Protein AF-0000000067791325 (afdb_homodimer)

Organism: Pectobacterium atrosepticum (strain SCRI 1043 / ATCC BAA-672) (NCBI:txid218491)

Foldseek 3Di:
DDPVVVVVVLVQFDKDWFWDDDDQQAADDPVFPPFWDKAWPDDCVVHNHTDIDTTGAQLDTWKKFFLCLQDPPFDAPLPDDQVLQKFWEAEQEDQVVCVVFQQAACAPVSQVVLCVVPNHDAAAHEYEYHNVLLVQPRPNCSQQCADPVGQGRHYAYDLNNLCCCCPVRHYAEYEYQHSARHGSVVCVVVVHRVSVNVQSVSSHMYIYNTHDSVVADRGDKIKGWADDNDPPRRMHRITIMITHRDGD/DDPVVVVVVLVQFDKDWFFDDDDQQAADDPVFPPFWDKAWPDDCVVHNHTDIDTTGAQLDTWKKFFLCLQDPPFDAPLPDDQVLQKFWEAEQEDQVVCVVFQQAACAPVSQVVLCVVPNHDAAAHEYEYENVLLVCPRPNCSQQCADPVGQGRHYAYDLNNLCCCCPVRHYAEYEYQHSARHGSVVCVVVVHRVSVNVCSVSSHMYIYNTHDSVVADRGDKIKGWADDNDPPRRMHRITIMITHRDGD

Secondary structure (DSSP, 8-state):
--HHHHHHHHHHEEEEE--PPB-SSS---GGGTTT-EEEEEE-HHHHSS-EEEEEEESS-SSEEE-GGGTSTTS--GGGS-GGGGEEEEEEEE-HHHHHH-TT-EE-HHHHHHHHHHH-PPPTT-EEEEE-SGGGGTT-HHHHH-B-TTS-B---EE-HHHHHIIIIIS---EEEESSSSSB-HHHHHHHTS-HHHHHHHHTT-EEEES---GGGS-SSSEEEEEE---BTT-SEEE-EEEEEEEEE-/--HHHHHHHHHHEEEEE--PPB-SSS---GGGTTT-EEEEEE-HHHHSS-EEEEEEESS-SSEEE-GGGTSTTS--GGGS-GGGGEEEEEEEE-HHHHHH-TT-EE-HHHHHHHHHHH-PPPTT-EEEEE-SGGGGTT-HHHHH-B-TTS-B---EE-HHHHHIIIIIS---EEEESSSSSB-HHHHHHHTS-HHHHHHHHTT-EEEES---GGGS-SSSEEEEEE---BTT-SEEE-EEEEEEEEE-

pLDDT: mean 97.97, std 3.21, range [61.19, 99.0]

Sequence (496 aa):
MTLDQIIAELQRKKWVDLTHTITESIPIFGAFEG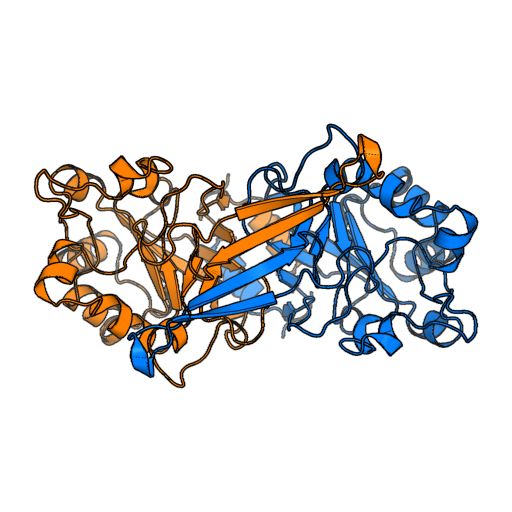VLQRKTLFNVEDHGFYAQAVTFATQTGTHIDAPGHFVAGKRYLDRIDNKELLLPLVVIHKQDAVALDPDYRLSVEDILTFEREHGNIPSGSFVAFASGWSTRWPDIDAFANKDEQGNSHTPGWSLEALTFLFEKRGISAVGHETLDTDSAADFRRNNGLIGEFFVLNQNAWQVEVLNNLHQLPSTGAYIHVSYPNFAGAPGFPVRAIAYLPGNAMTLDQIIAELQRKKWVDLTHTITESIPIFGAFEGVLQRKTLFNVEDHGFYAQAVTFATQTGTHIDAPGHFVAGKRYLDRIDNKELLLPLVVIHKQDAVALDPDYRLSVEDILTFEREHGNIPSGSFVAFASGWSTRWPDIDAFANKDEQGNSHTPGWSLEALTFLFEKRGISAVGHETLDTDSAADFRRNNGLIGEFFVLNQNAWQVEVLNNLHQLPSTGAYIHVSYPNFAGAPGFPVRAIAYLPGNA

Solvent-accessible surface area (backbone atoms only — not comparable to full-atom values): 24789 Å² total; per-residue (Å²): 130,51,49,68,56,39,51,53,52,57,68,46,30,32,72,44,70,24,44,45,78,39,62,80,72,51,60,64,60,72,93,51,69,86,45,52,43,75,42,80,74,40,40,35,89,86,65,57,28,34,41,32,36,40,29,32,42,26,72,36,61,20,16,36,40,22,13,27,18,50,28,83,91,44,53,27,49,65,70,56,61,72,73,75,32,55,28,47,28,36,40,50,78,38,35,71,60,27,74,75,32,42,61,35,55,50,39,52,65,56,52,52,53,46,27,74,73,73,43,77,71,57,62,52,19,31,41,31,45,29,45,58,54,40,75,34,62,56,43,47,64,64,60,47,33,53,50,97,87,66,50,48,45,32,44,20,47,30,56,66,23,52,49,45,41,45,71,74,36,41,40,46,33,41,32,30,29,41,93,48,54,28,14,38,60,55,25,64,74,63,73,43,55,62,41,44,44,52,49,21,64,72,69,19,44,38,36,30,24,34,27,64,54,86,76,53,63,49,58,68,25,30,35,39,55,37,40,49,44,41,61,72,27,28,30,30,40,22,28,34,37,32,40,42,60,53,74,96,133,54,48,68,56,40,50,54,53,58,66,47,29,33,72,43,69,26,44,47,77,38,62,82,71,49,61,64,59,73,93,52,66,86,44,53,44,76,42,80,74,40,39,35,90,85,65,54,29,32,40,32,37,40,29,31,44,25,72,37,62,19,16,37,39,22,12,27,17,50,28,82,91,43,53,27,49,66,70,56,60,75,73,75,30,54,29,48,28,35,40,49,79,38,36,71,59,27,74,76,32,42,62,37,54,50,41,52,65,57,51,51,53,46,27,73,73,72,45,76,70,58,62,52,19,31,41,31,47,28,43,59,54,42,75,34,62,56,42,46,65,65,60,47,34,53,50,96,86,66,50,48,44,31,44,20,48,30,57,65,24,52,48,44,41,46,73,74,37,40,39,47,33,40,32,31,30,40,93,48,55,28,14,37,59,53,26,64,74,65,73,44,56,63,40,43,42,55,49,23,64,70,70,19,44,37,36,33,25,34,28,64,54,85,79,54,62,50,58,69,25,30,35,40,54,39,40,49,44,42,63,72,26,28,29,31,40,24,28,35,37,32,42,42,58,53,74,97

Structure (mmCIF, N/CA/C/O backbone):
data_AF-0000000067791325-model_v1
#
loop_
_entity.id
_entity.type
_entity.pdbx_description
1 polymer Cyclase
#
loop_
_atom_site.group_PDB
_atom_site.id
_atom_site.type_symbol
_atom_site.label_atom_id
_atom_site.label_alt_id
_atom_site.label_comp_id
_atom_site.label_asym_id
_atom_site.label_entity_id
_atom_site.label_seq_id
_atom_site.pdbx_PDB_ins_code
_atom_site.Cartn_x
_atom_site.Cartn_y
_atom_site.Cartn_z
_atom_site.occupancy
_atom_site.B_iso_or_equiv
_atom_site.auth_seq_id
_atom_site.auth_comp_id
_atom_site.auth_asym_id
_atom_site.auth_atom_id
_atom_site.pdbx_PDB_model_num
ATOM 1 N N . MET A 1 1 ? 28.375 3.666 1.858 1 88.12 1 MET A N 1
ATOM 2 C CA . MET A 1 1 ? 27.562 4.52 0.985 1 88.12 1 MET A CA 1
ATOM 3 C C . MET A 1 1 ? 26.547 5.32 1.792 1 88.12 1 MET A C 1
ATOM 5 O O . MET A 1 1 ? 25.953 4.805 2.74 1 88.12 1 MET A O 1
ATOM 9 N N . THR A 1 2 ? 26.484 6.594 1.356 1 93.44 2 THR A N 1
ATOM 10 C CA . THR A 1 2 ? 25.5 7.426 2.033 1 93.44 2 THR A CA 1
ATOM 11 C C . THR A 1 2 ? 24.094 7.094 1.553 1 93.44 2 THR A C 1
ATOM 13 O O . THR A 1 2 ? 23.922 6.477 0.5 1 93.44 2 THR A O 1
ATOM 16 N N . LEU A 1 3 ? 23.188 7.402 2.334 1 96.69 3 LEU A N 1
ATOM 17 C CA . LEU A 1 3 ? 21.797 7.191 1.94 1 96.69 3 LEU A CA 1
ATOM 18 C C . LEU A 1 3 ? 21.484 7.934 0.648 1 96.69 3 LEU A C 1
ATOM 20 O O . LEU A 1 3 ? 20.766 7.41 -0.216 1 96.69 3 LEU A O 1
ATOM 24 N N . ASP A 1 4 ? 22.062 9.141 0.478 1 96.5 4 ASP A N 1
ATOM 25 C CA . ASP A 1 4 ? 21.875 9.906 -0.752 1 96.5 4 ASP A CA 1
ATOM 26 C C . ASP A 1 4 ? 22.359 9.109 -1.968 1 96.5 4 ASP A C 1
ATOM 28 O O . ASP A 1 4 ? 21.672 9.07 -2.994 1 96.5 4 ASP A O 1
ATOM 32 N N . GLN A 1 5 ? 23.469 8.516 -1.828 1 95.31 5 GLN A N 1
ATOM 33 C CA . GLN A 1 5 ? 24.031 7.723 -2.918 1 95.31 5 GLN A CA 1
ATOM 34 C C . GLN A 1 5 ? 23.172 6.496 -3.211 1 95.31 5 GLN A C 1
ATOM 36 O O . GLN A 1 5 ? 22.922 6.16 -4.371 1 95.31 5 GLN A O 1
ATOM 41 N N . ILE A 1 6 ? 22.75 5.887 -2.16 1 96.38 6 ILE A N 1
ATOM 42 C CA . ILE A 1 6 ? 21.922 4.688 -2.283 1 96.38 6 ILE A CA 1
ATOM 43 C C . ILE A 1 6 ? 20.656 5.016 -3.053 1 96.38 6 ILE A C 1
ATOM 45 O O . ILE A 1 6 ? 20.328 4.348 -4.039 1 96.38 6 ILE A O 1
ATOM 49 N N . ILE A 1 7 ? 19.953 6.035 -2.652 1 97.56 7 ILE A N 1
ATOM 50 C CA . ILE A 1 7 ? 18.656 6.371 -3.229 1 97.56 7 ILE A CA 1
ATOM 51 C C . ILE A 1 7 ? 18.844 6.891 -4.652 1 97.56 7 ILE A C 1
ATOM 53 O O . ILE A 1 7 ? 18.062 6.582 -5.543 1 97.56 7 ILE A O 1
ATOM 57 N N . ALA A 1 8 ? 19.875 7.684 -4.867 1 96.25 8 ALA A N 1
ATOM 58 C CA . ALA A 1 8 ? 20.156 8.156 -6.219 1 96.25 8 ALA A CA 1
ATOM 59 C C . ALA A 1 8 ? 20.359 6.988 -7.18 1 96.25 8 ALA A C 1
ATOM 61 O O . ALA A 1 8 ? 19.844 7 -8.297 1 96.25 8 ALA A O 1
ATOM 62 N N . GLU A 1 9 ? 21.125 6.02 -6.773 1 95.75 9 GLU A N 1
ATOM 63 C CA . GLU A 1 9 ? 21.359 4.848 -7.605 1 95.75 9 GLU A CA 1
ATOM 64 C C . GLU A 1 9 ? 20.078 4.043 -7.816 1 95.75 9 GLU A C 1
ATOM 66 O O . GLU A 1 9 ? 19.828 3.555 -8.914 1 95.75 9 GLU A O 1
ATOM 71 N N . LEU A 1 10 ? 19.328 3.877 -6.781 1 97.31 10 LEU A N 1
ATOM 72 C CA . LEU A 1 10 ? 18.062 3.158 -6.895 1 97.31 10 LEU A CA 1
ATOM 73 C C . LEU A 1 10 ? 17.141 3.848 -7.891 1 97.31 10 LEU A C 1
ATOM 75 O O . LEU A 1 10 ? 16.484 3.184 -8.695 1 97.31 10 LEU A O 1
ATOM 79 N N . GLN A 1 11 ? 17.094 5.203 -7.855 1 96.88 11 GLN A N 1
ATOM 80 C CA . GLN A 1 11 ? 16.266 5.996 -8.75 1 96.88 11 GLN A CA 1
ATOM 81 C C . GLN A 1 11 ? 16.703 5.824 -10.203 1 96.88 11 GLN A C 1
ATOM 83 O O . GLN A 1 11 ? 15.883 5.926 -11.125 1 96.88 11 GLN A O 1
ATOM 88 N N . ARG A 1 12 ? 17.875 5.531 -10.398 1 96.25 12 ARG A N 1
ATOM 89 C CA . ARG A 1 12 ? 18.406 5.387 -11.75 1 96.25 12 ARG A CA 1
ATOM 90 C C . ARG A 1 12 ? 18.078 4.012 -12.32 1 96.25 12 ARG A C 1
ATOM 92 O O . ARG A 1 12 ? 18.172 3.797 -13.531 1 96.25 12 ARG A O 1
ATOM 99 N N . LYS A 1 13 ? 17.75 3.082 -11.469 1 97.44 13 LYS A N 1
ATOM 100 C CA . LYS A 1 13 ? 17.375 1.75 -11.945 1 97.44 13 LYS A CA 1
ATOM 101 C C . LYS A 1 13 ? 16.016 1.764 -12.633 1 97.44 13 LYS A C 1
ATOM 103 O O . LYS A 1 13 ? 15.227 2.688 -12.43 1 97.44 13 LYS A O 1
ATOM 108 N N . LYS A 1 14 ? 15.812 0.806 -13.477 1 97.69 14 LYS A N 1
ATOM 109 C CA . LYS A 1 14 ? 14.469 0.604 -14.023 1 97.69 14 LYS A CA 1
ATOM 110 C C . LYS A 1 14 ? 13.555 -0.044 -12.984 1 97.69 14 LYS A C 1
ATOM 112 O O . LYS A 1 14 ? 13.922 -1.039 -12.359 1 97.69 14 LYS A O 1
ATOM 117 N N . TRP A 1 15 ? 12.438 0.573 -12.789 1 98.5 15 TRP A N 1
ATOM 118 C CA . TRP A 1 15 ? 11.383 0.015 -11.953 1 98.5 15 TRP A CA 1
ATOM 119 C C . TRP A 1 15 ? 10.258 -0.565 -12.812 1 98.5 15 TRP A C 1
ATOM 121 O O . TRP A 1 15 ? 9.852 0.043 -13.805 1 98.5 15 TRP A O 1
ATOM 131 N N . VAL A 1 16 ? 9.797 -1.734 -12.484 1 98.75 16 VAL A N 1
ATOM 132 C CA . VAL A 1 16 ? 8.641 -2.32 -13.141 1 98.75 16 VAL A CA 1
ATOM 133 C C . VAL A 1 16 ? 7.508 -2.508 -12.133 1 98.75 16 VAL A C 1
ATOM 135 O O . VAL A 1 16 ? 7.707 -3.111 -11.078 1 98.75 16 VAL A O 1
ATOM 138 N N . ASP A 1 17 ? 6.402 -1.896 -12.422 1 98.81 17 ASP A N 1
ATOM 139 C CA . ASP A 1 17 ? 5.207 -2.074 -11.609 1 98.81 17 ASP A CA 1
ATOM 140 C C . ASP A 1 17 ? 4.578 -3.447 -11.844 1 98.81 17 ASP A C 1
ATOM 142 O O . ASP A 1 17 ? 4.121 -3.744 -12.945 1 98.81 17 ASP A O 1
ATOM 146 N N . LEU A 1 18 ? 4.496 -4.262 -10.789 1 98.94 18 LEU A N 1
ATOM 147 C CA . LEU A 1 18 ? 4 -5.633 -10.891 1 98.94 18 LEU A CA 1
ATOM 148 C C . LEU A 1 18 ? 2.553 -5.719 -10.422 1 98.94 18 LEU A C 1
ATOM 150 O O . LEU A 1 18 ? 2.084 -6.793 -10.039 1 98.94 18 LEU A O 1
ATOM 154 N N . THR A 1 19 ? 1.857 -4.652 -10.367 1 98.94 19 THR A N 1
ATOM 155 C CA . THR A 1 19 ? 0.521 -4.543 -9.797 1 98.94 19 THR A CA 1
ATOM 156 C C . THR A 1 19 ? -0.503 -4.199 -10.875 1 98.94 19 THR A C 1
ATOM 158 O O . THR A 1 19 ? -0.281 -3.295 -11.68 1 98.94 19 THR A O 1
ATOM 161 N N . HIS A 1 20 ? -1.602 -4.934 -10.906 1 98.94 20 HIS A N 1
ATOM 162 C CA . HIS A 1 20 ? -2.711 -4.617 -11.797 1 98.94 20 HIS A CA 1
ATOM 163 C C . HIS A 1 20 ? -3.514 -3.428 -11.281 1 98.94 20 HIS A C 1
ATOM 165 O O . HIS A 1 20 ? -3.525 -3.158 -10.078 1 98.94 20 HIS A O 1
ATOM 171 N N . THR A 1 21 ? -4.137 -2.738 -12.219 1 98.69 21 THR A N 1
ATOM 172 C CA . THR A 1 21 ? -5.133 -1.736 -11.852 1 98.69 21 THR A CA 1
ATOM 173 C C . THR A 1 21 ? -6.426 -2.402 -11.391 1 98.69 21 THR A C 1
ATOM 175 O O . THR A 1 21 ? -6.902 -3.35 -12.023 1 98.69 21 THR A O 1
ATOM 178 N N . ILE A 1 22 ? -7.012 -1.92 -10.305 1 98.75 22 ILE A N 1
ATOM 179 C CA . ILE A 1 22 ? -8.266 -2.463 -9.781 1 98.75 22 ILE A CA 1
ATOM 180 C C . ILE A 1 22 ? -9.43 -1.581 -10.227 1 98.75 22 ILE A C 1
ATOM 182 O O . ILE A 1 22 ? -9.422 -0.37 -9.984 1 98.75 22 ILE A O 1
ATOM 186 N N . THR A 1 23 ? -10.312 -2.102 -10.898 1 98.06 23 THR A N 1
ATOM 187 C CA . THR A 1 23 ? -11.641 -1.562 -11.172 1 98.06 23 THR A CA 1
ATOM 188 C C . THR A 1 23 ? -12.719 -2.482 -10.617 1 98.06 23 THR A C 1
ATOM 190 O O . THR A 1 23 ? -12.422 -3.496 -9.984 1 98.06 23 THR A O 1
ATOM 193 N N . GLU A 1 24 ? -13.961 -2.109 -10.781 1 96.75 24 GLU A N 1
ATOM 194 C CA . GLU A 1 24 ? -15.055 -2.92 -10.242 1 96.75 24 GLU A CA 1
ATOM 195 C C . GLU A 1 24 ? -15.305 -4.148 -11.109 1 96.75 24 GLU A C 1
ATOM 197 O O . GLU A 1 24 ? -16.094 -5.027 -10.742 1 96.75 24 GL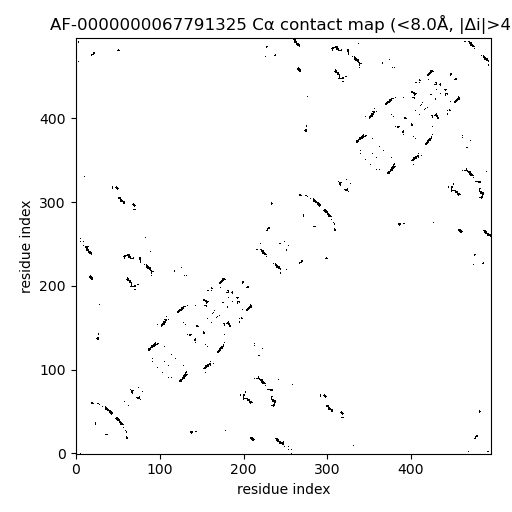U A O 1
ATOM 202 N N . SER A 1 25 ? -14.625 -4.219 -12.188 1 96.5 25 SER A N 1
ATOM 203 C CA . SER A 1 25 ? -14.797 -5.328 -13.117 1 96.5 25 SER A CA 1
ATOM 204 C C . SER A 1 25 ? -13.477 -6.031 -13.398 1 96.5 25 SER A C 1
ATOM 206 O O . SER A 1 25 ? -12.914 -5.902 -14.492 1 96.5 25 SER A O 1
ATOM 208 N N . ILE A 1 26 ? -12.977 -6.715 -12.445 1 98.56 26 ILE A N 1
ATOM 209 C CA . ILE A 1 26 ? -11.734 -7.477 -12.547 1 98.56 26 ILE A CA 1
ATOM 210 C C . ILE A 1 26 ? -11.969 -8.922 -12.117 1 98.56 26 ILE A C 1
ATOM 212 O O . ILE A 1 26 ? -12.977 -9.219 -11.461 1 98.56 26 ILE A O 1
ATOM 216 N N . PRO A 1 27 ? -11.117 -9.852 -12.555 1 98.19 27 PRO A N 1
ATOM 217 C CA . PRO A 1 27 ? -11.195 -11.211 -12.008 1 98.19 27 PRO A CA 1
ATOM 218 C C . PRO A 1 27 ? -11.078 -11.242 -10.492 1 98.19 27 PRO A C 1
ATOM 220 O O . PRO A 1 27 ? -10.203 -10.578 -9.922 1 98.19 27 PRO A O 1
ATOM 223 N N . ILE A 1 28 ? -11.953 -11.875 -9.859 1 96.94 28 ILE A N 1
ATOM 224 C CA . ILE A 1 28 ? -11.977 -12.055 -8.406 1 96.94 28 ILE A CA 1
ATOM 225 C C . ILE A 1 28 ? -12.266 -13.516 -8.07 1 96.94 28 ILE A C 1
ATOM 227 O O . ILE A 1 28 ? -12.898 -14.227 -8.852 1 96.94 28 ILE A O 1
ATOM 231 N N . PHE A 1 29 ? -11.719 -13.945 -6.934 1 95.5 29 PHE A N 1
ATOM 232 C CA . PHE A 1 29 ? -12.062 -15.281 -6.453 1 95.5 29 PHE A CA 1
ATOM 233 C C . PHE A 1 29 ? -13.578 -15.445 -6.355 1 95.5 29 PHE A C 1
ATOM 235 O O . PHE A 1 29 ? -14.273 -14.562 -5.848 1 95.5 29 PHE A O 1
ATOM 242 N N . GLY A 1 30 ? -14.07 -16.5 -6.867 1 93.56 30 GLY A N 1
ATOM 243 C CA . GLY A 1 30 ? -15.5 -16.703 -7.023 1 93.56 30 GLY A CA 1
ATOM 244 C C . GLY A 1 30 ? -16.281 -16.484 -5.738 1 93.56 30 GLY A C 1
ATOM 245 O O . GLY A 1 30 ? -17.375 -15.938 -5.762 1 93.56 30 GLY A O 1
ATOM 246 N N . ALA A 1 31 ? -15.695 -16.891 -4.633 1 93.75 31 ALA A N 1
ATOM 247 C CA . ALA A 1 31 ? -16.359 -16.781 -3.338 1 93.75 31 ALA A CA 1
ATOM 248 C C . ALA A 1 31 ? -16.547 -15.328 -2.93 1 93.75 31 ALA A C 1
ATOM 250 O O . ALA A 1 31 ? -17.312 -15.031 -1.998 1 93.75 31 ALA A O 1
ATOM 251 N N . PHE A 1 32 ? -15.914 -14.414 -3.605 1 96.94 32 PHE A N 1
ATOM 252 C CA . PHE A 1 32 ? -15.961 -13 -3.238 1 96.94 32 PHE A CA 1
ATOM 253 C C . PHE A 1 32 ? -16.812 -12.219 -4.227 1 96.94 32 PHE A C 1
ATOM 255 O O . PHE A 1 32 ? -16.797 -10.984 -4.223 1 96.94 32 PHE A O 1
ATOM 262 N N . GLU A 1 33 ? -17.5 -12.938 -5.129 1 94.06 33 GLU A N 1
ATOM 263 C CA . GLU A 1 33 ? -18.344 -12.258 -6.121 1 94.06 33 GLU A CA 1
ATOM 264 C C . GLU A 1 33 ? -19.297 -11.281 -5.461 1 94.06 33 GLU A C 1
ATOM 266 O O . GLU A 1 33 ? -19.938 -11.609 -4.453 1 94.06 33 GLU A O 1
ATOM 271 N N . GLY A 1 34 ? -19.312 -10.023 -6.012 1 94.94 34 GLY A N 1
ATOM 272 C CA . GLY A 1 34 ? -20.266 -9.031 -5.535 1 94.94 34 GLY A CA 1
ATOM 273 C C . GLY A 1 34 ? -19.703 -8.164 -4.422 1 94.94 34 GLY A C 1
ATOM 274 O O . GLY A 1 34 ? -20.312 -7.152 -4.055 1 94.94 34 GLY A O 1
ATOM 275 N N . VAL A 1 35 ? -18.578 -8.469 -3.891 1 97.25 35 VAL A N 1
ATOM 276 C CA . VAL A 1 35 ? -18.016 -7.746 -2.746 1 97.25 35 VAL A CA 1
ATOM 277 C C . VAL A 1 35 ? -17.391 -6.441 -3.215 1 97.25 35 VAL A C 1
ATOM 279 O O . VAL A 1 35 ? -17.531 -5.402 -2.562 1 97.25 35 VAL A O 1
ATOM 282 N N . LEU A 1 36 ? -16.734 -6.422 -4.305 1 98.38 36 LEU A N 1
ATOM 283 C CA . LEU A 1 36 ? -15.969 -5.273 -4.797 1 98.38 36 LEU A CA 1
ATOM 284 C C . LEU A 1 36 ? -16.906 -4.184 -5.297 1 98.38 36 LEU A C 1
ATOM 286 O O . LEU A 1 36 ? -17.594 -4.359 -6.312 1 98.38 36 LEU A O 1
ATOM 290 N N . GLN A 1 37 ? -16.938 -3.123 -4.559 1 98.19 37 GLN A N 1
ATOM 291 C CA . GLN A 1 37 ? -17.812 -2.006 -4.875 1 98.19 37 GLN A CA 1
ATOM 292 C C . GLN A 1 37 ? -17.156 -0.671 -4.535 1 98.19 37 GLN A C 1
ATOM 294 O O . GLN A 1 37 ? -16.328 -0.597 -3.631 1 98.19 37 GLN A O 1
ATOM 299 N N . ARG A 1 38 ? -17.531 0.305 -5.262 1 98.25 38 ARG A N 1
ATOM 300 C CA . ARG A 1 38 ? -17.141 1.679 -4.965 1 98.25 38 ARG A CA 1
ATOM 301 C C . ARG A 1 38 ? -18.344 2.613 -5.012 1 98.25 38 ARG A C 1
ATOM 303 O O . ARG A 1 38 ? -19.203 2.477 -5.875 1 98.25 38 ARG A O 1
ATOM 310 N N . LYS A 1 39 ? -18.406 3.473 -4.094 1 98.38 39 LYS A N 1
ATOM 311 C CA . LYS A 1 39 ? -19.469 4.469 -4.012 1 98.38 39 LYS A CA 1
ATOM 312 C C . LYS A 1 39 ? -18.906 5.871 -3.828 1 98.38 39 LYS A C 1
ATOM 314 O O . LYS A 1 39 ? -18.141 6.117 -2.893 1 98.38 39 LYS A O 1
ATOM 319 N N . THR A 1 40 ? -19.297 6.777 -4.738 1 98.38 40 THR A N 1
ATOM 320 C CA . THR A 1 40 ? -18.891 8.164 -4.555 1 98.38 40 THR A CA 1
ATOM 321 C C . THR A 1 40 ? -19.609 8.789 -3.363 1 98.38 40 THR A C 1
ATOM 323 O O . THR A 1 40 ? -20.844 8.805 -3.324 1 98.38 40 THR A O 1
ATOM 326 N N . LEU A 1 41 ? -18.859 9.211 -2.434 1 98.5 41 LEU A N 1
ATOM 327 C CA . LEU A 1 41 ? -19.438 9.875 -1.268 1 98.5 41 LEU A CA 1
ATOM 328 C C . LEU A 1 41 ? -19.594 11.375 -1.514 1 98.5 41 LEU A C 1
ATOM 330 O O . LEU A 1 41 ? -20.625 11.961 -1.189 1 98.5 41 LEU A O 1
ATOM 334 N N . PHE A 1 42 ? -18.516 12 -2.037 1 98.25 42 PHE A N 1
ATOM 335 C CA . PHE A 1 42 ? -18.422 13.43 -2.316 1 98.25 42 PHE A CA 1
ATOM 336 C C . PHE A 1 42 ? -17.719 13.68 -3.645 1 98.25 42 PHE A C 1
ATOM 338 O O . PHE A 1 42 ? -16.828 12.922 -4.027 1 98.25 42 PHE A O 1
ATOM 345 N N . ASN A 1 43 ? -18.109 14.711 -4.32 1 98 43 ASN A N 1
ATOM 346 C CA . ASN A 1 43 ? -17.406 15.133 -5.531 1 98 43 ASN A CA 1
ATOM 347 C C . ASN A 1 43 ? -17.016 16.609 -5.473 1 98 43 ASN A C 1
ATOM 349 O O . ASN A 1 43 ? -17.594 17.375 -4.699 1 98 43 ASN A O 1
ATOM 353 N N . VAL A 1 44 ? -16.078 16.953 -6.258 1 97.75 44 VAL A N 1
ATOM 354 C CA . VAL A 1 44 ? -15.484 18.281 -6.188 1 97.75 44 VAL A CA 1
ATOM 355 C C . VAL A 1 44 ? -16.547 19.328 -6.547 1 97.75 44 VAL A C 1
ATOM 357 O O . VAL A 1 44 ? -16.688 20.344 -5.855 1 97.75 44 VAL A O 1
ATOM 360 N N . GLU A 1 45 ? -17.266 19.156 -7.547 1 96.56 45 GLU A N 1
ATOM 361 C CA . GLU A 1 45 ? -18.234 20.125 -8.062 1 96.56 45 GLU A CA 1
ATOM 362 C C . GLU A 1 45 ? -19.266 20.484 -7.008 1 96.56 45 GLU A C 1
ATOM 364 O O . GLU A 1 45 ? -19.609 21.656 -6.832 1 96.56 45 GLU A O 1
ATOM 369 N N . ASP A 1 46 ? -19.797 19.516 -6.344 1 96.88 46 ASP A N 1
ATOM 370 C CA . ASP A 1 46 ? -20.922 19.719 -5.438 1 96.88 46 ASP A CA 1
ATOM 371 C C . ASP A 1 46 ? -20.438 19.969 -4.012 1 96.88 46 ASP A C 1
ATOM 373 O O . ASP A 1 46 ? -21.078 20.672 -3.244 1 96.88 46 ASP A O 1
ATOM 377 N N . HIS A 1 47 ? -19.219 19.406 -3.65 1 96.56 47 HIS A N 1
ATOM 378 C CA . HIS A 1 47 ? -18.859 19.359 -2.234 1 96.56 47 HIS A CA 1
ATOM 379 C C . HIS A 1 47 ? -17.484 19.969 -1.992 1 96.56 47 HIS A C 1
ATOM 381 O O . HIS A 1 47 ? -17.078 20.156 -0.844 1 96.56 47 HIS A O 1
ATOM 387 N N . GLY A 1 48 ? -16.703 20.203 -3.055 1 96.81 48 GLY A N 1
ATOM 388 C CA . GLY A 1 48 ? -15.383 20.828 -2.92 1 96.81 48 GLY A CA 1
ATOM 389 C C . GLY A 1 48 ? -14.258 19.812 -2.793 1 96.81 48 GLY A C 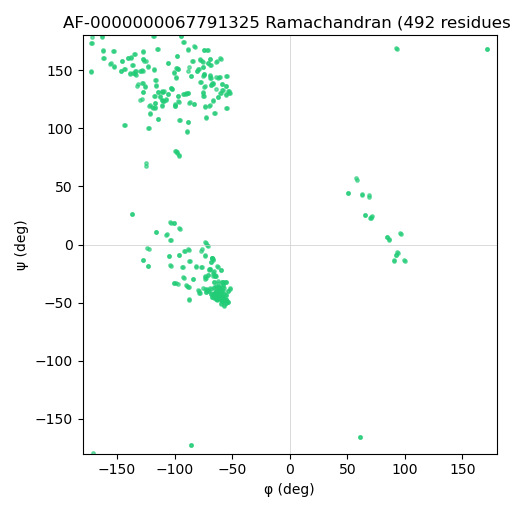1
ATOM 390 O O . GLY A 1 48 ? -13.086 20.188 -2.771 1 96.81 48 GLY A O 1
ATOM 391 N N . PHE A 1 49 ? -14.602 18.547 -2.689 1 98.12 49 PHE A N 1
ATOM 392 C CA . PHE A 1 49 ? -13.594 17.484 -2.672 1 98.12 49 PHE A CA 1
ATOM 393 C C . PHE A 1 49 ? -14.188 16.156 -3.127 1 98.12 49 PHE A C 1
ATOM 395 O O . PHE A 1 49 ? -15.406 15.984 -3.102 1 98.12 49 PHE A O 1
ATOM 402 N N . TYR A 1 50 ? -13.336 15.305 -3.613 1 98.69 50 TYR A N 1
ATOM 403 C CA . TYR A 1 50 ? -13.719 13.984 -4.113 1 98.69 50 TYR A CA 1
ATOM 404 C C . TYR A 1 50 ? -13.273 12.891 -3.16 1 98.69 50 TYR A C 1
ATOM 406 O O . TYR A 1 50 ? -12.102 12.836 -2.766 1 98.69 50 TYR A O 1
ATOM 414 N N . ALA A 1 51 ? -14.172 12.047 -2.721 1 98.69 51 ALA A N 1
ATOM 415 C CA . ALA A 1 51 ? -13.914 10.883 -1.882 1 98.69 51 ALA A CA 1
ATOM 416 C C . ALA A 1 51 ? -14.875 9.75 -2.205 1 98.69 51 ALA A C 1
ATOM 418 O O . ALA A 1 51 ? -16.016 9.984 -2.605 1 98.69 51 ALA A O 1
ATOM 419 N N . GLN A 1 52 ? -14.406 8.586 -2.02 1 98.69 52 GLN A N 1
ATOM 420 C CA . GLN A 1 52 ? -15.211 7.391 -2.26 1 98.69 52 GLN A CA 1
ATOM 421 C C . GLN A 1 52 ? -15.156 6.441 -1.067 1 98.69 52 GLN A C 1
ATOM 423 O O . GLN A 1 52 ? -14.195 6.465 -0.294 1 98.69 52 GLN A O 1
ATOM 428 N N . ALA A 1 53 ? -16.234 5.738 -0.886 1 98.75 53 ALA A N 1
ATOM 429 C CA . ALA A 1 53 ? -16.188 4.504 -0.107 1 98.75 53 ALA A CA 1
ATOM 430 C C . ALA A 1 53 ? -15.852 3.307 -0.995 1 98.75 53 ALA A C 1
ATOM 432 O O . ALA A 1 53 ? -16.453 3.131 -2.057 1 98.75 53 ALA A O 1
ATOM 433 N N . VAL A 1 54 ? -14.891 2.541 -0.548 1 98.75 54 VAL A N 1
ATOM 434 C CA . VAL A 1 54 ? -14.547 1.327 -1.281 1 98.75 54 VAL A CA 1
ATOM 435 C C . VAL A 1 54 ? -14.828 0.101 -0.415 1 98.75 54 VAL A C 1
ATOM 437 O O . VAL A 1 54 ? -14.617 0.132 0.801 1 98.75 54 VAL A O 1
ATOM 440 N N . THR A 1 55 ? -15.305 -0.904 -1.002 1 98.75 55 THR A N 1
ATOM 441 C CA . THR A 1 55 ? -15.523 -2.215 -0.402 1 98.75 55 THR A CA 1
ATOM 442 C C . THR A 1 55 ? -14.875 -3.312 -1.242 1 98.75 55 THR A C 1
ATOM 444 O O . THR A 1 55 ? -15.07 -3.367 -2.459 1 98.75 55 THR A O 1
ATOM 447 N N . PHE A 1 56 ? -14.148 -4.164 -0.603 1 98.88 56 PHE A N 1
ATOM 448 C CA . PHE A 1 56 ? -13.531 -5.277 -1.313 1 98.88 56 PHE A CA 1
ATOM 449 C C . PHE A 1 56 ? -13.102 -6.371 -0.34 1 98.88 56 PHE A C 1
ATOM 451 O O . PHE A 1 56 ? -13.031 -6.137 0.868 1 98.88 56 PHE A O 1
ATOM 458 N N . ALA A 1 57 ? -12.906 -7.566 -0.877 1 98.81 57 ALA A N 1
ATOM 459 C CA . ALA A 1 57 ? -12.305 -8.648 -0.097 1 98.81 57 ALA A CA 1
ATOM 460 C C . ALA A 1 57 ? -10.805 -8.43 0.066 1 98.81 57 ALA A C 1
ATOM 462 O O . ALA A 1 57 ? -10.133 -7.973 -0.861 1 98.81 57 ALA A O 1
ATOM 463 N N . THR A 1 58 ? -10.266 -8.812 1.193 1 98.75 58 THR A N 1
ATOM 464 C CA . THR A 1 58 ? -8.859 -8.578 1.514 1 98.75 58 THR A CA 1
ATOM 465 C C . THR A 1 58 ? -7.957 -9.164 0.434 1 98.75 58 THR A C 1
ATOM 467 O O . THR A 1 58 ? -6.875 -8.633 0.166 1 98.75 58 THR A O 1
ATOM 470 N N . GLN A 1 59 ? -8.422 -10.273 -0.173 1 98.69 59 GLN A N 1
ATOM 471 C CA . GLN A 1 59 ? -7.691 -10.844 -1.295 1 98.69 59 GLN A CA 1
ATOM 472 C C . GLN A 1 59 ? -8.258 -10.375 -2.627 1 98.69 59 GLN A C 1
ATOM 474 O O . GLN A 1 59 ? -9.023 -11.094 -3.273 1 98.69 59 GLN A O 1
ATOM 479 N N . THR A 1 60 ? -7.992 -9.156 -3.059 1 98.75 60 THR A N 1
ATOM 480 C CA . THR A 1 60 ? -8.477 -8.547 -4.293 1 98.75 60 THR A CA 1
ATOM 481 C C . THR A 1 60 ? -7.316 -7.98 -5.105 1 98.75 60 THR A C 1
ATOM 483 O O . THR A 1 60 ? -6.406 -7.363 -4.551 1 98.75 60 THR A O 1
ATOM 486 N N . GLY A 1 61 ? -7.371 -8.18 -6.504 1 98.75 61 GLY A N 1
ATOM 487 C CA . GLY A 1 61 ? -6.285 -7.688 -7.336 1 98.75 61 GLY A CA 1
ATOM 488 C C . GLY A 1 61 ? -4.941 -8.312 -7 1 98.75 61 GLY A C 1
ATOM 489 O O . GLY A 1 61 ? -4.883 -9.422 -6.469 1 98.75 61 GLY A O 1
ATOM 490 N N . THR A 1 62 ? -3.871 -7.711 -7.496 1 98.94 62 THR A N 1
ATOM 491 C CA . THR A 1 62 ? -2.574 -8.117 -6.965 1 98.94 62 THR A CA 1
ATOM 492 C C . THR A 1 62 ? -2.545 -7.973 -5.445 1 98.94 62 THR A C 1
ATOM 494 O O . THR A 1 62 ? -2.729 -6.875 -4.914 1 98.94 62 THR A O 1
ATOM 497 N N . HIS A 1 63 ? -2.363 -9.102 -4.742 1 98.94 63 HIS A N 1
ATOM 498 C CA . HIS A 1 63 ? -2.486 -9.023 -3.291 1 98.94 63 HIS A CA 1
ATOM 499 C C . HIS A 1 63 ? -1.52 -9.992 -2.607 1 98.94 63 HIS A C 1
ATOM 501 O O . HIS A 1 63 ? -1.032 -10.938 -3.232 1 98.94 63 HIS A O 1
ATOM 507 N N . ILE A 1 64 ? -1.255 -9.672 -1.391 1 98.94 64 ILE A N 1
ATOM 508 C CA . ILE A 1 64 ? -0.415 -10.508 -0.536 1 98.94 64 ILE A CA 1
ATOM 509 C C . ILE A 1 64 ? -1.294 -11.359 0.373 1 98.94 64 ILE A C 1
ATOM 511 O O . ILE A 1 64 ? -2.361 -10.922 0.809 1 98.94 64 ILE A O 1
ATOM 515 N N . ASP A 1 65 ? -0.855 -12.57 0.63 1 98.94 65 ASP A N 1
ATOM 516 C CA . ASP A 1 65 ? -1.454 -13.461 1.617 1 98.94 65 ASP A CA 1
ATOM 517 C C . ASP A 1 65 ? -0.539 -13.641 2.826 1 98.94 65 ASP A C 1
ATOM 519 O O . ASP A 1 65 ? 0.63 -14 2.68 1 98.94 65 ASP A O 1
ATOM 523 N N . ALA A 1 66 ? -1.052 -13.328 4 1 98.94 66 ALA A N 1
ATOM 524 C CA . ALA A 1 66 ? -0.332 -13.633 5.234 1 98.94 66 ALA A CA 1
ATOM 525 C C . ALA A 1 66 ? -0.47 -15.109 5.594 1 98.94 66 ALA A C 1
ATOM 527 O O . ALA A 1 66 ? -1.42 -15.773 5.172 1 98.94 66 ALA A O 1
ATOM 528 N N . PRO A 1 67 ? 0.439 -15.633 6.414 1 98.88 67 PRO A N 1
ATOM 529 C CA . PRO A 1 67 ? 0.32 -17.016 6.863 1 98.88 67 PRO A CA 1
ATOM 530 C C . PRO A 1 67 ? -1.037 -17.312 7.496 1 98.88 67 PRO A C 1
ATOM 532 O O . PRO A 1 67 ? -1.639 -18.359 7.211 1 98.88 67 PRO A O 1
ATOM 535 N N . GLY A 1 68 ? -1.578 -16.438 8.266 1 98.81 68 GLY A N 1
ATOM 536 C CA . GLY A 1 68 ? -2.832 -16.641 8.977 1 98.81 68 GLY A CA 1
ATOM 537 C C . GLY A 1 68 ? -4.035 -16.719 8.055 1 98.81 68 GLY A C 1
ATOM 538 O O . GLY A 1 68 ? -5.133 -17.062 8.484 1 98.81 68 GLY A O 1
ATOM 539 N N . HIS A 1 69 ? -3.902 -16.375 6.812 1 98.81 69 HIS A N 1
ATOM 540 C CA . HIS A 1 69 ? -4.945 -16.5 5.801 1 98.81 69 HIS A CA 1
ATOM 541 C C . HIS A 1 69 ? -5.414 -17.953 5.684 1 98.81 69 HIS A C 1
ATOM 543 O O . HIS A 1 69 ? -6.598 -18.203 5.441 1 98.81 69 HIS A O 1
ATOM 549 N N . PHE A 1 70 ? -4.469 -18.938 5.883 1 98.81 70 PHE A N 1
ATOM 550 C CA . PHE A 1 70 ? -4.824 -20.344 5.746 1 98.81 70 PHE A CA 1
ATOM 551 C C . PHE A 1 70 ? -4.512 -21.109 7.027 1 98.81 70 PHE A C 1
ATOM 553 O O . PHE A 1 70 ? -4.984 -22.219 7.219 1 98.81 70 PHE A O 1
ATOM 560 N N . VAL A 1 71 ? -3.676 -20.547 7.852 1 98.62 71 VAL A N 1
ATOM 561 C CA . VAL A 1 71 ? -3.186 -21.328 8.984 1 98.62 71 VAL A CA 1
ATOM 562 C C . VAL A 1 71 ? -3.543 -20.609 10.289 1 98.62 71 VAL A C 1
ATOM 564 O O . VAL A 1 71 ? -2.941 -19.594 10.633 1 98.62 71 VAL A O 1
ATOM 567 N N . ALA A 1 72 ? -4.422 -21.25 11.023 1 97 72 ALA A N 1
ATOM 568 C CA . ALA A 1 72 ? -4.879 -20.672 12.281 1 97 72 ALA A CA 1
ATOM 569 C C . ALA A 1 72 ? -3.707 -20.422 13.227 1 97 72 ALA A C 1
ATOM 571 O O . ALA A 1 72 ? -2.84 -21.297 13.391 1 97 72 ALA A O 1
ATOM 572 N N . GLY A 1 73 ? -3.715 -19.219 13.789 1 96.75 73 GLY A N 1
ATOM 573 C CA . GLY A 1 73 ? -2.719 -18.891 14.805 1 96.75 73 GLY A CA 1
ATOM 574 C C . GLY A 1 73 ? -1.456 -18.281 14.227 1 96.75 73 GLY A C 1
ATOM 575 O O . GLY A 1 73 ? -0.635 -17.734 14.961 1 96.75 73 GLY A O 1
ATOM 576 N N . LYS A 1 74 ? -1.234 -18.344 12.953 1 98.31 74 LYS A N 1
ATOM 577 C CA . LYS A 1 74 ? -0.037 -17.75 12.359 1 98.31 74 LYS A CA 1
ATOM 578 C C . LYS A 1 74 ? -0.217 -16.266 12.117 1 98.31 74 LYS A C 1
ATOM 580 O O . LYS A 1 74 ? -1.315 -15.727 12.297 1 98.31 74 LYS A O 1
ATOM 585 N N . ARG A 1 75 ? 0.862 -15.594 11.781 1 98.44 75 ARG A N 1
ATOM 586 C CA . ARG A 1 75 ? 0.915 -14.141 11.758 1 98.44 75 ARG A CA 1
ATOM 587 C C . ARG A 1 75 ? 0.049 -13.578 10.633 1 98.44 75 ARG A C 1
ATOM 589 O O . ARG A 1 75 ? -0.077 -14.195 9.57 1 98.44 75 ARG A O 1
ATOM 596 N N . TYR A 1 76 ? -0.567 -12.477 10.906 1 98.81 76 TYR A N 1
ATOM 597 C CA . TYR A 1 76 ? -1.254 -11.656 9.922 1 98.81 76 TYR A CA 1
ATOM 598 C C . TYR A 1 76 ? -0.343 -10.547 9.406 1 98.81 76 TYR A C 1
ATOM 600 O O . TYR A 1 76 ? 0.829 -10.469 9.789 1 98.81 76 TYR A O 1
ATOM 608 N N . LEU A 1 77 ? -0.867 -9.742 8.492 1 98.88 77 LEU A N 1
ATOM 609 C CA . LEU A 1 77 ? -0.046 -8.781 7.762 1 98.88 77 LEU A CA 1
ATOM 610 C C . LEU A 1 77 ? 0.596 -7.777 8.711 1 98.88 77 LEU A C 1
ATOM 612 O O . LEU A 1 77 ? 1.716 -7.316 8.477 1 98.88 77 LEU A O 1
ATOM 616 N N . ASP A 1 78 ? -0.104 -7.355 9.789 1 98.38 78 ASP A N 1
ATOM 617 C CA . ASP A 1 78 ? 0.398 -6.316 10.68 1 98.38 78 ASP A CA 1
ATOM 618 C C . ASP A 1 78 ? 1.568 -6.828 11.516 1 98.38 78 ASP A C 1
ATOM 620 O O . ASP A 1 78 ? 2.184 -6.066 12.266 1 98.38 78 ASP A O 1
ATOM 624 N N . ARG A 1 79 ? 1.926 -8.094 11.336 1 98.06 79 ARG A N 1
ATOM 625 C CA . ARG A 1 79 ? 3.031 -8.695 12.07 1 98.06 79 ARG A CA 1
ATOM 626 C C . ARG A 1 79 ? 4.164 -9.102 11.133 1 98.06 79 ARG A C 1
ATOM 628 O O . ARG A 1 79 ? 5.055 -9.859 11.516 1 98.06 79 ARG A O 1
ATOM 635 N N . ILE A 1 80 ? 4.094 -8.695 9.961 1 98.56 80 ILE A N 1
ATOM 636 C CA . ILE A 1 80 ? 5.18 -8.883 9.008 1 98.56 80 ILE A CA 1
ATOM 637 C C . ILE A 1 80 ? 6.043 -7.625 8.953 1 98.56 80 ILE A C 1
ATOM 639 O O . ILE A 1 80 ? 5.543 -6.531 8.688 1 98.56 80 ILE A O 1
ATOM 643 N N . ASP A 1 81 ? 7.309 -7.793 9.219 1 98 81 ASP A N 1
ATOM 644 C CA . ASP A 1 81 ? 8.234 -6.668 9.211 1 98 81 ASP A CA 1
ATOM 645 C C . ASP A 1 81 ? 8.406 -6.105 7.797 1 98 81 ASP A C 1
ATOM 647 O O . ASP A 1 81 ? 8.516 -6.863 6.832 1 98 81 ASP A O 1
ATOM 651 N N . ASN A 1 82 ? 8.445 -4.809 7.695 1 98.38 82 ASN A N 1
ATOM 652 C CA . ASN A 1 82 ? 8.57 -4.168 6.391 1 98.38 82 ASN A CA 1
ATOM 653 C C . ASN A 1 82 ? 9.844 -4.613 5.668 1 98.38 82 ASN A C 1
ATOM 655 O O . ASN A 1 82 ? 9.859 -4.711 4.441 1 98.38 82 ASN A O 1
ATOM 659 N N . LYS A 1 83 ? 10.914 -4.898 6.379 1 98.06 83 LYS A N 1
ATOM 660 C CA . LYS A 1 83 ? 12.18 -5.289 5.762 1 98.06 83 LYS A CA 1
ATOM 661 C C . LYS A 1 83 ? 12.078 -6.672 5.125 1 98.06 83 LYS A C 1
ATOM 663 O O . LYS A 1 83 ? 12.844 -7 4.219 1 98.06 83 LYS A O 1
ATOM 668 N N . GLU A 1 84 ? 11.102 -7.453 5.562 1 97.94 84 GLU A N 1
ATOM 669 C CA . GLU A 1 84 ? 10.875 -8.781 5 1 97.94 84 GLU A CA 1
ATOM 670 C C . GLU A 1 84 ? 10.258 -8.688 3.605 1 97.94 84 GLU A C 1
ATOM 672 O O . GLU A 1 84 ? 10.203 -9.688 2.881 1 97.94 84 GLU A O 1
ATOM 677 N N . LEU A 1 85 ? 9.859 -7.52 3.238 1 98.88 85 LEU A N 1
ATOM 678 C CA . LEU A 1 85 ? 9.062 -7.367 2.025 1 98.88 85 LEU A CA 1
ATOM 679 C C . LEU A 1 85 ? 9.914 -6.836 0.878 1 98.88 85 LEU A C 1
ATOM 681 O O . LEU A 1 85 ? 9.391 -6.504 -0.188 1 98.88 85 LEU A O 1
ATOM 685 N N . LEU A 1 86 ? 11.203 -6.676 1.085 1 98.88 86 LEU A N 1
ATOM 686 C CA . LEU A 1 86 ? 12.203 -6.367 0.068 1 98.88 86 LEU A CA 1
ATOM 687 C C . LEU A 1 86 ? 13.18 -7.523 -0.094 1 98.88 86 LEU A C 1
ATOM 689 O O . LEU A 1 86 ? 14.039 -7.746 0.77 1 98.88 86 LEU A O 1
ATOM 693 N N . LEU A 1 87 ? 13.047 -8.219 -1.238 1 98.88 87 LEU A N 1
ATOM 694 C CA . LEU A 1 87 ? 13.758 -9.484 -1.372 1 98.88 87 LEU A CA 1
ATOM 695 C C . LEU A 1 87 ? 14.398 -9.609 -2.752 1 98.88 87 LEU A C 1
ATOM 697 O O . LEU A 1 87 ? 13.93 -9 -3.715 1 98.88 87 LEU A O 1
ATOM 701 N N . PRO A 1 88 ? 15.492 -10.438 -2.812 1 98.81 88 PRO A N 1
ATOM 702 C CA . PRO A 1 88 ? 15.93 -10.852 -4.148 1 98.81 88 PRO A CA 1
ATOM 703 C C . PRO A 1 88 ? 14.844 -11.594 -4.922 1 98.81 88 PRO A C 1
ATOM 705 O O . PRO A 1 88 ? 14.094 -12.383 -4.344 1 98.81 88 PRO A O 1
ATOM 708 N N . LEU A 1 89 ? 14.742 -11.258 -6.207 1 98.94 89 LEU A N 1
ATOM 709 C CA . LEU A 1 89 ? 13.664 -11.797 -7.027 1 98.94 89 LEU A CA 1
ATOM 710 C C . LEU A 1 89 ? 14.211 -12.766 -8.07 1 98.94 89 LEU A C 1
ATOM 712 O O . LEU A 1 89 ? 15.102 -12.406 -8.852 1 98.94 89 LEU A O 1
ATOM 716 N N . VAL A 1 90 ? 13.75 -13.984 -7.988 1 98.94 90 VAL A N 1
ATOM 717 C CA . VAL A 1 90 ? 13.992 -14.984 -9.016 1 98.94 90 VAL A CA 1
ATOM 718 C C . VAL A 1 90 ? 12.719 -15.211 -9.828 1 98.94 90 VAL A C 1
ATOM 720 O O . VAL A 1 90 ? 11.641 -15.398 -9.258 1 98.94 90 VAL A O 1
ATOM 723 N N . VAL A 1 91 ? 12.844 -15.148 -11.141 1 98.94 91 VAL A N 1
ATOM 724 C CA . VAL A 1 91 ? 11.688 -15.344 -12 1 98.94 91 VAL A CA 1
ATOM 725 C C . VAL A 1 91 ? 11.891 -16.578 -12.875 1 98.94 91 VAL A C 1
ATOM 727 O O . VAL A 1 91 ? 12.844 -16.641 -13.664 1 98.94 91 VAL A O 1
ATOM 730 N N . ILE A 1 92 ? 11.016 -17.562 -12.711 1 99 92 ILE A N 1
ATOM 731 C CA . ILE A 1 92 ? 11.023 -18.734 -13.57 1 99 92 ILE A CA 1
ATOM 732 C C . ILE A 1 92 ? 10 -18.562 -14.695 1 99 92 ILE A C 1
ATOM 734 O O . ILE A 1 92 ? 8.789 -18.672 -14.461 1 99 92 ILE A O 1
ATOM 738 N N . HIS A 1 93 ? 10.508 -18.344 -15.867 1 98.94 93 HIS A N 1
ATOM 739 C CA . HIS A 1 93 ? 9.68 -18.062 -17.031 1 98.94 93 HIS A CA 1
ATOM 740 C C . HIS A 1 93 ? 9.164 -19.328 -17.672 1 98.94 93 HIS A C 1
ATOM 742 O O . HIS A 1 93 ? 9.953 -20.172 -18.109 1 98.94 93 HIS A O 1
ATOM 748 N N . LYS A 1 94 ? 7.859 -19.453 -17.75 1 98.94 94 LYS A N 1
ATOM 749 C CA . LYS A 1 94 ? 7.25 -20.625 -18.375 1 98.94 94 LYS A CA 1
ATOM 750 C C . LYS A 1 94 ? 6.078 -20.234 -19.266 1 98.94 94 LYS A C 1
ATOM 752 O O . LYS A 1 94 ? 5.129 -21 -19.438 1 98.94 94 LYS A O 1
ATOM 757 N N . GLN A 1 95 ? 6.09 -18.984 -19.797 1 98.81 95 GLN A N 1
ATOM 758 C CA . GLN A 1 95 ? 4.992 -18.484 -20.625 1 98.81 95 GLN A CA 1
ATOM 759 C C . GLN A 1 95 ? 4.715 -19.391 -21.797 1 98.81 95 GLN A C 1
ATOM 761 O O . GLN A 1 95 ? 3.559 -19.703 -22.094 1 98.81 95 GLN A O 1
ATOM 766 N N . ASP A 1 96 ? 5.777 -19.859 -22.453 1 98.69 96 ASP A N 1
ATOM 767 C CA . ASP A 1 96 ? 5.613 -20.703 -23.641 1 98.69 96 ASP A CA 1
ATOM 768 C C . ASP A 1 96 ? 4.977 -22.047 -23.281 1 98.69 96 ASP A C 1
ATOM 770 O O . ASP A 1 96 ? 4.078 -22.516 -23.984 1 98.69 96 ASP A O 1
ATOM 774 N N . ALA A 1 97 ? 5.469 -22.641 -22.219 1 98.81 97 ALA A N 1
ATOM 775 C CA . ALA A 1 97 ? 4.91 -23.922 -21.797 1 98.81 97 ALA A CA 1
ATOM 776 C C . ALA A 1 97 ? 3.432 -23.781 -21.438 1 98.81 97 ALA A C 1
ATOM 778 O O . ALA A 1 97 ? 2.619 -24.641 -21.797 1 98.81 97 ALA A O 1
ATOM 779 N N . VAL A 1 98 ? 3.059 -22.719 -20.75 1 98.88 98 VAL A N 1
ATOM 780 C CA . VAL A 1 98 ? 1.684 -22.5 -20.312 1 98.88 98 VAL A CA 1
ATOM 781 C C . VAL A 1 98 ? 0.795 -22.219 -21.531 1 98.88 98 VAL A C 1
ATOM 783 O O . VAL A 1 98 ? -0.36 -22.656 -21.578 1 98.88 98 VAL A O 1
ATOM 786 N N . ALA A 1 99 ? 1.323 -21.484 -22.516 1 98.56 99 ALA A N 1
ATOM 787 C CA . ALA A 1 99 ? 0.569 -21.234 -23.734 1 98.56 99 ALA A CA 1
ATOM 788 C C . ALA A 1 99 ? 0.172 -22.531 -24.422 1 98.56 99 ALA A C 1
ATOM 790 O O . ALA A 1 99 ? -0.891 -22.609 -25.047 1 98.56 99 ALA A O 1
ATOM 791 N N . LEU A 1 100 ? 1.018 -23.531 -24.281 1 98.5 100 LEU A N 1
ATOM 792 C CA . LEU A 1 100 ? 0.757 -24.828 -24.906 1 98.5 100 LEU A CA 1
ATOM 793 C C . LEU A 1 100 ? -0.163 -25.672 -24.031 1 98.5 100 LEU A C 1
ATOM 795 O O . LEU A 1 100 ? -0.901 -26.516 -24.531 1 98.5 100 LEU A O 1
ATOM 799 N N . ASP A 1 101 ? -0.102 -25.484 -22.75 1 98.69 101 ASP A N 1
ATOM 800 C CA . ASP A 1 101 ? -0.88 -26.25 -21.781 1 98.69 101 ASP A CA 1
ATOM 801 C C . ASP A 1 101 ? -1.32 -25.359 -20.625 1 98.69 101 ASP A C 1
ATOM 803 O O . ASP A 1 101 ? -0.582 -25.203 -19.641 1 98.69 101 ASP A O 1
ATOM 807 N N . PRO A 1 102 ? -2.555 -24.953 -20.625 1 98.62 102 PRO A N 1
ATOM 808 C CA . PRO A 1 102 ? -3.025 -24.062 -19.562 1 98.62 102 PRO A CA 1
ATOM 809 C C . PRO A 1 102 ? -3.059 -24.75 -18.203 1 98.62 102 PRO A C 1
ATOM 811 O O . PRO A 1 102 ? -3.209 -24.078 -17.172 1 98.62 102 PRO A O 1
ATOM 814 N N . ASP A 1 103 ? -2.916 -26.016 -18.141 1 98.56 103 ASP A N 1
ATOM 815 C CA . ASP A 1 103 ? -2.914 -26.766 -16.891 1 98.56 103 ASP A CA 1
ATOM 816 C C . ASP A 1 103 ? -1.488 -27 -16.406 1 98.56 103 ASP A C 1
ATOM 818 O O . ASP A 1 103 ? -1.261 -27.844 -15.531 1 98.56 103 ASP A O 1
ATOM 822 N N . TYR A 1 104 ? -0.592 -26.297 -16.984 1 98.88 104 TYR A N 1
ATOM 823 C CA . TYR A 1 104 ? 0.821 -26.469 -16.672 1 98.88 104 TYR A CA 1
ATOM 824 C C . TYR A 1 104 ? 1.069 -26.312 -15.172 1 98.88 104 TYR A C 1
ATOM 826 O O . TYR A 1 104 ? 0.517 -25.422 -14.531 1 98.88 104 TYR A O 1
ATOM 834 N N . ARG A 1 105 ? 1.867 -27.172 -14.602 1 98.75 105 ARG A N 1
ATOM 835 C CA . ARG A 1 105 ? 2.322 -27.125 -13.219 1 98.75 105 ARG A CA 1
ATOM 836 C C . ARG A 1 105 ? 3.84 -27.016 -13.141 1 98.75 105 ARG A C 1
ATOM 838 O O . ARG A 1 105 ? 4.562 -27.875 -13.641 1 98.75 105 ARG A O 1
ATOM 845 N N . LEU A 1 106 ? 4.301 -25.906 -12.555 1 98.94 106 LEU A N 1
ATOM 846 C CA . LEU A 1 106 ? 5.746 -25.766 -12.406 1 98.94 106 LEU A CA 1
ATOM 847 C C . LEU A 1 106 ? 6.316 -26.906 -11.562 1 98.94 106 LEU A C 1
ATOM 849 O O . LEU A 1 106 ? 5.816 -27.188 -10.477 1 98.94 106 LEU A O 1
ATOM 853 N N . SER A 1 107 ? 7.363 -27.562 -12.031 1 98.88 107 SER A N 1
ATOM 854 C CA . SER A 1 107 ? 7.867 -28.797 -11.43 1 98.88 107 SER A CA 1
ATOM 855 C C . SER A 1 107 ? 9.266 -28.594 -10.852 1 98.88 107 SER A C 1
ATOM 857 O O . SER A 1 107 ? 9.898 -27.562 -11.086 1 98.88 107 SER A O 1
ATOM 859 N N . VAL A 1 108 ? 9.688 -29.594 -10.086 1 98.94 108 VAL A N 1
ATOM 860 C CA . VAL A 1 108 ? 11.062 -29.609 -9.594 1 98.94 108 VAL A CA 1
ATOM 861 C C . VAL A 1 108 ? 12.031 -29.594 -10.766 1 98.94 108 VAL A C 1
ATOM 863 O O . VAL A 1 108 ? 13.07 -28.922 -10.711 1 98.94 108 VAL A O 1
ATOM 866 N N . GLU A 1 109 ? 11.727 -30.297 -11.828 1 98.81 109 GLU A N 1
ATOM 867 C CA . GLU A 1 109 ? 12.586 -30.328 -13 1 98.81 109 GLU A CA 1
ATOM 868 C C . GLU A 1 109 ? 12.727 -28.938 -13.609 1 98.81 109 GLU A C 1
ATOM 870 O O . GLU A 1 109 ? 13.805 -28.578 -14.102 1 98.81 109 GLU A O 1
ATOM 875 N N . ASP A 1 110 ? 11.656 -28.156 -13.664 1 98.94 110 ASP A N 1
ATOM 876 C CA . ASP A 1 110 ? 11.742 -26.781 -14.125 1 98.94 110 ASP A CA 1
ATOM 877 C C . ASP A 1 110 ? 12.742 -25.984 -13.289 1 98.94 110 ASP A C 1
ATOM 879 O O . ASP A 1 110 ? 13.516 -25.188 -13.836 1 98.94 110 ASP A O 1
ATOM 883 N N . ILE A 1 111 ? 12.695 -26.188 -11.969 1 98.94 111 ILE A N 1
ATOM 884 C CA . ILE A 1 111 ? 13.594 -25.5 -11.047 1 98.94 111 ILE A CA 1
ATOM 885 C C . ILE A 1 111 ? 15.039 -25.922 -11.312 1 98.94 111 ILE A C 1
ATOM 887 O O . ILE A 1 111 ? 15.93 -25.094 -11.406 1 98.94 111 ILE A O 1
ATOM 891 N N . LEU A 1 112 ? 15.203 -27.203 -11.461 1 98.88 112 LEU A N 1
ATOM 892 C CA . LEU A 1 112 ? 16.547 -27.719 -11.711 1 98.88 112 LEU A CA 1
ATOM 893 C C . LEU A 1 112 ? 17.078 -27.234 -13.047 1 98.88 112 LEU A C 1
ATOM 895 O O . LEU A 1 112 ? 18.266 -26.906 -13.164 1 98.88 112 LEU A O 1
ATOM 899 N N . THR A 1 113 ? 16.281 -27.219 -14.047 1 98.88 113 THR A N 1
ATOM 900 C CA . THR A 1 113 ? 16.672 -26.672 -15.344 1 98.88 113 THR A CA 1
ATOM 901 C C . THR A 1 113 ? 17.062 -25.203 -15.219 1 98.88 113 THR A C 1
ATOM 903 O O . THR A 1 113 ? 18.078 -24.781 -15.773 1 98.88 113 THR A O 1
ATOM 906 N N . PHE A 1 114 ? 16.25 -24.453 -14.531 1 98.88 114 PHE A N 1
ATOM 907 C CA . PHE A 1 114 ? 16.562 -23.062 -14.25 1 98.88 114 PHE A CA 1
ATOM 908 C C . PHE A 1 114 ? 17.938 -22.938 -13.602 1 98.88 114 PHE A C 1
ATOM 910 O O . PHE A 1 114 ? 18.766 -22.109 -14.023 1 98.88 114 PHE A O 1
ATOM 917 N N . GLU A 1 115 ? 18.125 -23.75 -12.578 1 98.88 115 GLU A N 1
ATOM 918 C CA . GLU A 1 115 ? 19.344 -23.641 -11.797 1 98.88 115 GLU A CA 1
ATOM 919 C C . GLU A 1 115 ? 20.562 -24.031 -12.633 1 98.88 115 GLU A C 1
ATOM 921 O O . GLU A 1 115 ? 21.656 -23.516 -12.43 1 98.88 115 GLU A O 1
ATOM 926 N N . ARG A 1 116 ? 20.391 -24.969 -13.57 1 98.69 116 ARG A N 1
ATOM 927 C CA . ARG A 1 116 ? 21.484 -25.312 -14.477 1 98.69 116 ARG A CA 1
ATOM 928 C C . ARG A 1 116 ? 21.891 -24.125 -15.336 1 98.69 116 ARG A C 1
ATOM 930 O O . ARG A 1 116 ? 23.062 -23.953 -15.664 1 98.69 116 ARG A O 1
ATOM 937 N N . GLU A 1 117 ? 20.953 -23.328 -15.625 1 98.56 117 GLU A N 1
ATOM 938 C CA . GLU A 1 117 ? 21.188 -22.203 -16.531 1 98.56 117 GLU A CA 1
ATOM 939 C C . GLU A 1 117 ? 21.625 -20.969 -15.758 1 98.56 117 GLU A C 1
ATOM 941 O O . GLU A 1 117 ? 22.484 -20.203 -16.219 1 98.56 117 GLU A O 1
ATOM 946 N N . HIS A 1 118 ? 21.125 -20.75 -14.555 1 98.56 118 HIS A N 1
ATOM 947 C CA . HIS A 1 118 ? 21.266 -19.438 -13.914 1 98.56 118 HIS A CA 1
ATOM 948 C C . HIS A 1 118 ? 21.953 -19.578 -12.555 1 98.56 118 HIS A C 1
ATOM 950 O O . HIS A 1 118 ? 22.25 -18.562 -11.906 1 98.56 118 HIS A O 1
ATOM 956 N N . GLY A 1 119 ? 22.25 -20.766 -12.141 1 98.38 119 GLY A N 1
ATOM 957 C CA . GLY A 1 119 ? 22.766 -21 -10.805 1 98.38 119 GLY A CA 1
ATOM 958 C C . GLY A 1 119 ? 21.688 -21.312 -9.789 1 98.38 119 GLY A C 1
ATOM 959 O O . GLY A 1 119 ? 20.5 -21.125 -10.062 1 98.38 119 GLY A O 1
ATOM 960 N N . ASN A 1 120 ? 22.125 -21.734 -8.656 1 98.44 120 ASN A N 1
ATOM 961 C CA . ASN A 1 120 ? 21.172 -22.125 -7.605 1 98.44 120 ASN A CA 1
ATOM 962 C C . ASN A 1 120 ? 20.344 -20.922 -7.152 1 98.44 120 ASN A C 1
ATOM 964 O O . ASN A 1 120 ? 20.844 -19.812 -7.027 1 98.44 120 ASN A O 1
ATOM 968 N N . ILE A 1 121 ? 19.141 -21.188 -6.867 1 98.88 121 ILE A N 1
ATOM 969 C CA . ILE A 1 121 ? 18.25 -20.172 -6.293 1 98.88 121 ILE A CA 1
ATOM 970 C C . ILE A 1 121 ? 18.734 -19.812 -4.891 1 98.88 121 ILE A C 1
ATOM 972 O O . ILE A 1 121 ? 18.875 -20.672 -4.027 1 98.88 121 ILE A O 1
ATOM 976 N N . PRO A 1 122 ? 18.984 -18.578 -4.648 1 98.38 122 PRO A N 1
ATOM 977 C CA . PRO A 1 122 ? 19.5 -18.188 -3.34 1 98.38 122 PRO A CA 1
ATOM 978 C C . PRO A 1 122 ? 18.469 -18.344 -2.223 1 98.38 122 PRO A C 1
ATOM 980 O O . PRO A 1 122 ? 17.297 -18.062 -2.426 1 98.38 122 PRO A O 1
ATOM 983 N N . SER A 1 123 ? 19 -18.703 -1.057 1 98.62 123 SER A N 1
ATOM 984 C CA . SER A 1 123 ? 18.141 -18.703 0.126 1 98.62 123 SER A CA 1
ATOM 985 C C . SER A 1 123 ? 17.609 -17.297 0.412 1 98.62 123 SER A C 1
ATOM 987 O O . SER A 1 123 ? 18.297 -16.312 0.174 1 98.62 123 SER A O 1
ATOM 989 N N . GLY A 1 124 ? 16.359 -17.25 0.887 1 98.62 124 GLY A N 1
ATOM 990 C CA . GLY A 1 124 ? 15.781 -15.969 1.278 1 98.62 124 GLY A CA 1
ATOM 991 C C . GLY A 1 124 ? 15.172 -15.211 0.116 1 98.62 124 GLY A C 1
ATOM 992 O O . GLY A 1 124 ? 14.734 -14.07 0.275 1 98.62 124 GLY A O 1
ATOM 993 N N . SER A 1 125 ? 15.094 -15.805 -1.062 1 98.75 125 SER A N 1
ATOM 994 C CA . SER A 1 125 ? 14.578 -15.117 -2.244 1 98.75 125 SER A CA 1
ATOM 995 C C . SER A 1 125 ? 13.062 -15.195 -2.312 1 98.75 125 SER A C 1
ATOM 997 O O . SER A 1 125 ? 12.438 -15.992 -1.607 1 98.75 125 SER A O 1
ATOM 999 N N . PHE A 1 126 ? 12.484 -14.273 -3.041 1 98.94 126 PHE A N 1
ATOM 1000 C CA . PHE A 1 126 ? 11.148 -14.375 -3.619 1 98.94 126 PHE A CA 1
ATOM 1001 C C . PHE A 1 126 ? 11.195 -15.062 -4.98 1 98.94 126 PHE A C 1
ATOM 1003 O O . PHE A 1 126 ? 11.906 -14.609 -5.883 1 98.94 126 PHE A O 1
ATOM 1010 N N . VAL A 1 127 ? 10.484 -16.125 -5.133 1 99 127 VAL A N 1
ATOM 1011 C CA . VAL A 1 127 ? 10.484 -16.828 -6.41 1 99 127 VAL A CA 1
ATOM 1012 C C . VAL A 1 127 ? 9.125 -16.688 -7.09 1 99 127 VAL A C 1
ATOM 1014 O O . VAL A 1 127 ? 8.094 -17.031 -6.512 1 99 127 VAL A O 1
ATOM 1017 N N . ALA A 1 128 ? 9.148 -16.188 -8.305 1 99 128 ALA A N 1
ATOM 1018 C CA . ALA A 1 128 ? 7.926 -15.938 -9.062 1 99 128 ALA A CA 1
ATOM 1019 C C . ALA A 1 128 ? 7.785 -16.906 -10.227 1 99 128 ALA A C 1
ATOM 1021 O O . ALA A 1 128 ? 8.758 -17.172 -10.945 1 99 128 ALA A O 1
ATOM 1022 N N . PHE A 1 129 ? 6.609 -17.484 -10.32 1 99 129 PHE A N 1
ATOM 1023 C CA . PHE A 1 129 ? 6.215 -18.266 -11.484 1 99 129 PHE A CA 1
ATOM 1024 C C . PHE A 1 129 ? 5.582 -17.359 -12.547 1 99 129 PHE A C 1
ATOM 1026 O O . PHE A 1 129 ? 4.438 -16.938 -12.406 1 99 129 PHE A O 1
ATOM 1033 N N . ALA A 1 130 ? 6.387 -17.109 -13.617 1 98.94 130 ALA A N 1
ATOM 1034 C CA . ALA A 1 130 ? 5.895 -16.297 -14.727 1 98.94 130 ALA A CA 1
ATOM 1035 C C . ALA A 1 130 ? 5.199 -17.156 -15.773 1 98.94 130 ALA A C 1
ATOM 1037 O O . ALA A 1 130 ? 5.84 -17.656 -16.703 1 98.94 130 ALA A O 1
ATOM 1038 N N . SER A 1 131 ? 3.961 -17.188 -15.672 1 98.94 131 SER A N 1
ATOM 1039 C CA . SER A 1 131 ? 3.164 -18.047 -16.531 1 98.94 131 SER A CA 1
ATOM 1040 C C . SER A 1 131 ? 2.678 -17.312 -17.766 1 98.94 131 SER A C 1
ATOM 1042 O O . SER A 1 131 ? 2.248 -17.922 -18.75 1 98.94 131 SER A O 1
ATOM 1044 N N . GLY A 1 132 ? 2.676 -15.992 -17.703 1 98.88 132 GLY A N 1
ATOM 1045 C CA . GLY A 1 132 ? 2.07 -15.18 -18.75 1 98.88 132 GLY A CA 1
ATOM 1046 C C . GLY A 1 132 ? 0.583 -14.961 -18.547 1 98.88 132 GLY A C 1
ATOM 1047 O O . GLY A 1 132 ? -0.069 -14.312 -19.375 1 98.88 132 GLY A O 1
ATOM 1048 N N . TRP A 1 133 ? 0.047 -15.422 -17.484 1 98.88 133 TRP A N 1
ATOM 1049 C CA . TRP A 1 133 ? -1.396 -15.398 -17.281 1 98.88 133 TRP A CA 1
ATOM 1050 C C . TRP A 1 133 ? -1.904 -13.961 -17.141 1 98.88 133 TRP A C 1
ATOM 1052 O O . TRP A 1 133 ? -3.07 -13.68 -17.438 1 98.88 133 TRP A O 1
ATOM 1062 N N . SER A 1 134 ? -1.029 -13.039 -16.703 1 98.81 134 SER A N 1
ATOM 1063 C CA . SER A 1 134 ? -1.384 -11.641 -16.484 1 98.81 134 SER A CA 1
ATOM 1064 C C . SER A 1 134 ? -1.885 -10.992 -17.766 1 98.81 134 SER A C 1
ATOM 1066 O O . SER A 1 134 ? -2.594 -9.977 -17.719 1 98.81 134 SER A O 1
ATOM 1068 N N . THR A 1 135 ? -1.548 -11.523 -18.906 1 98.38 135 THR A N 1
ATOM 1069 C CA . THR A 1 135 ? -1.966 -10.953 -20.188 1 98.38 135 THR A CA 1
ATOM 1070 C C . THR A 1 135 ? -3.471 -11.109 -20.375 1 98.38 135 THR A C 1
ATOM 1072 O O . THR A 1 135 ? -4.059 -10.461 -21.25 1 98.38 135 THR A O 1
ATOM 1075 N N . ARG A 1 136 ? -4.102 -11.906 -19.625 1 98.69 136 ARG A N 1
ATOM 1076 C CA . ARG A 1 136 ? -5.535 -12.164 -19.734 1 98.69 136 ARG A CA 1
ATOM 1077 C C . ARG A 1 136 ? -6.328 -11.156 -18.906 1 98.69 136 ARG A C 1
ATOM 1079 O O . ARG A 1 136 ? -7.551 -11.055 -19.047 1 98.69 136 ARG A O 1
ATOM 1086 N N . TRP A 1 137 ? -5.68 -10.422 -18.031 1 98.44 137 TRP A N 1
ATOM 1087 C CA . TRP A 1 137 ? -6.301 -9.375 -17.219 1 98.44 137 TRP A CA 1
ATOM 1088 C C . TRP A 1 137 ? -6.723 -8.195 -18.078 1 98.44 137 TRP A C 1
ATOM 1090 O O . TRP A 1 137 ? -6 -7.793 -19 1 98.44 137 TRP A O 1
ATOM 1100 N N . PRO A 1 138 ? -7.852 -7.57 -17.938 1 98.38 138 PRO A N 1
ATOM 1101 C CA . PRO A 1 138 ? -8.766 -7.832 -16.812 1 98.38 138 PRO A CA 1
ATOM 1102 C C . PRO A 1 138 ? -9.969 -8.688 -17.219 1 98.38 138 PRO A C 1
ATOM 1104 O O . PRO A 1 138 ? -11.016 -8.633 -16.578 1 98.38 138 PRO A O 1
ATOM 1107 N N . ASP A 1 139 ? -9.898 -9.406 -18.359 1 98.56 139 ASP A N 1
ATOM 1108 C CA . ASP A 1 139 ? -11.016 -10.203 -18.859 1 98.56 139 ASP A CA 1
ATOM 1109 C C . ASP A 1 139 ? -11.344 -11.352 -17.922 1 98.56 139 ASP A C 1
ATOM 1111 O O . ASP A 1 139 ? -10.586 -12.32 -17.828 1 98.56 139 ASP A O 1
ATOM 1115 N N . ILE A 1 140 ? -12.5 -11.297 -17.312 1 98.06 140 ILE A N 1
ATOM 1116 C CA . ILE A 1 140 ? -12.906 -12.234 -16.266 1 98.06 140 ILE A CA 1
ATOM 1117 C C . ILE A 1 140 ? -12.977 -13.648 -16.828 1 98.06 140 ILE A C 1
ATOM 1119 O O . ILE A 1 140 ? -12.453 -14.594 -16.234 1 98.06 140 ILE A O 1
ATOM 1123 N N . ASP A 1 141 ? -13.594 -13.82 -18.016 1 98 141 ASP A N 1
ATOM 1124 C CA . ASP A 1 141 ? -13.75 -15.141 -18.625 1 98 141 ASP A CA 1
ATOM 1125 C C . ASP A 1 141 ? -12.406 -15.711 -19.062 1 98 141 ASP A C 1
ATOM 1127 O O . ASP A 1 141 ? -12.117 -16.891 -18.844 1 98 141 ASP A O 1
ATOM 1131 N N . ALA A 1 142 ? -11.586 -14.859 -19.656 1 98.56 142 ALA A N 1
ATOM 1132 C CA . ALA A 1 142 ? -10.266 -15.312 -20.109 1 98.56 142 ALA A CA 1
ATOM 1133 C C . ALA A 1 142 ? -9.406 -15.742 -18.922 1 98.56 142 ALA A C 1
ATOM 1135 O O . ALA A 1 142 ? -8.664 -16.719 -19 1 98.56 142 ALA A O 1
ATOM 1136 N N . PHE A 1 143 ? -9.547 -15.055 -17.844 1 98.69 143 PHE A N 1
ATOM 1137 C CA . PHE A 1 143 ? -8.75 -15.336 -16.656 1 98.69 143 PHE A CA 1
ATOM 1138 C C . PHE A 1 143 ? -9.203 -16.641 -15.992 1 98.69 143 PHE A C 1
ATOM 1140 O O . PHE A 1 143 ? -8.383 -17.406 -15.492 1 98.69 143 PHE A O 1
ATOM 1147 N N . ALA A 1 144 ? -10.453 -16.859 -15.984 1 97.94 144 ALA A N 1
ATOM 1148 C CA . ALA A 1 144 ? -10.992 -18.078 -15.398 1 97.94 144 ALA A CA 1
ATOM 1149 C C . ALA A 1 144 ? -10.695 -19.297 -16.281 1 97.94 144 ALA A C 1
ATOM 1151 O O . ALA A 1 144 ? -10.477 -20.391 -15.781 1 97.94 144 ALA A O 1
ATOM 1152 N N . ASN A 1 145 ? -10.828 -19.109 -17.578 1 98.69 145 ASN A N 1
ATOM 1153 C CA . ASN A 1 145 ? -10.5 -20.094 -18.594 1 98.69 145 ASN A CA 1
ATOM 1154 C C . ASN A 1 145 ? -11.281 -21.391 -18.406 1 98.69 145 ASN A C 1
ATOM 1156 O O . ASN A 1 145 ? -10.695 -22.469 -18.328 1 98.69 145 ASN A O 1
ATOM 1160 N N . LYS A 1 146 ? -12.539 -21.344 -18.359 1 98.25 146 LYS A N 1
ATOM 1161 C CA . LYS A 1 146 ? -13.406 -22.5 -18.109 1 98.25 146 LYS A CA 1
ATOM 1162 C C . LYS A 1 146 ? -13.703 -23.25 -19.406 1 98.25 146 LYS A C 1
ATOM 1164 O O . LYS A 1 146 ? -13.875 -22.641 -20.453 1 98.25 146 LYS A O 1
ATOM 1169 N N . ASP A 1 147 ? -13.805 -24.547 -19.312 1 98.06 147 ASP A N 1
ATOM 1170 C CA . ASP A 1 147 ? -14.242 -25.359 -20.438 1 98.06 147 ASP A CA 1
ATOM 1171 C C . ASP A 1 147 ? -15.766 -25.438 -20.5 1 98.06 147 ASP A C 1
ATOM 1173 O O . ASP A 1 147 ? -16.453 -24.734 -19.766 1 98.06 147 ASP A O 1
ATOM 1177 N N . GLU A 1 148 ? -16.266 -26.25 -21.375 1 97.88 148 GLU A N 1
ATOM 1178 C CA . GLU A 1 148 ? -17.703 -26.344 -21.625 1 97.88 148 GLU A CA 1
ATOM 1179 C C . GLU A 1 148 ? -18.453 -26.891 -20.422 1 97.88 148 GLU A C 1
ATOM 1181 O O . GLU A 1 148 ? -19.641 -26.641 -20.266 1 97.88 148 GLU A O 1
ATOM 1186 N N . GLN A 1 149 ? -17.766 -27.609 -19.578 1 97.62 149 GLN A N 1
ATOM 1187 C CA . GLN A 1 149 ? -18.375 -28.203 -18.406 1 97.62 149 GLN A CA 1
ATOM 1188 C C . GLN A 1 149 ? -18.266 -27.266 -17.203 1 97.62 149 GLN A C 1
ATOM 1190 O O . GLN A 1 149 ? -18.719 -27.594 -16.094 1 97.62 149 GLN A O 1
ATOM 1195 N N . GLY A 1 150 ? -17.578 -26.172 -17.328 1 96.75 150 GLY A N 1
ATOM 1196 C CA . GLY A 1 150 ? -17.469 -25.172 -16.266 1 96.75 150 GLY A CA 1
ATOM 1197 C C . GLY A 1 150 ? -16.219 -25.344 -15.438 1 96.75 150 GLY A C 1
ATOM 1198 O O . GLY A 1 150 ? -16.047 -24.656 -14.414 1 96.75 150 GLY A O 1
ATOM 1199 N N . ASN A 1 151 ? -15.312 -26.203 -15.875 1 97.38 151 ASN A N 1
ATOM 1200 C CA . ASN A 1 151 ? -14.07 -26.406 -15.141 1 97.38 151 ASN A CA 1
ATOM 1201 C C . ASN A 1 151 ? -12.977 -25.453 -15.609 1 97.38 151 ASN A C 1
ATOM 1203 O O . ASN A 1 151 ? -12.703 -25.359 -16.797 1 97.38 151 ASN A O 1
ATOM 1207 N N . SER A 1 152 ? -12.391 -24.828 -14.688 1 98.12 152 SER A N 1
ATOM 1208 C CA . SER A 1 152 ? -11.289 -23.938 -15.023 1 98.12 152 SER A CA 1
ATOM 1209 C C . SER A 1 152 ? -10.031 -24.719 -15.383 1 98.12 152 SER A C 1
ATOM 1211 O O . SER A 1 152 ? -9.805 -25.812 -14.867 1 98.12 152 SER A O 1
ATOM 1213 N N . HIS A 1 153 ? -9.25 -24.156 -16.297 1 98.75 153 HIS A N 1
ATOM 1214 C CA . HIS A 1 153 ? -7.902 -24.609 -16.641 1 98.75 153 HIS A CA 1
ATOM 1215 C C . HIS A 1 153 ? -6.887 -23.484 -16.453 1 98.75 153 HIS A C 1
ATOM 1217 O O . HIS A 1 153 ? -6.777 -22.594 -17.312 1 98.75 153 HIS A O 1
ATOM 1223 N N . THR A 1 154 ? -6.191 -23.5 -15.398 1 98.88 154 THR A N 1
ATOM 1224 C CA . THR A 1 154 ? -5.18 -22.5 -15.07 1 98.88 154 THR A CA 1
ATOM 1225 C C . THR A 1 154 ? -3.902 -23.172 -14.57 1 98.88 154 THR A C 1
ATOM 1227 O O . THR A 1 154 ? -3.955 -24.234 -13.938 1 98.88 154 THR A O 1
ATOM 1230 N N . PRO A 1 155 ? -2.723 -22.547 -14.891 1 98.94 155 PRO A N 1
ATOM 1231 C CA . PRO A 1 155 ? -1.455 -23.078 -14.383 1 98.94 155 PRO A CA 1
ATOM 1232 C C . PRO A 1 155 ? -1.271 -22.844 -12.891 1 98.94 155 PRO A C 1
ATOM 1234 O O . PRO A 1 155 ? -2.055 -22.109 -12.273 1 98.94 155 PRO A O 1
ATOM 1237 N N . GLY A 1 156 ? -0.314 -23.484 -12.281 1 98.94 156 GLY A N 1
ATOM 1238 C CA . GLY A 1 156 ? 0.021 -23.297 -10.883 1 98.94 156 GLY A CA 1
ATOM 1239 C C . GLY A 1 156 ? 1.298 -24 -10.477 1 98.94 156 GLY A C 1
ATOM 1240 O O . GLY A 1 156 ? 1.985 -24.594 -11.312 1 98.94 156 GLY A O 1
ATOM 1241 N N . TRP A 1 157 ? 1.604 -23.844 -9.227 1 98.94 157 TRP A N 1
ATOM 1242 C CA . TRP A 1 157 ? 2.748 -24.531 -8.648 1 98.94 157 TRP A CA 1
ATOM 1243 C C . TRP A 1 157 ? 2.41 -25.984 -8.359 1 98.94 157 TRP A C 1
ATOM 1245 O O . TRP A 1 157 ? 1.312 -26.297 -7.883 1 98.94 157 TRP A O 1
ATOM 1255 N N . SER A 1 158 ? 3.35 -26.906 -8.617 1 98.88 158 SER A N 1
ATOM 1256 C CA . SER A 1 158 ? 3.188 -28.234 -8.016 1 98.88 158 SER A CA 1
ATOM 1257 C C . SER A 1 158 ? 3.609 -28.219 -6.551 1 98.88 158 SER A C 1
ATOM 1259 O O . SER A 1 158 ? 4.477 -27.453 -6.152 1 98.88 158 SER A O 1
ATOM 1261 N N . LEU A 1 159 ? 2.984 -29.109 -5.777 1 98.81 159 LEU A N 1
ATOM 1262 C CA . LEU A 1 159 ? 3.369 -29.219 -4.375 1 98.81 159 LEU A CA 1
ATOM 1263 C C . LEU A 1 159 ? 4.84 -29.609 -4.246 1 98.81 159 LEU A C 1
ATOM 1265 O O . LEU A 1 159 ? 5.539 -29.125 -3.355 1 98.81 159 LEU A O 1
ATOM 1269 N N . GLU A 1 160 ? 5.309 -30.469 -5.129 1 98.88 160 GLU A N 1
ATOM 1270 C CA . GLU A 1 160 ? 6.699 -30.906 -5.109 1 98.88 160 GLU A CA 1
ATOM 1271 C C . GLU A 1 160 ? 7.652 -29.734 -5.328 1 98.88 160 GLU A C 1
ATOM 1273 O O . GLU A 1 160 ? 8.688 -29.641 -4.668 1 98.88 160 GLU A O 1
ATOM 1278 N N . ALA A 1 161 ? 7.328 -28.891 -6.234 1 98.94 161 ALA A N 1
ATOM 1279 C CA . ALA A 1 161 ? 8.156 -27.734 -6.516 1 98.94 161 ALA A CA 1
ATOM 1280 C C . ALA A 1 161 ? 8.219 -26.797 -5.312 1 98.94 161 ALA A C 1
ATOM 1282 O O . ALA A 1 161 ? 9.297 -26.328 -4.934 1 98.94 161 ALA A O 1
ATOM 1283 N N . LEU A 1 162 ? 7.055 -26.5 -4.715 1 98.94 162 LEU A N 1
ATOM 1284 C CA . LEU A 1 162 ? 7.008 -25.641 -3.531 1 98.94 162 LEU A CA 1
ATOM 1285 C C . LEU A 1 162 ? 7.832 -26.25 -2.398 1 98.94 162 LEU A C 1
ATOM 1287 O O . LEU A 1 162 ? 8.609 -25.531 -1.749 1 98.94 162 LEU A O 1
ATOM 1291 N N . THR A 1 163 ? 7.621 -27.531 -2.197 1 98.94 163 THR A N 1
ATOM 1292 C CA . THR A 1 163 ? 8.367 -28.219 -1.15 1 98.94 163 THR A CA 1
ATOM 1293 C C . THR A 1 163 ? 9.867 -28.094 -1.391 1 98.94 163 THR A C 1
ATOM 1295 O O . THR A 1 163 ? 10.625 -27.766 -0.474 1 98.94 163 THR A O 1
ATOM 1298 N N . PHE A 1 164 ? 10.289 -28.344 -2.594 1 98.94 164 PHE A N 1
ATOM 1299 C CA . PHE A 1 164 ? 11.695 -28.25 -2.961 1 98.94 164 PHE A CA 1
ATOM 1300 C C . PHE A 1 164 ? 12.234 -26.844 -2.695 1 98.94 164 PHE A C 1
ATOM 1302 O O . PHE A 1 164 ? 13.289 -26.688 -2.08 1 98.94 164 PHE A O 1
ATOM 1309 N N . LEU A 1 165 ? 11.555 -25.781 -3.109 1 98.94 165 LEU A N 1
ATOM 1310 C CA . LEU A 1 165 ? 11.984 -24.406 -2.979 1 98.94 165 LEU A CA 1
ATOM 1311 C C . LEU A 1 165 ? 12.117 -24.016 -1.512 1 98.94 165 LEU A C 1
ATOM 1313 O O . LEU A 1 165 ? 13.117 -23.406 -1.116 1 98.94 165 LEU A O 1
ATOM 1317 N N . PHE A 1 166 ? 11.148 -24.375 -0.687 1 98.94 166 PHE A N 1
ATOM 1318 C CA . PHE A 1 166 ? 11.156 -23.953 0.707 1 98.94 166 PHE A CA 1
ATOM 1319 C C . PHE A 1 166 ? 12.109 -24.812 1.527 1 98.94 166 PHE A C 1
ATOM 1321 O O . PHE A 1 166 ? 12.891 -24.297 2.328 1 98.94 166 PHE A O 1
ATOM 1328 N N . GLU A 1 167 ? 12.117 -26.109 1.306 1 98.75 167 GLU A N 1
ATOM 1329 C CA . GLU A 1 167 ? 12.852 -27 2.191 1 98.75 167 GLU A CA 1
ATOM 1330 C C . GLU A 1 167 ? 14.297 -27.156 1.742 1 98.75 167 GLU A C 1
ATOM 1332 O O . GLU A 1 167 ? 15.195 -27.328 2.572 1 98.75 167 GLU A O 1
ATOM 1337 N N . LYS A 1 168 ? 14.539 -27.188 0.479 1 98.69 168 LYS A N 1
ATOM 1338 C CA . LYS A 1 168 ? 15.891 -27.438 -0.013 1 98.69 168 LYS A CA 1
ATOM 1339 C C . LYS A 1 168 ? 16.609 -26.125 -0.344 1 98.69 168 LYS A C 1
ATOM 1341 O O . LYS A 1 168 ? 17.828 -26.031 -0.183 1 98.69 168 LYS A O 1
ATOM 1346 N N . ARG A 1 169 ? 15.906 -25.125 -0.808 1 98.81 169 ARG A N 1
ATOM 1347 C CA . ARG A 1 169 ? 16.562 -23.875 -1.193 1 98.81 169 ARG A CA 1
ATOM 1348 C C . ARG A 1 169 ? 16.359 -22.797 -0.142 1 98.81 169 ARG A C 1
ATOM 1350 O O . ARG A 1 169 ? 17.062 -21.781 -0.131 1 98.81 169 ARG A O 1
ATOM 1357 N N . GLY A 1 170 ? 15.414 -22.906 0.733 1 98.81 170 GLY A N 1
ATOM 1358 C CA . GLY A 1 170 ? 15.211 -21.984 1.829 1 98.81 170 GLY A CA 1
ATOM 1359 C C . GLY A 1 170 ? 14.734 -20.609 1.371 1 98.81 170 GLY A C 1
ATOM 1360 O O . GLY A 1 170 ? 15.203 -19.594 1.867 1 98.81 170 GLY A O 1
ATOM 1361 N N . ILE A 1 171 ? 13.828 -20.578 0.446 1 98.88 171 ILE A N 1
ATOM 1362 C CA . ILE A 1 171 ? 13.328 -19.297 -0.054 1 98.88 171 ILE A CA 1
ATOM 1363 C C . ILE A 1 171 ? 12.391 -18.672 0.973 1 98.88 171 ILE A C 1
ATOM 1365 O O . ILE A 1 171 ? 11.992 -19.328 1.94 1 98.88 171 ILE A O 1
ATOM 1369 N N . SER A 1 172 ? 12.047 -17.391 0.797 1 98.81 172 SER A N 1
ATOM 1370 C CA . SER A 1 172 ? 11.266 -16.641 1.782 1 98.81 172 SER A CA 1
ATOM 1371 C C . SER A 1 172 ? 9.805 -16.547 1.374 1 98.81 172 SER A C 1
ATOM 1373 O O . SER A 1 172 ? 8.914 -16.484 2.23 1 98.81 172 SER A O 1
ATOM 1375 N N . ALA A 1 173 ? 9.531 -16.484 0.11 1 98.94 173 ALA A N 1
ATOM 1376 C CA . ALA A 1 173 ? 8.188 -16.25 -0.396 1 98.94 173 ALA A CA 1
ATOM 1377 C C . ALA A 1 173 ? 8.07 -16.656 -1.863 1 98.94 173 ALA A C 1
ATOM 1379 O O . ALA A 1 173 ? 9.078 -16.859 -2.539 1 98.94 173 ALA A O 1
ATOM 1380 N N . VAL A 1 174 ? 6.832 -16.734 -2.346 1 99 174 VAL A N 1
ATOM 1381 C CA . VAL A 1 174 ? 6.586 -17.047 -3.752 1 99 174 VAL A CA 1
ATOM 1382 C C . VAL A 1 174 ? 5.516 -16.109 -4.309 1 99 174 VAL A C 1
ATOM 1384 O O . VAL A 1 174 ? 4.844 -15.406 -3.549 1 99 174 VAL A O 1
ATOM 1387 N N . GLY A 1 175 ? 5.398 -16.031 -5.562 1 98.94 175 GLY A N 1
ATOM 1388 C CA . GLY A 1 175 ? 4.328 -15.32 -6.234 1 98.94 175 GLY A CA 1
ATOM 1389 C C . GLY A 1 175 ? 4.023 -15.867 -7.617 1 98.94 175 GLY A C 1
ATOM 1390 O O . GLY A 1 175 ? 4.777 -16.688 -8.148 1 98.94 175 GLY A O 1
ATOM 1391 N N . HIS A 1 176 ? 2.961 -15.5 -8.156 1 98.94 176 HIS A N 1
ATOM 1392 C CA . HIS A 1 176 ? 2.486 -15.977 -9.445 1 98.94 176 HIS A CA 1
ATOM 1393 C C . HIS A 1 176 ? 1.403 -15.055 -10.008 1 98.94 176 HIS A C 1
ATOM 1395 O O . HIS A 1 176 ? 1.016 -14.078 -9.359 1 98.94 176 HIS A O 1
ATOM 1401 N N . GLU A 1 177 ? 0.887 -15.344 -11.172 1 98.94 177 GLU A N 1
ATOM 1402 C CA . GLU A 1 177 ? 0.025 -14.414 -11.891 1 98.94 177 GLU A CA 1
ATOM 1403 C C . GLU A 1 177 ? -1.438 -14.844 -11.812 1 98.94 177 GLU A C 1
ATOM 1405 O O . GLU A 1 177 ? -2.334 -14.078 -12.18 1 98.94 177 GLU A O 1
ATOM 1410 N N . THR A 1 178 ? -1.739 -16.016 -11.32 1 98.81 178 THR A N 1
ATOM 1411 C CA . THR A 1 178 ? -3.098 -16.547 -11.266 1 98.81 178 THR A CA 1
ATOM 1412 C C . THR A 1 178 ? -3.748 -16.219 -9.922 1 98.81 178 THR A C 1
ATOM 1414 O O . THR A 1 178 ? -3.084 -15.727 -9.008 1 98.81 178 THR A O 1
ATOM 1417 N N . LEU A 1 179 ? -5.031 -16.531 -9.742 1 98.31 179 LEU A N 1
ATOM 1418 C CA . LEU A 1 179 ? -5.777 -16.297 -8.516 1 98.31 179 LEU A CA 1
ATOM 1419 C C . LEU A 1 179 ? -5.367 -17.281 -7.43 1 98.31 179 LEU A C 1
ATOM 1421 O O . LEU A 1 179 ? -5.461 -16.984 -6.238 1 98.31 179 LEU A O 1
ATOM 1425 N N . ASP A 1 180 ? -4.926 -18.422 -7.859 1 97.94 180 ASP A N 1
ATOM 1426 C CA . ASP A 1 180 ? -4.598 -19.469 -6.891 1 97.94 180 ASP A CA 1
ATOM 1427 C C . ASP A 1 180 ? -3.146 -19.922 -7.043 1 97.94 180 ASP A C 1
ATOM 1429 O O . ASP A 1 180 ? -2.574 -19.828 -8.133 1 97.94 180 ASP A O 1
ATOM 1433 N N . THR A 1 181 ? -2.6 -20.391 -5.973 1 98.81 181 THR A N 1
ATOM 1434 C CA . THR A 1 181 ? -1.268 -20.984 -5.949 1 98.81 181 THR A CA 1
ATOM 1435 C C . THR A 1 181 ? -1.242 -22.297 -6.734 1 98.81 181 THR A C 1
ATOM 1437 O O . THR A 1 181 ? -0.338 -22.516 -7.539 1 98.81 181 THR A O 1
ATOM 1440 N N . ASP A 1 182 ? -2.256 -23.141 -6.512 1 98.81 182 ASP A N 1
ATOM 1441 C CA . ASP A 1 182 ? -2.398 -24.438 -7.156 1 98.81 182 ASP A CA 1
ATOM 1442 C C . ASP A 1 182 ? -2.982 -24.297 -8.562 1 98.81 182 ASP A C 1
ATOM 1444 O O . ASP A 1 182 ? -3.785 -23.406 -8.82 1 98.81 182 ASP A O 1
ATOM 1448 N N . SER A 1 183 ? -2.621 -25.188 -9.438 1 98.81 183 SER A N 1
ATOM 1449 C CA . SER A 1 183 ? -3.35 -25.25 -10.695 1 98.81 183 SER A CA 1
ATOM 1450 C C . SER A 1 183 ? -4.809 -25.641 -10.469 1 98.81 183 SER A C 1
ATOM 1452 O O . SER A 1 183 ? -5.148 -26.25 -9.461 1 98.81 183 SER A O 1
ATOM 1454 N N . ALA A 1 184 ? -5.605 -25.266 -11.445 1 98.25 184 ALA A N 1
ATOM 1455 C CA . ALA A 1 184 ? -7.016 -25.625 -11.336 1 98.25 184 ALA A CA 1
ATOM 1456 C C . ALA A 1 184 ? -7.191 -27.141 -11.297 1 98.25 184 ALA A C 1
ATOM 1458 O O . ALA A 1 184 ? -8.047 -27.656 -10.578 1 98.25 184 ALA A O 1
ATOM 1459 N N . ALA A 1 185 ? -6.426 -27.844 -12.086 1 97.75 185 ALA A N 1
ATOM 1460 C CA . ALA A 1 185 ? -6.484 -29.297 -12.109 1 97.75 185 ALA A CA 1
ATOM 1461 C C . ALA A 1 185 ? -6.148 -29.891 -10.742 1 97.75 185 ALA A C 1
ATOM 1463 O O . ALA A 1 185 ? -6.836 -30.781 -10.258 1 97.75 185 ALA A O 1
ATOM 1464 N N . ASP A 1 186 ? -5.102 -29.375 -10.148 1 98.25 186 ASP A N 1
ATOM 1465 C CA . ASP A 1 186 ? -4.711 -29.844 -8.828 1 98.25 186 ASP A CA 1
ATOM 1466 C C . ASP A 1 186 ? -5.777 -29.516 -7.785 1 98.25 186 ASP A C 1
ATOM 1468 O O . ASP A 1 186 ? -6.066 -30.312 -6.898 1 98.25 186 ASP A O 1
ATOM 1472 N N . PHE A 1 187 ? -6.336 -28.312 -7.828 1 97.56 187 PHE A N 1
ATOM 1473 C CA . PHE A 1 187 ? -7.414 -27.922 -6.922 1 97.56 187 PHE A CA 1
ATOM 1474 C C . PHE A 1 187 ? -8.57 -28.906 -7.008 1 97.56 187 PHE A C 1
ATOM 1476 O O . PHE A 1 187 ? -9.094 -29.359 -5.98 1 97.56 187 PHE A O 1
ATOM 1483 N N . ARG A 1 188 ? -8.961 -29.234 -8.242 1 97.06 188 ARG A N 1
ATOM 1484 C CA . ARG A 1 188 ? -10.078 -30.156 -8.438 1 97.06 188 ARG A CA 1
ATOM 1485 C C . ARG A 1 188 ? -9.742 -31.547 -7.895 1 97.06 188 ARG A C 1
ATOM 1487 O O . ARG A 1 188 ? -10.555 -32.156 -7.215 1 97.06 188 ARG A O 1
ATOM 1494 N N . ARG A 1 189 ? -8.578 -31.984 -8.148 1 97.31 189 ARG A N 1
ATOM 1495 C CA . ARG A 1 189 ? -8.141 -33.312 -7.723 1 97.31 189 ARG A CA 1
ATOM 1496 C C . ARG A 1 189 ? -8.109 -33.406 -6.203 1 97.31 189 ARG A C 1
ATOM 1498 O O . ARG A 1 189 ? -8.508 -34.438 -5.637 1 97.31 189 ARG A O 1
ATOM 1505 N N . ASN A 1 190 ? -7.672 -32.375 -5.562 1 97.25 190 ASN A N 1
ATOM 1506 C CA . ASN A 1 190 ? -7.422 -32.406 -4.125 1 97.25 190 ASN A CA 1
ATOM 1507 C C . ASN A 1 190 ? -8.602 -31.859 -3.338 1 97.25 190 ASN A C 1
ATOM 1509 O O . ASN A 1 190 ? -8.648 -31.984 -2.113 1 97.25 190 ASN A O 1
ATOM 1513 N N . ASN A 1 191 ? -9.586 -31.266 -4.062 1 95.75 191 ASN A N 1
ATOM 1514 C CA . ASN A 1 191 ? -10.695 -30.547 -3.455 1 95.75 191 ASN A CA 1
ATOM 1515 C C . ASN A 1 191 ? -10.211 -29.516 -2.426 1 95.75 191 ASN A C 1
ATOM 1517 O O . ASN A 1 191 ? -10.688 -29.5 -1.29 1 95.75 191 ASN A O 1
ATOM 1521 N N . GLY A 1 192 ? -9.172 -28.781 -2.803 1 96 192 GLY A N 1
ATOM 1522 C CA . GLY A 1 192 ? -8.57 -27.781 -1.92 1 96 192 GLY A CA 1
ATOM 1523 C C . GLY A 1 192 ? -7.281 -27.203 -2.469 1 96 192 GLY A C 1
ATOM 1524 O O . GLY A 1 192 ? -6.754 -27.688 -3.471 1 96 192 GLY A O 1
ATOM 1525 N N . LEU A 1 193 ? -6.824 -26.172 -1.876 1 98.06 193 LEU A N 1
ATOM 1526 C CA . LEU A 1 193 ? -5.582 -25.5 -2.242 1 98.06 193 LEU A CA 1
ATOM 1527 C C . LEU A 1 193 ? -4.434 -25.953 -1.349 1 98.06 193 LEU A C 1
ATOM 1529 O O . LEU A 1 193 ? -3.959 -25.188 -0.501 1 98.06 193 LEU A O 1
ATOM 1533 N N . ILE A 1 194 ? -3.871 -27.109 -1.645 1 98.44 194 ILE A N 1
ATOM 1534 C CA . ILE A 1 194 ? -2.883 -27.766 -0.797 1 98.44 194 ILE A CA 1
ATOM 1535 C C . ILE A 1 194 ? -1.54 -27.062 -0.918 1 98.44 194 ILE A C 1
ATOM 1537 O O . ILE A 1 194 ? -0.791 -26.969 0.057 1 98.44 194 ILE A O 1
ATOM 1541 N N . GLY A 1 195 ? -1.198 -26.609 -2.094 1 98.81 195 GLY A N 1
ATOM 1542 C CA . GLY A 1 195 ? 0.013 -25.828 -2.281 1 98.81 195 GLY A CA 1
ATOM 1543 C C . GLY A 1 195 ? 0.002 -24.516 -1.514 1 98.81 195 GLY A C 1
ATOM 1544 O O . GLY A 1 195 ? 0.99 -24.172 -0.867 1 98.81 195 GLY A O 1
ATOM 1545 N N . GLU A 1 196 ? -1.109 -23.828 -1.636 1 98.75 196 GLU A N 1
ATOM 1546 C CA . GLU A 1 196 ? -1.243 -22.578 -0.892 1 98.75 196 GLU A CA 1
ATOM 1547 C C . GLU A 1 196 ? -1.109 -22.812 0.61 1 98.75 196 GLU A C 1
ATOM 1549 O O . GLU A 1 196 ? -0.394 -22.094 1.297 1 98.75 196 GLU A O 1
ATOM 1554 N N . PHE A 1 197 ? -1.814 -23.781 1.096 1 98.75 197 PHE A N 1
ATOM 1555 C CA . PHE A 1 197 ? -1.698 -24.141 2.506 1 98.75 197 PHE A CA 1
ATOM 1556 C C . PHE A 1 197 ? -0.247 -24.422 2.875 1 98.75 197 PHE A C 1
ATOM 1558 O O . PHE A 1 197 ? 0.245 -23.938 3.898 1 98.75 197 PHE A O 1
ATOM 1565 N N . PHE A 1 198 ? 0.413 -25.203 2.125 1 98.88 198 PHE A N 1
ATOM 1566 C CA .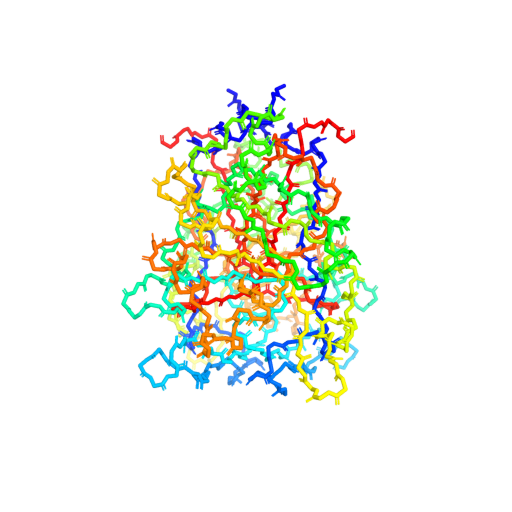 PHE A 1 198 ? 1.801 -25.562 2.396 1 98.88 198 PHE A CA 1
ATOM 1567 C C . PHE A 1 198 ? 2.662 -24.312 2.529 1 98.88 198 PHE A C 1
ATOM 1569 O O . PHE A 1 198 ? 3.404 -24.156 3.502 1 98.88 198 PHE A O 1
ATOM 1576 N N . VAL A 1 199 ? 2.562 -23.359 1.529 1 98.94 199 VAL A N 1
ATOM 1577 C CA . VAL A 1 199 ? 3.367 -22.141 1.52 1 98.94 199 VAL A CA 1
ATOM 1578 C C . VAL A 1 199 ? 3.129 -21.359 2.805 1 98.94 199 VAL A C 1
ATOM 1580 O O . VAL A 1 199 ? 4.078 -21 3.504 1 98.94 199 VAL A O 1
ATOM 1583 N N . LEU A 1 200 ? 1.903 -21.125 3.08 1 98.94 200 LEU A N 1
ATOM 1584 C CA . LEU A 1 200 ? 1.552 -20.266 4.207 1 98.94 200 LEU A CA 1
ATOM 1585 C C . LEU A 1 200 ? 1.844 -20.969 5.531 1 98.94 200 LEU A C 1
ATOM 1587 O O . LEU A 1 200 ? 2.139 -20.312 6.535 1 98.94 200 LEU A O 1
ATOM 1591 N N . ASN A 1 201 ? 1.82 -22.25 5.508 1 98.69 201 ASN A N 1
ATOM 1592 C CA . ASN A 1 201 ? 2.15 -23.031 6.699 1 98.69 201 ASN A CA 1
ATOM 1593 C C . ASN A 1 201 ? 3.637 -22.938 7.027 1 98.69 201 ASN A C 1
ATOM 1595 O O . ASN A 1 201 ? 4.047 -23.25 8.148 1 98.69 201 ASN A O 1
ATOM 1599 N N . GLN A 1 202 ? 4.5 -22.609 6.125 1 98.38 202 GLN A N 1
ATOM 1600 C CA . GLN A 1 202 ? 5.918 -22.359 6.371 1 98.38 202 GLN A CA 1
ATOM 1601 C C . GLN A 1 202 ? 6.129 -21.031 7.094 1 98.38 202 GLN A C 1
ATOM 1603 O O . GLN A 1 202 ? 7.266 -20.594 7.281 1 98.38 202 GLN A O 1
ATOM 1608 N N . ASN A 1 203 ? 5.023 -20.344 7.41 1 98.25 203 ASN A N 1
ATOM 1609 C CA . ASN A 1 203 ? 5.039 -18.984 7.926 1 98.25 203 ASN A CA 1
ATOM 1610 C C . ASN A 1 203 ? 5.578 -18 6.887 1 98.25 203 ASN A C 1
ATOM 1612 O O . ASN A 1 203 ? 6.195 -17 7.242 1 98.25 203 ASN A O 1
ATOM 1616 N N . ALA A 1 204 ? 5.445 -18.359 5.605 1 98.81 204 ALA A N 1
ATOM 1617 C CA . ALA A 1 204 ? 5.82 -17.516 4.477 1 98.81 204 ALA A CA 1
ATOM 1618 C C . ALA A 1 204 ? 4.609 -16.766 3.928 1 98.81 204 ALA A C 1
ATOM 1620 O O . ALA A 1 204 ? 3.469 -17.188 4.133 1 98.81 204 ALA A O 1
ATOM 1621 N N . TRP A 1 205 ? 4.836 -15.602 3.363 1 98.94 205 TRP A N 1
ATOM 1622 C CA . TRP A 1 205 ? 3.809 -14.867 2.629 1 98.94 205 TRP A CA 1
ATOM 1623 C C . TRP A 1 205 ? 3.936 -15.109 1.129 1 98.94 205 TRP A C 1
ATOM 1625 O O . TRP A 1 205 ? 4.922 -15.695 0.669 1 98.94 205 TRP A O 1
ATOM 1635 N N . GLN A 1 206 ? 2.953 -14.852 0.355 1 98.94 206 GLN A N 1
ATOM 1636 C CA . GLN A 1 206 ? 2.986 -14.945 -1.101 1 98.94 206 GLN A CA 1
ATOM 1637 C C . GLN A 1 206 ? 2.207 -13.797 -1.744 1 98.94 206 GLN A C 1
ATOM 1639 O O . GLN A 1 206 ? 1.423 -13.125 -1.077 1 98.94 206 GLN A O 1
ATOM 1644 N N . VAL A 1 207 ? 2.465 -13.531 -2.971 1 99 207 VAL A N 1
ATOM 1645 C CA . VAL A 1 207 ? 1.715 -12.547 -3.746 1 99 207 VAL A CA 1
ATOM 1646 C C . VAL A 1 207 ? 1.023 -13.234 -4.922 1 99 207 VAL A C 1
ATOM 1648 O O . VAL A 1 207 ? 1.656 -13.977 -5.676 1 99 207 VAL A O 1
ATOM 1651 N N . GLU A 1 208 ? -0.244 -13.008 -5.023 1 98.94 208 GLU A N 1
ATOM 1652 C CA . GLU A 1 208 ? -1.045 -13.531 -6.125 1 98.94 208 GLU A CA 1
ATOM 1653 C C . GLU A 1 208 ? -1.405 -12.438 -7.121 1 98.94 208 GLU A C 1
ATOM 1655 O O . GLU A 1 208 ? -1.401 -11.25 -6.777 1 98.94 208 GLU A O 1
ATOM 1660 N N . VAL A 1 209 ? -1.672 -12.891 -8.344 1 98.94 209 VAL A N 1
ATOM 1661 C CA . VAL A 1 209 ? -2.172 -12.023 -9.406 1 98.94 209 VAL A CA 1
ATOM 1662 C C . VAL A 1 209 ? -1.138 -10.945 -9.727 1 98.94 209 VAL A C 1
ATOM 1664 O O . VAL A 1 209 ? -1.468 -9.758 -9.781 1 98.94 209 VAL A O 1
ATOM 1667 N N . LEU A 1 210 ? 0.092 -11.352 -9.789 1 98.94 210 LEU A N 1
ATOM 1668 C CA . LEU A 1 210 ? 1.157 -10.438 -10.188 1 98.94 210 LEU A CA 1
ATOM 1669 C C . LEU A 1 210 ? 1.023 -10.062 -11.664 1 98.94 210 LEU A C 1
ATOM 1671 O O . LEU A 1 210 ? 0.448 -10.82 -12.453 1 98.94 210 LEU A O 1
ATOM 1675 N N . ASN A 1 211 ? 1.551 -8.93 -11.992 1 98.94 211 ASN A N 1
ATOM 1676 C CA . ASN A 1 211 ? 1.572 -8.406 -13.359 1 98.94 211 ASN A CA 1
ATOM 1677 C C . ASN A 1 211 ? 2.998 -8.227 -13.867 1 98.94 211 ASN A C 1
ATOM 1679 O O . ASN A 1 211 ? 3.936 -8.109 -13.078 1 98.94 211 ASN A O 1
ATOM 1683 N N . ASN A 1 212 ? 3.225 -8.359 -15.156 1 98.88 212 ASN A N 1
ATOM 1684 C CA . ASN A 1 212 ? 4.395 -7.895 -15.898 1 98.88 212 ASN A CA 1
ATOM 1685 C C . ASN A 1 212 ? 5.633 -8.727 -15.57 1 98.88 212 ASN A C 1
ATOM 1687 O O . ASN A 1 212 ? 6.762 -8.273 -15.766 1 98.88 212 ASN A O 1
ATOM 1691 N N . LEU A 1 213 ? 5.465 -9.93 -15.133 1 98.94 213 LEU A N 1
ATOM 1692 C CA . LEU A 1 213 ? 6.613 -10.773 -14.836 1 98.94 213 LEU A CA 1
ATOM 1693 C C . LEU A 1 213 ? 7.402 -11.078 -16.109 1 98.94 213 LEU A C 1
ATOM 1695 O O . LEU A 1 213 ? 8.617 -11.281 -16.047 1 98.94 213 LEU A O 1
ATOM 1699 N N . HIS A 1 214 ? 6.719 -11.062 -17.234 1 98.62 214 HIS A N 1
ATOM 1700 C CA . HIS A 1 214 ? 7.359 -11.367 -18.516 1 98.62 214 HIS A CA 1
ATOM 1701 C C . HIS A 1 214 ? 8.453 -10.352 -18.844 1 98.62 214 HIS A C 1
ATOM 1703 O O . HIS A 1 214 ? 9.328 -10.617 -19.656 1 98.62 214 HIS A O 1
ATOM 1709 N N . GLN A 1 215 ? 8.438 -9.18 -18.219 1 98.38 215 GLN A N 1
ATOM 1710 C CA . GLN A 1 215 ? 9.383 -8.109 -18.5 1 98.38 215 GLN A CA 1
ATOM 1711 C C . GLN A 1 215 ? 10.648 -8.242 -17.672 1 98.38 215 GLN A C 1
ATOM 1713 O O . GLN A 1 215 ? 11.609 -7.492 -17.859 1 98.38 215 GLN A O 1
ATOM 1718 N N . LEU A 1 216 ? 10.711 -9.164 -16.797 1 98.75 216 LEU A N 1
ATOM 1719 C CA . LEU A 1 216 ? 11.773 -9.211 -15.789 1 98.75 216 LEU A CA 1
ATOM 1720 C C . LEU A 1 216 ? 12.859 -10.211 -16.188 1 98.75 216 LEU A C 1
ATOM 1722 O O . LEU A 1 216 ? 12.562 -11.234 -16.812 1 98.75 216 LEU A O 1
ATOM 1726 N N . PRO A 1 217 ? 14.125 -9.914 -15.797 1 98.56 217 PRO A N 1
ATOM 1727 C CA . PRO A 1 217 ? 15.148 -10.953 -15.922 1 98.56 217 PRO A CA 1
ATOM 1728 C C . PRO A 1 217 ? 14.938 -12.102 -14.945 1 98.56 217 PRO A C 1
ATOM 1730 O O . PRO A 1 217 ? 14.258 -11.938 -13.922 1 98.56 217 PRO A O 1
ATOM 1733 N N . SER A 1 218 ? 15.516 -13.227 -15.242 1 98.81 218 SER A N 1
ATOM 1734 C CA . SER A 1 218 ? 15.383 -14.414 -14.406 1 98.81 218 SER A CA 1
ATOM 1735 C C . SER A 1 218 ? 16.047 -14.203 -13.047 1 98.81 218 SER A C 1
ATOM 1737 O O . SER A 1 218 ? 15.602 -14.766 -12.039 1 98.81 218 SER A O 1
ATOM 1739 N N . THR A 1 219 ? 17.156 -13.508 -13.055 1 98.38 219 THR A N 1
ATOM 1740 C CA . THR A 1 219 ? 17.891 -13.273 -11.82 1 98.38 219 THR A CA 1
ATOM 1741 C C . THR A 1 219 ? 18.375 -11.828 -11.758 1 98.38 219 THR A C 1
ATOM 1743 O O . THR A 1 219 ? 18.328 -11.102 -12.75 1 98.38 219 THR A O 1
ATOM 1746 N N . GLY A 1 220 ? 18.703 -11.398 -10.562 1 98.12 220 GLY A N 1
ATOM 1747 C CA . GLY A 1 220 ? 19.375 -10.117 -10.398 1 98.12 220 GLY A CA 1
ATOM 1748 C C . GLY A 1 220 ? 18.422 -9 -9.992 1 98.12 220 GLY A C 1
ATOM 1749 O O . GLY A 1 220 ? 18.859 -7.922 -9.578 1 98.12 220 GLY A O 1
ATOM 1750 N N . ALA A 1 221 ? 17.156 -9.18 -10.086 1 98.75 221 ALA A N 1
ATOM 1751 C CA . ALA A 1 221 ? 16.172 -8.172 -9.711 1 98.75 221 ALA A CA 1
ATOM 1752 C C . ALA A 1 221 ? 15.805 -8.289 -8.234 1 98.75 221 ALA A C 1
ATOM 1754 O O . ALA A 1 221 ? 16.203 -9.242 -7.562 1 98.75 221 ALA A O 1
ATOM 1755 N N . TYR A 1 222 ? 15.141 -7.336 -7.727 1 98.88 222 TYR A N 1
ATOM 1756 C CA . TYR A 1 222 ? 14.555 -7.332 -6.391 1 98.88 222 TYR A CA 1
ATOM 1757 C C . TYR A 1 222 ? 13.078 -6.957 -6.445 1 98.88 222 TYR A C 1
ATOM 1759 O O . TYR A 1 222 ? 12.648 -6.23 -7.344 1 98.88 222 TYR A O 1
ATOM 1767 N N . ILE A 1 223 ? 12.328 -7.461 -5.539 1 98.94 223 ILE A N 1
ATOM 1768 C CA . ILE A 1 223 ? 10.914 -7.109 -5.414 1 98.94 223 ILE A CA 1
ATOM 1769 C C . ILE A 1 223 ? 10.672 -6.414 -4.078 1 98.94 223 ILE A C 1
ATOM 1771 O O . ILE A 1 223 ? 11.234 -6.812 -3.055 1 98.94 223 ILE A O 1
ATOM 1775 N N . HIS A 1 224 ? 9.922 -5.379 -4.086 1 98.94 224 HIS A N 1
ATOM 1776 C CA . HIS A 1 224 ? 9.445 -4.68 -2.898 1 98.94 224 HIS A CA 1
ATOM 1777 C C . HIS A 1 224 ? 7.922 -4.641 -2.855 1 98.94 224 HIS A C 1
ATOM 1779 O O . HIS A 1 224 ? 7.281 -4.121 -3.775 1 98.94 224 HIS A O 1
ATOM 1785 N N . VAL A 1 225 ? 7.332 -5.219 -1.812 1 98.94 225 VAL A N 1
ATOM 1786 C CA . VAL A 1 225 ? 5.887 -5.305 -1.649 1 98.94 225 VAL A CA 1
ATOM 1787 C C . VAL A 1 225 ? 5.441 -4.414 -0.493 1 98.94 225 VAL A C 1
ATOM 1789 O O . VAL A 1 225 ? 6.059 -4.418 0.575 1 98.94 225 VAL A O 1
ATOM 1792 N N . SER A 1 226 ? 4.422 -3.6 -0.715 1 98.88 226 SER A N 1
ATOM 1793 C CA . SER A 1 226 ? 3.91 -2.693 0.307 1 98.88 226 SER A CA 1
ATOM 1794 C C . SER A 1 226 ? 2.385 -2.715 0.349 1 98.88 226 SER A C 1
ATOM 1796 O O . SER A 1 226 ? 1.733 -2.902 -0.681 1 98.88 226 SER A O 1
ATOM 1798 N N . TYR A 1 227 ? 1.84 -2.537 1.466 1 98.88 227 TYR A N 1
ATOM 1799 C CA . TYR A 1 227 ? 0.399 -2.533 1.691 1 98.88 227 TYR A CA 1
ATOM 1800 C C . TYR A 1 227 ? 0.037 -1.663 2.891 1 98.88 227 TYR A C 1
ATOM 1802 O O . TYR A 1 227 ? 0.869 -1.431 3.77 1 98.88 227 TYR A O 1
ATOM 1810 N N . PRO A 1 228 ? -1.194 -1.095 2.934 1 98.81 228 PRO A N 1
ATOM 1811 C CA . PRO A 1 228 ? -1.641 -0.366 4.121 1 98.81 228 PRO A CA 1
ATOM 1812 C C . PRO A 1 228 ? -1.666 -1.24 5.375 1 98.81 228 PRO A C 1
ATOM 1814 O O . PRO A 1 228 ? -1.706 -2.469 5.273 1 98.81 228 PRO A O 1
ATOM 1817 N N . ASN A 1 229 ? -1.647 -0.582 6.5 1 98.75 229 ASN A N 1
ATOM 1818 C CA . ASN A 1 229 ? -1.484 -1.293 7.762 1 98.75 229 ASN A CA 1
ATOM 1819 C C . ASN A 1 229 ? -2.822 -1.506 8.461 1 98.75 229 ASN A C 1
ATOM 1821 O O . ASN A 1 229 ? -3.109 -0.858 9.477 1 98.75 229 ASN A O 1
ATOM 1825 N N . PHE A 1 230 ? -3.586 -2.473 8.078 1 98.81 230 PHE A N 1
ATOM 1826 C CA . PHE A 1 230 ? -4.824 -2.875 8.734 1 98.81 230 PHE A CA 1
ATOM 1827 C C . PHE A 1 230 ? -4.566 -3.971 9.758 1 98.81 230 PHE A C 1
ATOM 1829 O O . PHE A 1 230 ? -3.965 -5 9.438 1 98.81 230 PHE A O 1
ATOM 1836 N N . ALA A 1 231 ? -5.066 -3.752 10.961 1 98.56 231 ALA A N 1
ATOM 1837 C CA . ALA A 1 231 ? -4.836 -4.691 12.055 1 98.56 231 ALA A CA 1
ATOM 1838 C C . ALA A 1 231 ? -5.434 -6.059 11.734 1 98.56 231 ALA A C 1
ATOM 1840 O O . ALA A 1 231 ? -6.594 -6.16 11.336 1 98.56 231 ALA A O 1
ATOM 1841 N N . GLY A 1 232 ? -4.613 -7.047 11.852 1 98.5 232 GLY A N 1
ATOM 1842 C CA . GLY A 1 232 ? -5.109 -8.414 11.773 1 98.5 232 GLY A CA 1
ATOM 1843 C C . GLY A 1 232 ? -5.578 -8.805 10.391 1 98.5 232 GLY A C 1
ATOM 1844 O O . GLY A 1 232 ? -6.418 -9.695 10.242 1 98.5 232 GLY A O 1
ATOM 1845 N N . ALA A 1 233 ? -5.125 -8.156 9.359 1 98.75 233 ALA A N 1
ATOM 1846 C CA . ALA A 1 233 ? -5.566 -8.461 8 1 98.75 233 ALA A CA 1
ATOM 1847 C C . ALA A 1 233 ? -4.926 -9.75 7.496 1 98.75 233 ALA A C 1
ATOM 1849 O O . ALA A 1 233 ? -3.705 -9.906 7.547 1 98.75 233 ALA A O 1
ATOM 1850 N N . PRO A 1 234 ? -5.695 -10.688 6.941 1 98.81 234 PRO A N 1
ATOM 1851 C CA . PRO A 1 234 ? -5.164 -11.945 6.406 1 98.81 234 PRO A CA 1
ATOM 1852 C C . PRO A 1 234 ? -4.492 -11.773 5.047 1 98.81 234 PRO A C 1
ATOM 1854 O O . PRO A 1 234 ? -3.764 -12.656 4.598 1 98.81 234 PRO A O 1
ATOM 1857 N N . GLY A 1 235 ? -4.762 -10.789 4.398 1 98.88 235 GLY A N 1
ATOM 1858 C CA . GLY A 1 235 ? -4.293 -10.344 3.094 1 98.88 235 GLY A CA 1
ATOM 1859 C C . GLY A 1 235 ? -4.75 -8.938 2.74 1 98.88 235 GLY A C 1
ATOM 1860 O O . GLY A 1 235 ? -5.531 -8.336 3.477 1 98.88 235 GLY A O 1
ATOM 1861 N N . PHE A 1 236 ? -4.262 -8.445 1.677 1 98.94 236 PHE A N 1
ATOM 1862 C CA . PHE A 1 236 ? -4.641 -7.105 1.233 1 98.94 236 PHE A CA 1
ATOM 1863 C C . PHE A 1 236 ? -4.062 -6.809 -0.146 1 98.94 236 PHE A C 1
ATOM 1865 O O . PHE A 1 236 ? -3.008 -7.332 -0.507 1 98.94 236 PHE A O 1
ATOM 1872 N N . PRO A 1 237 ? -4.773 -5.98 -0.938 1 98.94 237 PRO A N 1
ATOM 1873 C CA . PRO A 1 237 ? -4.133 -5.465 -2.148 1 98.94 237 PRO A CA 1
ATOM 1874 C C . PRO A 1 237 ? -2.809 -4.762 -1.86 1 98.94 237 PRO A C 1
ATOM 1876 O O . PRO A 1 237 ? -2.674 -4.086 -0.835 1 98.94 237 PRO A O 1
ATOM 1879 N N . VAL A 1 238 ? -1.847 -4.914 -2.807 1 98.94 238 VAL A N 1
ATOM 1880 C CA . VAL A 1 238 ? -0.514 -4.383 -2.545 1 98.94 238 VAL A CA 1
ATOM 1881 C C . VAL A 1 238 ? -0.082 -3.48 -3.699 1 98.94 238 VAL A C 1
ATOM 1883 O O . VAL A 1 238 ? -0.758 -3.412 -4.727 1 98.94 238 VAL A O 1
ATOM 1886 N N . ARG A 1 239 ? 0.928 -2.725 -3.51 1 98.94 239 ARG A N 1
ATOM 1887 C CA . ARG A 1 239 ? 1.833 -2.311 -4.578 1 98.94 239 ARG A CA 1
ATOM 1888 C C . ARG A 1 239 ? 3.096 -3.168 -4.586 1 98.94 239 ARG A C 1
ATOM 1890 O O . ARG A 1 239 ? 3.801 -3.254 -3.58 1 98.94 239 ARG A O 1
ATOM 1897 N N . ALA A 1 240 ? 3.318 -3.822 -5.625 1 98.94 240 ALA A N 1
ATOM 1898 C CA . ALA A 1 240 ? 4.539 -4.594 -5.832 1 98.94 240 ALA A CA 1
ATOM 1899 C C . ALA A 1 240 ? 5.387 -3.99 -6.949 1 98.94 240 ALA A C 1
ATOM 1901 O O . ALA A 1 240 ? 4.898 -3.771 -8.062 1 98.94 240 ALA A O 1
ATOM 1902 N N . ILE A 1 241 ? 6.66 -3.725 -6.664 1 98.88 241 ILE A N 1
ATOM 1903 C CA . ILE A 1 241 ? 7.59 -3.121 -7.613 1 98.88 241 ILE A CA 1
ATOM 1904 C C . ILE A 1 241 ? 8.836 -3.998 -7.746 1 98.88 241 ILE A C 1
ATOM 1906 O O . ILE A 1 241 ? 9.359 -4.496 -6.746 1 98.88 241 ILE A O 1
ATOM 1910 N N . ALA A 1 242 ? 9.25 -4.184 -8.914 1 98.88 242 ALA A N 1
ATOM 1911 C CA . ALA A 1 242 ? 10.547 -4.816 -9.164 1 98.88 242 ALA A CA 1
ATOM 1912 C C . ALA A 1 242 ? 11.602 -3.779 -9.531 1 98.88 242 ALA A C 1
ATOM 1914 O O . ALA A 1 242 ? 11.352 -2.879 -10.328 1 98.88 242 ALA A O 1
ATOM 1915 N N . TYR A 1 243 ? 12.734 -3.895 -8.922 1 98.69 243 TYR A N 1
ATOM 1916 C CA . TYR A 1 243 ? 13.922 -3.154 -9.32 1 98.69 243 TYR A CA 1
ATOM 1917 C C . TYR A 1 243 ? 14.82 -4.008 -10.211 1 98.69 243 TYR A C 1
ATOM 1919 O O . TYR A 1 243 ? 15.203 -5.121 -9.836 1 98.69 243 TYR A O 1
ATOM 1927 N N . LEU A 1 244 ? 15.188 -3.504 -11.344 1 98.62 244 LEU A N 1
ATOM 1928 C CA . LEU A 1 244 ? 15.977 -4.293 -12.289 1 98.62 244 LEU A CA 1
ATOM 1929 C C . LEU A 1 244 ? 17.453 -3.951 -12.172 1 98.62 244 LEU A C 1
ATOM 1931 O O . LEU A 1 244 ? 17.812 -2.834 -11.789 1 98.62 244 LEU A O 1
ATOM 1935 N N . PRO A 1 245 ? 18.375 -4.848 -12.477 1 95.62 245 PRO A N 1
ATOM 1936 C CA . PRO A 1 245 ? 19.812 -4.656 -12.289 1 95.62 245 PRO A CA 1
ATOM 1937 C C . PRO A 1 245 ? 20.406 -3.686 -13.305 1 95.62 245 PRO A C 1
ATOM 1939 O O . PRO A 1 245 ? 21.469 -3.102 -13.055 1 95.62 245 PRO A O 1
ATOM 1942 N N . GLY A 1 246 ? 19.891 -3.545 -14.477 1 85.38 246 GLY A N 1
ATOM 1943 C CA . GLY A 1 246 ? 20.438 -2.611 -15.453 1 85.38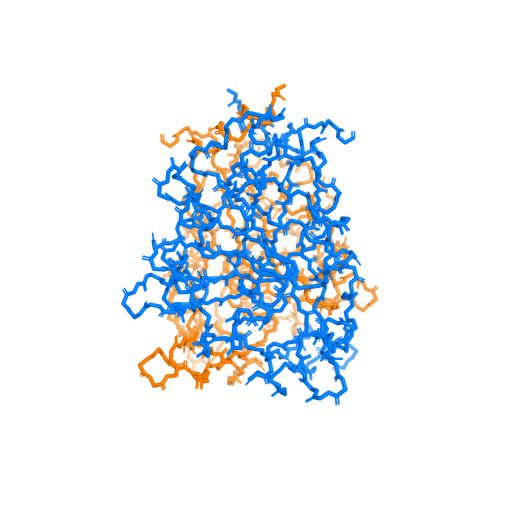 246 GLY A CA 1
ATOM 1944 C C . GLY A 1 246 ? 19.859 -1.212 -15.32 1 85.38 246 GLY A C 1
ATOM 1945 O O . GLY A 1 246 ? 18.906 -0.994 -14.586 1 85.38 246 GLY A O 1
ATOM 1946 N N . ASN A 1 247 ? 20.688 -0.27 -15.742 1 69.25 247 ASN A N 1
ATOM 1947 C CA . ASN A 1 247 ? 20.219 1.114 -15.711 1 69.25 247 ASN A CA 1
ATOM 1948 C C . ASN A 1 247 ? 19.078 1.353 -16.688 1 69.25 247 ASN A C 1
ATOM 1950 O O . ASN A 1 247 ? 18.938 0.623 -17.672 1 69.25 247 ASN A O 1
ATOM 1954 N N . ALA A 1 248 ? 18.109 2.131 -16.141 1 67.31 248 ALA A N 1
ATOM 1955 C CA . ALA A 1 248 ? 17.016 2.541 -17.031 1 67.31 248 ALA A CA 1
ATOM 1956 C C . ALA A 1 248 ? 17.547 3.293 -18.234 1 67.31 248 ALA A C 1
ATOM 1958 O O . ALA A 1 248 ? 18.562 4.004 -18.156 1 67.31 248 ALA A O 1
ATOM 1959 N N . MET B 1 1 ? 27.359 1.197 -8.789 1 88.19 1 MET B N 1
ATOM 1960 C CA . MET B 1 1 ? 26.953 0.243 -7.762 1 88.19 1 MET B CA 1
ATOM 1961 C C . MET B 1 1 ? 25.938 -0.743 -8.32 1 88.19 1 MET B C 1
ATOM 1963 O O . MET B 1 1 ? 25.047 -0.361 -9.094 1 88.19 1 MET B O 1
ATOM 1967 N N . THR B 1 2 ? 26.203 -1.991 -7.906 1 93.56 2 THR B N 1
ATOM 1968 C CA . THR B 1 2 ? 25.25 -3.002 -8.352 1 93.56 2 THR B CA 1
ATOM 1969 C C . THR B 1 2 ? 23.953 -2.916 -7.547 1 93.56 2 THR B C 1
ATOM 1971 O O . THR B 1 2 ? 23.922 -2.32 -6.469 1 93.56 2 THR B O 1
ATOM 1974 N N . LEU B 1 3 ? 22.953 -3.4 -8.102 1 96.75 3 LEU B N 1
ATOM 1975 C CA . LEU B 1 3 ? 21.672 -3.43 -7.395 1 96.75 3 LEU B CA 1
ATOM 1976 C C . LEU B 1 3 ? 21.797 -4.191 -6.078 1 96.75 3 LEU B C 1
ATOM 1978 O O . LEU B 1 3 ? 21.234 -3.783 -5.066 1 96.75 3 LEU B O 1
ATOM 1982 N N . ASP B 1 4 ? 22.609 -5.266 -6.066 1 96.56 4 ASP B N 1
ATOM 1983 C CA . ASP B 1 4 ? 22.859 -6.027 -4.844 1 96.56 4 ASP B CA 1
ATOM 1984 C C . ASP B 1 4 ? 23.453 -5.137 -3.756 1 96.56 4 ASP B C 1
ATOM 1986 O O . ASP B 1 4 ? 23.031 -5.199 -2.6 1 96.56 4 ASP B O 1
ATOM 1990 N N . GLN B 1 5 ? 24.375 -4.359 -4.137 1 95.31 5 GLN B N 1
ATOM 1991 C CA . GLN B 1 5 ? 25.031 -3.461 -3.189 1 95.31 5 GLN B CA 1
ATOM 1992 C C . GLN B 1 5 ? 24.062 -2.4 -2.682 1 95.31 5 GLN B C 1
ATOM 1994 O O . GLN B 1 5 ? 24.047 -2.088 -1.488 1 95.31 5 GLN B O 1
ATOM 1999 N N . ILE B 1 6 ? 23.312 -1.89 -3.6 1 96.38 6 ILE B N 1
ATOM 2000 C CA . ILE B 1 6 ? 22.344 -0.853 -3.266 1 96.38 6 ILE B CA 1
ATOM 2001 C C . ILE B 1 6 ? 21.344 -1.385 -2.23 1 96.38 6 ILE B C 1
ATOM 2003 O O . ILE B 1 6 ? 21.141 -0.766 -1.183 1 96.38 6 ILE B O 1
ATOM 2007 N N . ILE B 1 7 ? 20.781 -2.527 -2.484 1 97.56 7 ILE B N 1
ATOM 2008 C CA . ILE B 1 7 ? 19.734 -3.078 -1.634 1 97.56 7 ILE B CA 1
ATOM 2009 C C . ILE B 1 7 ? 20.328 -3.527 -0.302 1 97.56 7 ILE B C 1
ATOM 2011 O O . ILE B 1 7 ? 19.719 -3.346 0.753 1 97.56 7 ILE B O 1
ATOM 2015 N N . ALA B 1 8 ? 21.5 -4.113 -0.338 1 96.19 8 ALA B N 1
ATOM 2016 C CA . ALA B 1 8 ? 22.156 -4.504 0.904 1 96.19 8 ALA B CA 1
ATOM 2017 C C . ALA B 1 8 ? 22.359 -3.297 1.816 1 96.19 8 ALA B C 1
ATOM 2019 O O . ALA B 1 8 ? 22.125 -3.377 3.023 1 96.19 8 ALA B O 1
ATOM 2020 N N . GLU B 1 9 ? 22.828 -2.221 1.267 1 95.62 9 GLU B N 1
ATOM 2021 C CA . GLU B 1 9 ? 23.047 -1.007 2.049 1 95.62 9 GLU B CA 1
ATOM 2022 C C . GLU B 1 9 ? 21.719 -0.442 2.562 1 95.62 9 GLU B C 1
ATOM 2024 O O . GLU B 1 9 ? 21.641 0.018 3.703 1 95.62 9 GLU B O 1
ATOM 2029 N N . LEU B 1 10 ? 20.734 -0.434 1.728 1 97.25 10 LEU B N 1
ATOM 2030 C CA . LEU B 1 10 ? 19.422 0.049 2.145 1 97.25 10 LEU B CA 1
ATOM 2031 C C . LEU B 1 10 ? 18.875 -0.775 3.309 1 97.25 10 LEU B C 1
ATOM 2033 O O . LEU B 1 10 ? 18.312 -0.223 4.258 1 97.25 10 LEU B O 1
ATOM 2037 N N . GLN B 1 11 ? 19.078 -2.109 3.258 1 96.81 11 GLN B N 1
ATOM 2038 C CA . GLN B 1 11 ? 18.625 -3.021 4.301 1 96.81 11 GLN B CA 1
ATOM 2039 C C . GLN B 1 11 ? 19.344 -2.75 5.621 1 96.81 11 GLN B C 1
ATOM 2041 O O . GLN B 1 11 ? 18.797 -2.977 6.695 1 96.81 11 GLN B O 1
ATOM 2046 N N . ARG B 1 12 ? 20.453 -2.242 5.547 1 96.12 12 ARG B N 1
ATOM 2047 C CA . ARG B 1 12 ? 21.25 -1.978 6.742 1 96.12 12 ARG B CA 1
ATOM 2048 C C . ARG B 1 12 ? 20.812 -0.673 7.406 1 96.12 12 ARG B C 1
ATOM 2050 O O . ARG B 1 12 ? 21.141 -0.426 8.57 1 96.12 12 ARG B O 1
ATOM 2057 N N . LYS B 1 13 ? 20.141 0.167 6.672 1 97.38 13 LYS B N 1
ATOM 2058 C CA . LYS B 1 13 ? 19.656 1.422 7.246 1 97.38 13 LYS B CA 1
ATOM 2059 C C . LYS B 1 13 ? 18.516 1.18 8.227 1 97.38 13 LYS B C 1
ATOM 2061 O O . LYS B 1 13 ? 17.891 0.125 8.203 1 97.38 13 LYS B O 1
ATOM 2066 N N . LYS B 1 14 ? 18.344 2.104 9.125 1 97.69 14 LYS B N 1
ATOM 2067 C CA . LYS B 1 14 ? 17.156 2.076 9.961 1 97.69 14 LYS B CA 1
ATOM 2068 C C . LYS B 1 14 ? 15.922 2.525 9.18 1 97.69 14 LYS B C 1
ATOM 2070 O O . LYS B 1 14 ? 15.953 3.557 8.508 1 97.69 14 LYS B O 1
ATOM 2075 N N . TRP B 1 15 ? 14.93 1.713 9.234 1 98.5 15 TRP B N 1
ATOM 2076 C CA . TRP B 1 15 ? 13.625 2.053 8.672 1 98.5 15 TRP B CA 1
ATOM 2077 C C . TRP B 1 15 ? 12.641 2.434 9.773 1 98.5 15 TRP B C 1
ATOM 2079 O O . TRP B 1 15 ? 12.586 1.781 10.82 1 98.5 15 TRP B O 1
ATOM 2089 N N . VAL B 1 16 ? 11.914 3.498 9.586 1 98.75 16 VAL B N 1
ATOM 2090 C CA . VAL B 1 16 ? 10.852 3.875 10.508 1 98.75 16 VAL B CA 1
ATOM 2091 C C . VAL B 1 16 ? 9.5 3.832 9.789 1 98.75 16 VAL B C 1
ATOM 2093 O O . VAL B 1 16 ? 9.344 4.438 8.727 1 98.75 16 VAL B O 1
ATOM 2096 N N . ASP B 1 17 ? 8.617 3.037 10.32 1 98.81 17 ASP B N 1
ATOM 2097 C CA . ASP B 1 17 ? 7.258 2.979 9.805 1 98.81 17 ASP B CA 1
ATOM 2098 C C . ASP B 1 17 ? 6.461 4.219 10.203 1 98.81 17 ASP B C 1
ATOM 2100 O O . ASP B 1 17 ? 6.227 4.453 11.391 1 98.81 17 ASP B O 1
ATOM 2104 N N . LEU B 1 18 ? 5.996 4.996 9.219 1 98.94 18 LEU B N 1
ATOM 2105 C CA . LEU B 1 18 ? 5.297 6.254 9.461 1 98.94 18 LEU B CA 1
ATOM 2106 C C . LEU B 1 18 ? 3.787 6.066 9.336 1 98.94 18 LEU B C 1
ATOM 2108 O O . LEU B 1 18 ? 3.057 7.031 9.102 1 98.94 18 LEU B O 1
ATOM 2112 N N . THR B 1 19 ? 3.305 4.883 9.414 1 98.94 19 THR B N 1
ATOM 2113 C CA . THR B 1 19 ? 1.913 4.52 9.164 1 98.94 19 THR B CA 1
ATOM 2114 C C . THR B 1 19 ? 1.247 4.02 10.445 1 98.94 19 THR B C 1
ATOM 2116 O O . THR B 1 19 ? 1.812 3.189 11.156 1 98.94 19 THR B O 1
ATOM 2119 N N . HIS B 1 20 ? 0.069 4.559 10.742 1 98.94 20 HIS B N 1
ATOM 2120 C CA . HIS B 1 20 ? -0.727 4.062 11.859 1 98.94 20 HIS B CA 1
ATOM 2121 C C . HIS B 1 20 ? -1.396 2.736 11.516 1 98.94 20 HIS B C 1
ATOM 2123 O O . HIS B 1 20 ? -1.646 2.449 10.344 1 98.94 20 HIS B O 1
ATOM 2129 N N . THR B 1 21 ? -1.647 1.951 12.562 1 98.69 21 THR B N 1
ATOM 2130 C CA . THR B 1 21 ? -2.504 0.779 12.414 1 98.69 21 THR B CA 1
ATOM 2131 C C . THR B 1 21 ? -3.967 1.192 12.281 1 98.69 21 THR B C 1
ATOM 2133 O O . THR B 1 21 ? -4.441 2.061 13.016 1 98.69 21 THR B O 1
ATOM 2136 N N . ILE B 1 22 ? -4.699 0.587 11.352 1 98.75 22 ILE B N 1
ATOM 2137 C CA . ILE B 1 22 ? -6.113 0.885 11.141 1 98.75 22 ILE B CA 1
ATOM 2138 C C . ILE B 1 22 ? -6.969 -0.185 11.812 1 98.75 22 ILE B C 1
ATOM 2140 O O . ILE B 1 22 ? -6.805 -1.378 11.555 1 98.75 22 ILE B O 1
ATOM 2144 N N . THR B 1 23 ? -7.75 0.179 12.688 1 98.12 23 THR B N 1
ATOM 2145 C CA . THR B 1 23 ? -8.859 -0.583 13.242 1 98.12 23 THR B CA 1
ATOM 2146 C C . THR B 1 23 ? -10.188 0.119 12.969 1 98.12 23 THR B C 1
ATOM 2148 O O . THR B 1 23 ? -10.219 1.164 12.32 1 98.12 23 THR B O 1
ATOM 2151 N N . GLU B 1 24 ? -11.273 -0.467 13.398 1 96.94 24 GLU B N 1
ATOM 2152 C CA . GLU B 1 24 ? -12.578 0.13 13.148 1 96.94 24 GLU B CA 1
ATOM 2153 C C . GLU B 1 24 ? -12.844 1.307 14.078 1 96.94 24 GLU B C 1
ATOM 2155 O O . GLU B 1 24 ? -13.836 2.023 13.922 1 96.94 24 GLU B O 1
ATOM 2160 N N . SER B 1 25 ? -11.945 1.524 14.961 1 96.62 25 SER B N 1
ATOM 2161 C CA . SER B 1 25 ? -12.102 2.596 15.945 1 96.62 25 SER B CA 1
ATOM 2162 C C . SER B 1 25 ? -10.906 3.537 15.922 1 96.62 25 SER B C 1
ATOM 2164 O O . SER B 1 25 ? -10.109 3.562 16.875 1 96.62 25 SER B O 1
ATOM 2166 N N . ILE B 1 26 ? -10.75 4.258 14.883 1 98.62 26 ILE B N 1
ATOM 2167 C CA . ILE B 1 26 ? -9.68 5.234 14.719 1 98.62 26 ILE B CA 1
ATOM 2168 C C . ILE B 1 26 ? -10.273 6.598 14.383 1 98.62 26 ILE B C 1
ATOM 2170 O O . ILE B 1 26 ? -11.438 6.699 13.984 1 98.62 26 ILE B O 1
ATOM 2174 N N . PRO B 1 27 ? -9.523 7.703 14.641 1 98.19 27 PRO B N 1
ATOM 2175 C CA . PRO B 1 27 ? -9.977 9.008 14.156 1 98.19 27 PRO B CA 1
ATOM 2176 C C . PRO B 1 27 ? -10.219 9.023 12.648 1 98.19 27 PRO B C 1
ATOM 2178 O O . PRO B 1 27 ? -9.398 8.516 11.883 1 98.19 27 PRO B O 1
ATOM 2181 N N . ILE B 1 28 ? -11.328 9.477 12.258 1 97 28 ILE B N 1
ATOM 2182 C CA . ILE B 1 28 ? -11.711 9.609 10.852 1 97 28 ILE B CA 1
ATOM 2183 C C . ILE B 1 28 ? -12.336 10.984 10.625 1 97 28 ILE B C 1
ATOM 2185 O O . ILE B 1 28 ? -12.891 11.586 11.547 1 97 28 ILE B O 1
ATOM 2189 N N . PHE B 1 29 ? -12.156 11.5 9.398 1 95.5 29 PHE B N 1
ATOM 2190 C CA . PHE B 1 29 ? -12.844 12.734 9.039 1 95.5 29 PHE B CA 1
ATOM 2191 C C . PHE B 1 29 ? -14.336 12.609 9.305 1 95.5 29 PHE B C 1
ATOM 2193 O O . PHE B 1 29 ? -14.953 11.602 8.961 1 95.5 29 PHE B O 1
ATOM 2200 N N . GLY B 1 30 ? -14.891 13.562 9.945 1 93.62 30 GLY B N 1
ATOM 2201 C CA . GLY B 1 30 ? -16.266 13.508 10.438 1 93.62 30 GLY B CA 1
ATOM 2202 C C . GLY B 1 30 ? -17.266 13.117 9.367 1 93.62 30 GLY B C 1
ATOM 2203 O O . GLY B 1 30 ? -18.203 12.367 9.641 1 93.62 30 GLY B O 1
ATOM 2204 N N . ALA B 1 31 ? -17.047 13.602 8.164 1 93.81 31 ALA B N 1
ATOM 2205 C CA . ALA B 1 31 ? -17.969 13.344 7.062 1 93.81 31 ALA B CA 1
ATOM 2206 C C . ALA B 1 31 ? -17.984 11.867 6.68 1 93.81 31 ALA B C 1
ATOM 2208 O O . ALA B 1 31 ? -18.859 11.414 5.949 1 93.81 31 ALA B O 1
ATOM 2209 N N . PHE B 1 32 ? -17.031 11.094 7.16 1 97 32 PHE B N 1
ATOM 2210 C CA . PHE B 1 32 ? -16.906 9.688 6.789 1 97 32 PHE B CA 1
ATOM 2211 C C . PHE B 1 32 ? -17.344 8.781 7.93 1 97 32 PHE B C 1
ATOM 2213 O O . PHE B 1 32 ? -17.109 7.57 7.895 1 97 32 PHE B O 1
ATOM 2220 N N . GLU B 1 33 ? -17.938 9.391 8.977 1 94.12 33 GLU B N 1
ATOM 2221 C CA . GLU B 1 33 ? -18.375 8.594 10.125 1 94.12 33 GLU B CA 1
ATOM 2222 C C . GLU B 1 33 ? -19.266 7.438 9.68 1 94.12 33 GLU B C 1
ATOM 2224 O O . GLU B 1 33 ? -20.156 7.625 8.852 1 94.12 33 GLU B O 1
ATOM 2229 N N . GLY B 1 34 ? -18.922 6.211 10.188 1 95 34 GLY B N 1
ATOM 2230 C CA . GLY B 1 34 ? -19.75 5.047 9.914 1 95 34 GLY B CA 1
ATOM 2231 C C . GLY B 1 34 ? -19.312 4.273 8.688 1 95 34 GLY B C 1
ATOM 2232 O O . GLY B 1 34 ? -19.797 3.162 8.445 1 95 34 GLY B O 1
ATOM 2233 N N . VAL B 1 35 ? -18.406 4.773 7.91 1 97.31 35 VAL B N 1
ATOM 2234 C CA . VAL B 1 35 ? -18.016 4.145 6.656 1 97.31 35 VAL B CA 1
ATOM 2235 C C . VAL B 1 35 ? -17.062 2.988 6.934 1 97.31 35 VAL B C 1
ATOM 2237 O O . VAL B 1 35 ? -17.156 1.93 6.309 1 97.31 35 VAL B O 1
ATOM 2240 N N . LEU B 1 36 ? -16.172 3.109 7.84 1 98.38 36 LEU B N 1
ATOM 2241 C CA . LEU B 1 36 ? -15.125 2.129 8.117 1 98.38 36 LEU B CA 1
ATOM 2242 C C . LEU B 1 36 ? -15.703 0.893 8.797 1 98.38 36 LEU B C 1
ATOM 2244 O O . LEU B 1 36 ? -16.156 0.963 9.945 1 98.38 36 LEU B O 1
ATOM 2248 N N . GLN B 1 37 ? -15.727 -0.154 8.062 1 98.25 37 GLN B N 1
ATOM 2249 C CA . GLN B 1 37 ? -16.297 -1.407 8.547 1 98.25 37 GLN B CA 1
ATOM 2250 C C . GLN B 1 37 ? -15.5 -2.605 8.039 1 98.25 37 GLN B C 1
ATOM 2252 O O . GLN B 1 37 ? -14.891 -2.547 6.965 1 98.25 37 GLN B O 1
ATOM 2257 N N . ARG B 1 38 ? -15.508 -3.654 8.805 1 98.31 38 ARG B N 1
ATOM 2258 C CA . ARG B 1 38 ? -14.945 -4.941 8.406 1 98.31 38 ARG B CA 1
ATOM 2259 C C . ARG B 1 38 ? -15.906 -6.082 8.711 1 98.31 38 ARG B C 1
ATOM 2261 O O . ARG B 1 38 ? -16.562 -6.086 9.75 1 98.31 38 ARG B O 1
ATOM 2268 N N . LYS B 1 39 ? -16.031 -6.938 7.812 1 98.38 39 LYS B N 1
ATOM 2269 C CA . LYS B 1 39 ? -16.891 -8.109 7.957 1 98.38 39 LYS B CA 1
ATOM 2270 C C . LYS B 1 39 ? -16.125 -9.391 7.617 1 98.38 39 LYS B C 1
ATOM 2272 O O . LYS B 1 39 ? -15.562 -9.508 6.527 1 98.38 39 LYS B O 1
ATOM 2277 N N . THR B 1 40 ? -16.125 -10.336 8.57 1 98.38 40 THR B N 1
ATOM 2278 C CA . THR B 1 40 ? -15.523 -11.633 8.266 1 98.38 40 THR B CA 1
ATOM 2279 C C . THR B 1 40 ? -16.375 -12.398 7.262 1 98.38 40 THR B C 1
ATOM 2281 O O . THR B 1 40 ? -17.562 -12.656 7.512 1 98.38 40 THR B O 1
ATOM 2284 N N . LEU B 1 41 ? -15.812 -12.688 6.176 1 98.5 41 LEU B N 1
ATOM 2285 C CA . LEU B 1 41 ? -16.5 -13.469 5.164 1 98.5 41 LEU B CA 1
ATOM 2286 C C . LEU B 1 41 ? -16.312 -14.961 5.406 1 98.5 41 LEU B C 1
ATOM 2288 O O . LEU B 1 41 ? -17.281 -15.734 5.32 1 98.5 41 LEU B O 1
ATOM 2292 N N . PHE B 1 42 ? -15.055 -15.375 5.645 1 98.25 42 PHE B N 1
ATOM 2293 C CA . PHE B 1 42 ? -14.641 -16.75 5.867 1 98.25 42 PHE B CA 1
ATOM 2294 C C . PHE B 1 42 ? -13.617 -16.844 6.988 1 98.25 42 PHE B C 1
ATOM 2296 O O . PHE B 1 42 ? -12.805 -15.922 7.164 1 98.25 42 PHE B O 1
ATOM 2303 N N . ASN B 1 43 ? -13.633 -17.906 7.723 1 98 43 ASN B N 1
ATOM 2304 C CA . ASN B 1 43 ? -12.617 -18.156 8.734 1 98 43 ASN B CA 1
ATOM 2305 C C . ASN B 1 43 ? -11.984 -19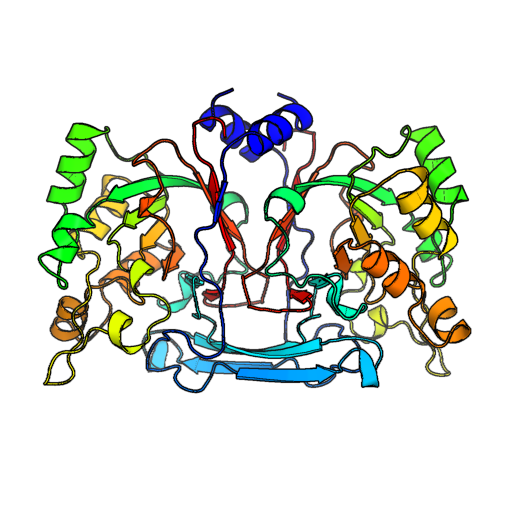.547 8.555 1 98 43 ASN B C 1
ATOM 2307 O O . ASN B 1 43 ? -12.578 -20.422 7.93 1 98 43 ASN B O 1
ATOM 2311 N N . VAL B 1 44 ? -10.844 -19.703 9.094 1 97.75 44 VAL B N 1
ATOM 2312 C CA . VAL B 1 44 ? -10.055 -20.906 8.867 1 97.75 44 VAL B CA 1
ATOM 2313 C C . VAL B 1 44 ? -10.789 -22.109 9.445 1 97.75 44 VAL B C 1
ATOM 2315 O O . VAL B 1 44 ? -10.891 -23.156 8.797 1 97.75 44 VAL B O 1
ATOM 2318 N N . GLU B 1 45 ? -11.297 -22.031 10.594 1 96.62 45 GLU B N 1
ATOM 2319 C CA . GLU B 1 45 ? -11.914 -23.156 11.305 1 96.62 45 GLU B CA 1
ATOM 2320 C C . GLU B 1 45 ? -13.094 -23.719 10.516 1 96.62 45 GLU B C 1
ATOM 2322 O O . GLU B 1 45 ? -13.234 -24.938 10.398 1 96.62 45 GLU B O 1
ATOM 2327 N N . ASP B 1 46 ? -13.922 -22.891 10.008 1 96.94 46 ASP B N 1
ATOM 2328 C CA . ASP B 1 46 ? -15.164 -23.312 9.375 1 96.94 46 ASP B CA 1
ATOM 2329 C C . ASP B 1 46 ? -14.984 -23.516 7.875 1 96.94 46 ASP B C 1
ATOM 2331 O O . ASP B 1 46 ? -15.656 -24.344 7.266 1 96.94 46 ASP B O 1
ATOM 2335 N N . HIS B 1 47 ? -14 -22.75 7.254 1 96.56 47 HIS B N 1
ATOM 2336 C CA . HIS B 1 47 ? -14 -22.672 5.797 1 96.56 47 HIS B CA 1
ATOM 2337 C C . HIS B 1 47 ? -12.625 -23.031 5.23 1 96.56 47 HIS B C 1
ATOM 2339 O O . HIS B 1 47 ? -12.469 -23.156 4.016 1 96.56 47 HIS B O 1
ATOM 2345 N N . GLY B 1 48 ? -11.594 -23.078 6.078 1 96.81 48 GLY B N 1
ATOM 2346 C CA . GLY B 1 48 ? -10.258 -23.453 5.629 1 96.81 48 GLY B CA 1
ATOM 2347 C C . GLY B 1 48 ? -9.398 -22.25 5.262 1 96.81 48 GLY B C 1
ATOM 2348 O O . GLY B 1 48 ? -8.211 -22.406 4.957 1 96.81 48 GLY B O 1
ATOM 2349 N N . PHE B 1 49 ? -9.977 -21.062 5.25 1 98.12 49 PHE B N 1
ATOM 2350 C CA . PHE B 1 49 ? -9.203 -19.844 5.02 1 98.12 49 PHE B CA 1
ATOM 2351 C C . PHE B 1 49 ? -9.906 -18.641 5.625 1 98.12 49 PHE B C 1
ATOM 2353 O O . PHE B 1 49 ? -11.109 -18.688 5.887 1 98.12 49 PHE B O 1
ATOM 2360 N N . TYR B 1 50 ? -9.141 -17.625 5.922 1 98.69 50 TYR B N 1
ATOM 2361 C CA . TYR B 1 50 ? -9.625 -16.391 6.527 1 98.69 50 TYR B CA 1
ATOM 2362 C C . TYR B 1 50 ? -9.625 -15.25 5.516 1 98.69 50 TYR B C 1
ATOM 2364 O O . TYR B 1 50 ? -8.609 -15 4.859 1 98.69 50 TYR B O 1
ATOM 2372 N N . ALA B 1 51 ? -10.742 -14.609 5.316 1 98.69 51 ALA B N 1
ATOM 2373 C CA . ALA B 1 51 ? -10.891 -13.438 4.465 1 98.69 51 ALA B CA 1
ATOM 2374 C C . ALA B 1 51 ? -11.953 -12.484 5.023 1 98.69 51 ALA B C 1
ATOM 2376 O O . ALA B 1 51 ? -12.906 -12.922 5.668 1 98.69 51 ALA B O 1
ATOM 2377 N N . GLN B 1 52 ? -11.75 -11.258 4.762 1 98.69 52 GLN B N 1
ATOM 2378 C CA . GLN B 1 52 ? -12.688 -10.227 5.211 1 98.69 52 GLN B CA 1
ATOM 2379 C C . GLN B 1 52 ? -13.086 -9.305 4.059 1 98.69 52 GLN B C 1
ATOM 2381 O O . GLN B 1 52 ? -12.344 -9.172 3.078 1 98.69 52 GLN B O 1
ATOM 2386 N N . ALA B 1 53 ? -14.273 -8.82 4.145 1 98.75 53 ALA B N 1
ATOM 2387 C CA . ALA B 1 53 ? -14.641 -7.609 3.404 1 98.75 53 ALA B CA 1
ATOM 2388 C C . ALA B 1 53 ? -14.336 -6.355 4.219 1 98.75 53 ALA B C 1
ATOM 2390 O O . ALA B 1 53 ? -14.695 -6.27 5.395 1 98.75 53 ALA B O 1
ATOM 2391 N N . VAL B 1 54 ? -13.664 -5.434 3.574 1 98.75 54 VAL B N 1
ATOM 2392 C CA . VAL B 1 54 ? -13.391 -4.164 4.234 1 98.75 54 VAL B CA 1
ATOM 2393 C C . VAL B 1 54 ? -14.078 -3.027 3.48 1 98.75 54 VAL B C 1
ATOM 2395 O O . VAL B 1 54 ? -14.148 -3.047 2.25 1 98.75 54 VAL B O 1
ATOM 2398 N N . THR B 1 55 ? -14.578 -2.115 4.184 1 98.75 55 THR B N 1
ATOM 2399 C CA . THR B 1 55 ? -15.164 -0.878 3.68 1 98.75 55 THR B CA 1
ATOM 2400 C C . THR B 1 55 ? -14.547 0.335 4.367 1 98.75 55 THR B C 1
ATOM 2402 O O . THR B 1 55 ? -14.453 0.378 5.598 1 98.75 55 THR B O 1
ATOM 2405 N N . PHE B 1 56 ? -14.148 1.285 3.592 1 98.88 56 PHE B N 1
ATOM 2406 C CA . PHE B 1 56 ? -13.602 2.51 4.164 1 98.88 56 PHE B CA 1
ATOM 2407 C C . PHE B 1 56 ? -13.617 3.641 3.145 1 98.88 56 PHE B C 1
ATOM 2409 O O . PHE B 1 56 ? -13.781 3.398 1.945 1 98.88 56 PHE B O 1
ATOM 2416 N N . ALA B 1 57 ? -13.531 4.875 3.648 1 98.81 57 ALA B N 1
ATOM 2417 C CA . ALA B 1 57 ? -13.336 6.027 2.773 1 98.81 57 ALA B CA 1
ATOM 2418 C C . ALA B 1 57 ? -11.898 6.086 2.264 1 98.81 57 ALA B C 1
ATOM 2420 O O . ALA B 1 57 ? -10.953 5.777 3 1 98.81 57 ALA B O 1
ATOM 2421 N N . THR B 1 58 ? -11.719 6.539 1.062 1 98.75 58 THR B N 1
ATOM 2422 C CA . THR B 1 58 ? -10.406 6.559 0.421 1 98.75 58 THR B CA 1
ATOM 2423 C C . THR B 1 58 ? -9.398 7.32 1.277 1 98.75 58 THR B C 1
ATOM 2425 O O . THR B 1 58 ? -8.211 6.996 1.28 1 98.75 58 THR B O 1
ATOM 2428 N N . GLN B 1 59 ? -9.898 8.344 2.002 1 98.69 59 GLN B N 1
ATOM 2429 C CA . GLN B 1 59 ? -9.039 9.062 2.938 1 98.69 59 GLN B CA 1
ATOM 2430 C C . GLN B 1 59 ? -9.195 8.516 4.355 1 98.69 59 GLN B C 1
ATOM 2432 O O . GLN B 1 59 ? -9.914 9.094 5.172 1 98.69 59 GLN B O 1
ATOM 2437 N N . THR B 1 60 ? -8.609 7.379 4.68 1 98.75 60 THR B N 1
ATOM 2438 C CA . THR B 1 60 ? -8.68 6.719 5.977 1 98.75 60 THR B CA 1
ATOM 2439 C C . THR B 1 60 ? -7.281 6.387 6.492 1 98.75 60 THR B C 1
ATOM 2441 O O . THR B 1 60 ? -6.426 5.934 5.727 1 98.75 60 THR B O 1
ATOM 2444 N N . GLY B 1 61 ? -7.051 6.609 7.863 1 98.75 61 GLY B N 1
ATOM 2445 C CA . GLY B 1 61 ? -5.73 6.34 8.414 1 98.75 61 GLY B CA 1
ATOM 2446 C C . GLY B 1 61 ? -4.641 7.184 7.785 1 98.75 61 GLY B C 1
ATOM 2447 O O . GLY B 1 61 ? -4.906 8.273 7.27 1 98.75 61 GLY B O 1
ATOM 2448 N N . THR B 1 62 ? -3.391 6.809 8.016 1 98.94 62 THR B N 1
ATOM 2449 C CA . THR B 1 62 ? -2.346 7.426 7.211 1 98.94 62 THR B CA 1
ATOM 2450 C C . THR B 1 62 ? -2.641 7.254 5.723 1 98.94 62 THR B C 1
ATOM 2452 O O . THR B 1 62 ? -2.74 6.129 5.227 1 98.94 62 THR B O 1
ATOM 2455 N N . HIS B 1 63 ? -2.834 8.375 5.012 1 98.94 63 HIS B N 1
ATOM 2456 C CA . HIS B 1 63 ? -3.27 8.25 3.627 1 98.94 63 HIS B CA 1
ATOM 2457 C C . HIS B 1 63 ? -2.676 9.359 2.76 1 98.94 63 HIS B C 1
ATOM 2459 O O . HIS B 1 63 ? -2.24 10.391 3.273 1 98.94 63 HIS B O 1
ATOM 2465 N N . ILE B 1 64 ? -2.643 9.07 1.504 1 98.94 64 ILE B N 1
ATOM 2466 C CA . ILE B 1 64 ? -2.189 10.023 0.495 1 98.94 64 ILE B CA 1
ATOM 2467 C C . ILE B 1 64 ? -3.395 10.688 -0.165 1 98.94 64 ILE B C 1
ATOM 2469 O O . ILE B 1 64 ? -4.434 10.047 -0.356 1 98.94 64 ILE B O 1
ATOM 2473 N N . ASP B 1 65 ? -3.266 11.945 -0.482 1 98.94 65 ASP B N 1
ATOM 2474 C CA . ASP B 1 65 ? -4.227 12.695 -1.284 1 98.94 65 ASP B CA 1
ATOM 2475 C C . ASP B 1 65 ? -3.666 13.008 -2.67 1 98.94 65 ASP B C 1
ATOM 2477 O O . ASP B 1 65 ? -2.578 13.578 -2.791 1 98.94 65 ASP B O 1
ATOM 2481 N N . ALA B 1 66 ? -4.371 12.586 -3.707 1 98.94 66 ALA B N 1
ATOM 2482 C CA . ALA B 1 66 ? -4.023 12.992 -5.066 1 98.94 66 ALA B CA 1
ATOM 2483 C C . ALA B 1 66 ? -4.508 14.414 -5.352 1 98.94 66 ALA B C 1
ATOM 2485 O O . ALA B 1 66 ? -5.434 14.898 -4.703 1 98.94 66 ALA B O 1
ATOM 2486 N N . PRO B 1 67 ? -3.926 15.07 -6.344 1 98.88 67 PRO B N 1
ATOM 2487 C CA . PRO B 1 67 ? -4.398 16.406 -6.723 1 98.88 67 PRO B CA 1
ATOM 2488 C C . PRO B 1 67 ? -5.895 16.438 -7.016 1 98.88 67 PRO B C 1
ATOM 2490 O O . PRO B 1 67 ? -6.59 17.359 -6.578 1 98.88 67 PRO B O 1
ATOM 2493 N N . GLY B 1 68 ? -6.43 15.461 -7.656 1 98.81 68 GLY B N 1
ATOM 2494 C CA . GLY B 1 68 ? -7.828 15.406 -8.055 1 98.81 68 GLY B CA 1
ATOM 2495 C C . GLY B 1 68 ? -8.773 15.281 -6.875 1 98.81 68 GLY B C 1
ATOM 2496 O O . GLY B 1 68 ? -9.992 15.414 -7.035 1 98.81 68 GLY B O 1
ATOM 2497 N N . HIS B 1 69 ? -8.312 15.008 -5.707 1 98.81 69 HIS B N 1
ATOM 2498 C CA . HIS B 1 69 ? -9.094 14.969 -4.48 1 98.81 69 HIS B CA 1
ATOM 2499 C C . HIS B 1 69 ? -9.781 16.297 -4.223 1 98.81 69 HIS B C 1
ATOM 2501 O O . HIS B 1 69 ? -10.898 16.344 -3.707 1 98.81 69 HIS B O 1
ATOM 2507 N N . PHE B 1 70 ? -9.086 17.438 -4.613 1 98.81 70 PHE B N 1
ATOM 2508 C CA . PHE B 1 70 ? -9.656 18.766 -4.367 1 98.81 70 PHE B CA 1
ATOM 2509 C C . PHE B 1 70 ? -9.789 19.547 -5.668 1 98.81 70 PHE B C 1
ATOM 2511 O O . PHE B 1 70 ? -10.5 20.547 -5.723 1 98.81 70 PHE B O 1
ATOM 2518 N N . VAL B 1 71 ? -9.078 19.125 -6.676 1 98.62 71 VAL B N 1
ATOM 2519 C CA . VAL B 1 71 ? -9.008 19.953 -7.875 1 98.62 71 VAL B CA 1
ATOM 2520 C C . VAL B 1 71 ? -9.523 19.172 -9.078 1 98.62 71 VAL B C 1
ATOM 2522 O O . VAL B 1 71 ? -8.844 18.266 -9.578 1 98.62 71 VAL B O 1
ATOM 2525 N N . ALA B 1 72 ? -10.648 19.625 -9.57 1 97 72 ALA B N 1
ATOM 2526 C CA . ALA B 1 72 ? -11.273 18.938 -10.703 1 97 72 ALA B CA 1
ATOM 2527 C C . ALA B 1 72 ? -10.328 18.891 -11.906 1 97 72 ALA B C 1
ATOM 2529 O O . ALA B 1 72 ? -9.688 19.891 -12.242 1 97 72 ALA B O 1
ATOM 2530 N N . GLY B 1 73 ? -10.25 17.688 -12.477 1 96.69 73 GLY B N 1
ATOM 2531 C CA . GLY B 1 73 ? -9.477 17.531 -13.695 1 96.69 73 GLY B CA 1
ATOM 2532 C C . GLY B 1 73 ? -8.023 17.172 -13.445 1 96.69 73 GLY B C 1
ATOM 2533 O O . GLY B 1 73 ? -7.316 16.75 -14.367 1 96.69 73 GLY B O 1
ATOM 2534 N N . LYS B 1 74 ? -7.523 17.297 -12.258 1 98.31 74 LYS B N 1
ATOM 2535 C CA . LYS B 1 74 ? -6.137 16.938 -11.977 1 98.31 74 LYS B CA 1
ATOM 2536 C C . LYS B 1 74 ? -5.984 15.445 -11.727 1 98.31 74 LYS B C 1
ATOM 2538 O O . LYS B 1 74 ? -6.977 14.719 -11.656 1 98.31 74 LYS B O 1
ATOM 2543 N N . ARG B 1 75 ? -4.762 15 -11.656 1 98.44 75 ARG B N 1
ATOM 2544 C CA . ARG B 1 75 ? -4.445 13.578 -11.68 1 98.44 75 ARG B CA 1
ATOM 2545 C C . ARG B 1 75 ? -4.906 12.891 -10.398 1 98.44 75 ARG B C 1
ATOM 2547 O O . ARG B 1 75 ? -4.898 13.5 -9.328 1 98.44 75 ARG B O 1
ATOM 2554 N N . TYR B 1 76 ? -5.363 11.695 -10.547 1 98.81 76 TYR B N 1
ATOM 2555 C CA . TYR B 1 76 ? -5.641 10.773 -9.445 1 98.81 76 TYR B CA 1
ATOM 2556 C C . TYR B 1 76 ? -4.445 9.867 -9.188 1 98.81 76 TYR B C 1
ATOM 2558 O O . TYR B 1 76 ? -3.4 10 -9.82 1 98.81 76 TYR B O 1
ATOM 2566 N N . LEU B 1 77 ? -4.582 9 -8.195 1 98.88 77 LEU B N 1
ATOM 2567 C CA . LEU B 1 77 ? -3.453 8.219 -7.691 1 98.88 77 LEU B CA 1
ATOM 2568 C C . LEU B 1 77 ? -2.879 7.328 -8.789 1 98.88 77 LEU B C 1
ATOM 2570 O O . LEU B 1 77 ? -1.67 7.082 -8.828 1 98.88 77 LEU B O 1
ATOM 2574 N N . ASP B 1 78 ? -3.721 6.77 -9.688 1 98.38 78 ASP B N 1
ATOM 2575 C CA . ASP B 1 78 ? -3.26 5.82 -10.695 1 98.38 78 ASP B CA 1
ATOM 2576 C C . ASP B 1 78 ? -2.434 6.523 -11.766 1 98.38 78 ASP B C 1
ATOM 2578 O O . ASP B 1 78 ? -1.895 5.871 -12.664 1 98.38 78 ASP B O 1
ATOM 2582 N N . ARG B 1 79 ? -2.273 7.828 -11.641 1 98.06 79 ARG B N 1
ATOM 2583 C CA . ARG B 1 79 ? -1.495 8.602 -12.602 1 98.06 79 ARG B CA 1
ATOM 2584 C C . ARG B 1 79 ? -0.269 9.227 -11.938 1 98.06 79 ARG B C 1
ATOM 2586 O O . ARG B 1 79 ? 0.357 10.125 -12.5 1 98.06 79 ARG B O 1
ATOM 2593 N N . ILE B 1 80 ? 0.014 8.836 -10.789 1 98.5 80 ILE B N 1
ATOM 2594 C CA . ILE B 1 80 ? 1.24 9.234 -10.109 1 98.5 80 ILE B CA 1
ATOM 2595 C C . ILE B 1 80 ? 2.305 8.156 -10.281 1 98.5 80 ILE B C 1
ATOM 2597 O O . ILE B 1 80 ? 2.082 6.996 -9.93 1 98.5 80 ILE B O 1
ATOM 2601 N N . ASP B 1 81 ? 3.422 8.547 -10.82 1 98 81 ASP B N 1
ATOM 2602 C CA . ASP B 1 81 ? 4.516 7.605 -11.047 1 98 81 ASP B CA 1
ATOM 2603 C C . ASP B 1 81 ? 5.105 7.117 -9.727 1 98 81 ASP B C 1
ATOM 2605 O O . ASP B 1 81 ? 5.293 7.902 -8.797 1 98 81 ASP B O 1
ATOM 2609 N N . ASN B 1 82 ? 5.406 5.848 -9.672 1 98.38 82 ASN B N 1
ATOM 2610 C CA . ASN B 1 82 ? 5.941 5.266 -8.445 1 98.38 82 ASN B CA 1
ATOM 2611 C C . ASN B 1 82 ? 7.238 5.949 -8.023 1 98.38 82 ASN B C 1
ATOM 2613 O O . ASN B 1 82 ? 7.52 6.078 -6.828 1 98.38 82 ASN B O 1
ATOM 2617 N N . LYS B 1 83 ? 8.055 6.418 -8.945 1 98.06 83 LYS B N 1
ATOM 2618 C CA . LYS B 1 83 ? 9.328 7.043 -8.633 1 98.06 83 LYS B CA 1
ATOM 2619 C C . LYS B 1 83 ? 9.133 8.398 -7.957 1 98.06 83 LYS B C 1
ATOM 2621 O O . LYS B 1 83 ? 10.016 8.883 -7.25 1 98.06 83 LYS B O 1
ATOM 2626 N N . GLU B 1 84 ? 7.953 8.977 -8.141 1 97.94 84 GLU B N 1
ATOM 2627 C CA . GLU B 1 84 ? 7.617 10.258 -7.512 1 97.94 84 GLU B CA 1
ATOM 2628 C C . GLU B 1 84 ? 7.367 10.086 -6.016 1 97.94 84 GLU B C 1
ATOM 2630 O O . GLU B 1 84 ? 7.301 11.07 -5.281 1 97.94 84 GLU B O 1
ATOM 2635 N N . LEU B 1 85 ? 7.301 8.867 -5.594 1 98.88 85 LEU B N 1
ATOM 2636 C CA . LEU B 1 85 ? 6.848 8.602 -4.234 1 98.88 85 LEU B CA 1
ATOM 2637 C C . LEU B 1 85 ? 8.023 8.258 -3.326 1 98.88 85 LEU B C 1
ATOM 2639 O O . LEU B 1 85 ? 7.832 7.859 -2.174 1 98.88 85 LEU B O 1
ATOM 2643 N N . LEU B 1 86 ? 9.234 8.32 -3.83 1 98.88 86 LEU B N 1
ATOM 2644 C CA . LEU B 1 86 ? 10.477 8.219 -3.08 1 98.88 86 LEU B CA 1
ATOM 2645 C C . LEU B 1 86 ? 11.25 9.531 -3.123 1 98.88 86 LEU B C 1
ATOM 2647 O O . LEU B 1 86 ? 11.82 9.891 -4.152 1 98.88 86 LEU B O 1
ATOM 2651 N N . LEU B 1 87 ? 11.258 10.227 -1.964 1 98.88 87 LEU B N 1
ATOM 2652 C CA . LEU B 1 87 ? 11.734 11.602 -1.968 1 98.88 87 LEU B CA 1
ATOM 2653 C C . LEU B 1 87 ? 12.641 11.867 -0.771 1 98.88 87 LEU B C 1
ATOM 2655 O O . LEU B 1 87 ? 12.523 11.203 0.262 1 98.88 87 LEU B O 1
ATOM 2659 N N . PRO B 1 88 ? 13.547 12.875 -0.943 1 98.81 88 PRO B N 1
ATOM 2660 C CA . PRO B 1 88 ? 14.203 13.391 0.265 1 98.81 88 PRO B CA 1
ATOM 2661 C C . PRO B 1 88 ? 13.203 13.938 1.286 1 98.81 88 PRO B C 1
ATOM 2663 O O . PRO B 1 88 ? 12.211 14.57 0.912 1 98.81 88 PRO B O 1
ATOM 2666 N N . LEU B 1 89 ? 13.461 13.617 2.549 1 98.94 89 LEU B N 1
ATOM 2667 C CA . LEU B 1 89 ? 12.523 13.969 3.611 1 98.94 89 LEU B CA 1
ATOM 2668 C C . LEU B 1 89 ? 13.109 15.039 4.52 1 98.94 89 LEU B C 1
ATOM 2670 O O . LEU B 1 89 ? 14.203 14.875 5.062 1 98.94 89 LEU B O 1
ATOM 2674 N N . VAL B 1 90 ? 12.43 16.156 4.566 1 98.94 90 VAL B N 1
ATOM 2675 C CA . VAL B 1 90 ? 12.719 17.203 5.535 1 98.94 90 VAL B CA 1
ATOM 2676 C C . VAL B 1 90 ? 11.648 17.219 6.621 1 98.94 90 VAL B C 1
ATOM 2678 O O . VAL B 1 90 ? 10.453 17.203 6.32 1 98.94 90 VAL B O 1
ATOM 2681 N N . VAL B 1 91 ? 12.086 17.203 7.863 1 98.94 91 VAL B N 1
ATOM 2682 C CA . VAL B 1 91 ? 11.141 17.203 8.977 1 98.94 91 VAL B CA 1
ATOM 2683 C C . VAL B 1 91 ? 11.312 18.469 9.805 1 98.94 91 VAL B C 1
ATOM 2685 O O . VAL B 1 91 ? 12.391 18.719 10.352 1 98.94 91 VAL B O 1
ATOM 2688 N N . ILE B 1 92 ? 10.25 19.281 9.859 1 99 92 ILE B N 1
ATOM 2689 C CA . ILE B 1 92 ? 10.242 20.453 10.719 1 99 92 ILE B CA 1
ATOM 2690 C C . ILE B 1 92 ? 9.562 20.125 12.047 1 99 92 ILE B C 1
ATOM 2692 O O . ILE B 1 92 ? 8.336 20.016 12.102 1 99 92 ILE B O 1
ATOM 2696 N N . HIS B 1 93 ? 10.359 20.031 13.062 1 98.94 93 HIS B N 1
ATOM 2697 C CA . HIS B 1 93 ? 9.891 19.625 14.383 1 98.94 93 HIS B CA 1
ATOM 2698 C C . HIS B 1 93 ? 9.312 20.797 15.156 1 98.94 93 HIS B C 1
ATOM 2700 O O . HIS B 1 93 ? 10.016 21.781 15.422 1 98.94 93 HIS B O 1
ATOM 2706 N N . LYS B 1 94 ? 8.055 20.688 15.531 1 98.94 94 LYS B N 1
ATOM 2707 C CA . LYS B 1 94 ? 7.406 21.75 16.297 1 98.94 94 LYS B CA 1
ATOM 2708 C C . LYS B 1 94 ? 6.562 21.156 17.438 1 98.94 94 LYS B C 1
ATOM 2710 O O . LYS B 1 94 ? 5.551 21.734 17.828 1 98.94 94 LYS B O 1
ATOM 2715 N N . GLN B 1 95 ? 6.926 19.953 17.922 1 98.81 95 GLN B N 1
ATOM 2716 C CA . GLN B 1 95 ? 6.16 19.266 18.969 1 98.81 95 GLN B CA 1
ATOM 2717 C C . GLN B 1 95 ? 6.004 20.156 20.203 1 98.81 95 GLN B C 1
ATOM 2719 O O . GLN B 1 95 ? 4.91 20.25 20.766 1 98.81 95 GLN B O 1
ATOM 2724 N N . ASP B 1 96 ? 7.082 20.812 20.594 1 98.69 96 ASP B N 1
ATOM 2725 C CA . ASP B 1 96 ? 7.051 21.641 21.797 1 98.69 96 ASP B CA 1
ATOM 2726 C C . ASP B 1 96 ? 6.113 22.828 21.625 1 98.69 96 ASP B C 1
ATOM 2728 O O . ASP B 1 96 ? 5.328 23.156 22.531 1 98.69 96 ASP B O 1
ATOM 2732 N N . ALA B 1 97 ? 6.23 23.484 20.5 1 98.81 97 ALA B N 1
ATOM 2733 C CA . ALA B 1 97 ? 5.363 24.625 20.234 1 98.81 97 ALA B CA 1
ATOM 2734 C C . ALA B 1 97 ? 3.895 24.219 20.234 1 98.81 97 ALA B C 1
ATOM 2736 O O . ALA B 1 97 ? 3.045 24.922 20.781 1 98.81 97 ALA B O 1
ATOM 2737 N N . VAL B 1 98 ? 3.58 23.094 19.625 1 98.88 98 VAL B N 1
ATOM 2738 C CA . VAL B 1 98 ? 2.207 22.609 19.516 1 98.88 98 VAL B CA 1
ATOM 2739 C C . VAL B 1 98 ? 1.689 22.203 20.906 1 98.88 98 VAL B C 1
ATOM 2741 O O . VAL B 1 98 ? 0.517 22.422 21.219 1 98.88 98 VAL B O 1
ATOM 2744 N N . ALA B 1 99 ? 2.551 21.594 21.719 1 98.56 99 ALA B N 1
ATOM 2745 C CA . ALA B 1 99 ? 2.162 21.234 23.078 1 98.56 99 ALA B CA 1
ATOM 2746 C C . ALA B 1 99 ? 1.704 22.453 23.859 1 98.56 99 ALA B C 1
ATOM 2748 O O . ALA B 1 99 ? 0.815 22.359 24.719 1 98.56 99 ALA B O 1
ATOM 2749 N N . LEU B 1 100 ? 2.291 23.594 23.547 1 98.5 100 LEU B N 1
ATOM 2750 C CA . LEU B 1 100 ? 1.949 24.844 24.234 1 98.5 100 LEU B CA 1
ATOM 2751 C C . LEU B 1 100 ? 0.712 25.484 23.609 1 98.5 100 LEU B C 1
ATOM 2753 O O . LEU B 1 100 ? -0.032 26.188 24.297 1 98.5 100 LEU B O 1
ATOM 2757 N N . ASP B 1 101 ? 0.513 25.281 22.375 1 98.69 101 ASP B N 1
ATOM 2758 C CA . ASP B 1 101 ? -0.597 25.859 21.625 1 98.69 101 ASP B CA 1
ATOM 2759 C C . ASP B 1 101 ? -1.123 24.891 20.578 1 98.69 101 ASP B C 1
ATOM 2761 O O . ASP B 1 101 ? -0.606 24.828 19.453 1 98.69 101 ASP B O 1
ATOM 2765 N N . PRO B 1 102 ? -2.232 24.266 20.859 1 98.62 102 PRO B N 1
ATOM 2766 C CA . PRO B 1 102 ? -2.766 23.281 19.906 1 98.62 102 PRO B CA 1
ATOM 2767 C C . PRO B 1 102 ? -3.236 23.906 18.609 1 98.62 102 PRO B C 1
ATOM 2769 O O . PRO B 1 102 ? -3.492 23.203 17.625 1 98.62 102 PRO B O 1
ATOM 2772 N N . ASP B 1 103 ? -3.346 25.188 18.547 1 98.62 103 ASP B N 1
ATOM 2773 C CA . ASP B 1 103 ? -3.768 25.891 17.328 1 98.62 103 ASP B CA 1
ATOM 2774 C C . ASP B 1 103 ? -2.561 26.375 16.531 1 98.62 103 ASP B C 1
ATOM 2776 O O . ASP B 1 103 ? -2.699 27.219 15.648 1 98.62 103 ASP B O 1
ATOM 2780 N N . TYR B 1 104 ? -1.437 25.859 16.875 1 98.88 104 TYR B N 1
ATOM 2781 C CA . TYR B 1 104 ? -0.192 26.281 16.25 1 98.88 104 TYR B CA 1
ATOM 2782 C C . TYR B 1 104 ? -0.27 26.141 14.727 1 98.88 104 TYR B C 1
ATOM 2784 O O . TYR B 1 104 ? -0.779 25.141 14.219 1 98.88 104 TYR B O 1
ATOM 2792 N N . ARG B 1 105 ? 0.193 27.109 14.016 1 98.81 105 ARG B N 1
ATOM 2793 C CA . ARG B 1 105 ? 0.319 27.125 12.555 1 98.81 105 ARG B CA 1
ATOM 2794 C C . ARG B 1 105 ? 1.776 27.281 12.133 1 98.81 105 ARG B C 1
ATOM 2796 O O . ARG B 1 105 ? 2.426 28.266 12.469 1 98.81 105 ARG B O 1
ATOM 2803 N N . LEU B 1 106 ? 2.281 26.266 11.438 1 98.94 106 LEU B N 1
ATOM 2804 C CA . LEU B 1 106 ? 3.654 26.391 10.961 1 98.94 106 LEU B CA 1
ATOM 2805 C C . LEU B 1 106 ? 3.801 27.594 10.031 1 98.94 106 LEU B C 1
ATOM 2807 O O . LEU B 1 106 ? 3.02 27.75 9.094 1 98.94 106 LEU B O 1
ATOM 2811 N N . SER B 1 107 ? 4.785 28.438 10.258 1 98.88 107 SER B N 1
ATOM 2812 C CA . SER B 1 107 ? 4.91 29.734 9.586 1 98.88 107 SER B CA 1
ATOM 2813 C C . SER B 1 107 ? 6.148 29.781 8.695 1 98.88 107 SER B C 1
ATOM 2815 O O . SER B 1 107 ? 6.992 28.875 8.758 1 98.88 107 SER B O 1
ATOM 2817 N N . VAL B 1 108 ? 6.199 30.812 7.875 1 98.94 108 VAL B N 1
ATOM 2818 C CA . VAL B 1 108 ? 7.395 31.062 7.078 1 98.94 108 VAL B CA 1
ATOM 2819 C C . VAL B 1 108 ? 8.602 31.234 7.996 1 98.94 108 VAL B C 1
ATOM 2821 O O . VAL B 1 108 ? 9.695 30.766 7.691 1 98.94 108 VAL B O 1
ATOM 2824 N N . GLU B 1 109 ? 8.422 31.906 9.109 1 98.81 109 GLU B N 1
ATOM 2825 C CA . GLU B 1 109 ? 9.516 32.125 10.055 1 98.81 109 GLU B CA 1
ATOM 2826 C C . GLU B 1 109 ? 10.047 30.781 10.586 1 98.81 109 GLU B C 1
ATOM 2828 O O . GLU B 1 109 ? 11.25 30.625 10.805 1 98.81 109 GLU B O 1
ATOM 2833 N N . ASP B 1 110 ? 9.164 29.828 10.867 1 98.94 110 ASP B N 1
ATOM 2834 C CA . ASP B 1 110 ? 9.602 28.5 11.266 1 98.94 110 ASP B CA 1
ATOM 2835 C C . ASP B 1 110 ? 10.516 27.875 10.211 1 98.94 110 ASP B C 1
ATOM 2837 O O . ASP B 1 110 ? 11.516 27.25 10.547 1 98.94 110 ASP B O 1
ATOM 2841 N N . ILE B 1 111 ? 10.133 28.047 8.938 1 98.94 111 ILE B N 1
ATOM 2842 C CA . ILE B 1 111 ? 10.898 27.5 7.824 1 98.94 111 ILE B CA 1
ATOM 2843 C C . ILE B 1 111 ? 12.266 28.203 7.754 1 98.94 111 ILE B C 1
ATOM 2845 O O . ILE B 1 111 ? 13.297 27.531 7.625 1 98.94 111 ILE B O 1
ATOM 2849 N N . LEU B 1 112 ? 12.219 29.484 7.895 1 98.88 112 LEU B N 1
ATOM 2850 C CA . LEU B 1 112 ? 13.461 30.25 7.832 1 98.88 112 LEU B CA 1
ATOM 2851 C C . LEU B 1 112 ? 14.375 29.891 9 1 98.88 112 LEU B C 1
ATOM 2853 O O . LEU B 1 112 ? 15.594 29.781 8.836 1 98.88 112 LEU B O 1
ATOM 2857 N N . THR B 1 113 ? 13.844 29.75 10.172 1 98.81 113 THR B N 1
ATOM 2858 C CA . THR B 1 113 ? 14.617 29.312 11.328 1 98.81 113 THR B CA 1
ATOM 2859 C C . THR B 1 113 ? 15.227 27.938 11.086 1 98.81 113 THR B C 1
ATOM 2861 O O . THR B 1 113 ? 16.406 27.719 11.383 1 98.81 113 THR B O 1
ATOM 2864 N N . PHE B 1 114 ? 14.43 27.031 10.586 1 98.88 114 PHE B N 1
ATOM 2865 C CA . PHE B 1 114 ? 14.922 25.719 10.211 1 98.88 114 PHE B CA 1
ATOM 2866 C C . PHE B 1 114 ? 16.109 25.828 9.258 1 98.88 114 PHE B C 1
ATOM 2868 O O . PHE B 1 114 ? 17.141 25.188 9.469 1 98.88 114 PHE B O 1
ATOM 2875 N N . GLU B 1 115 ? 15.891 26.641 8.227 1 98.88 115 GLU B N 1
ATOM 2876 C CA . GLU B 1 115 ? 16.906 26.75 7.188 1 98.88 115 GLU B CA 1
ATOM 2877 C C . GLU B 1 115 ? 18.188 27.375 7.723 1 98.88 115 GLU B C 1
ATOM 2879 O O . GLU B 1 115 ? 19.281 27.047 7.262 1 98.88 115 GLU B O 1
ATOM 2884 N N . ARG B 1 116 ? 18.078 28.281 8.695 1 98.69 116 ARG B N 1
ATOM 2885 C CA . ARG B 1 116 ? 19.266 28.844 9.336 1 98.69 116 ARG B CA 1
ATOM 2886 C C . ARG B 1 116 ? 20.062 27.75 10.047 1 98.69 116 ARG B C 1
ATOM 2888 O O . ARG B 1 116 ? 21.297 27.812 10.102 1 98.69 116 ARG B O 1
ATOM 2895 N N . GLU B 1 117 ? 19.391 26.812 10.531 1 98.56 117 GLU B N 1
ATOM 2896 C CA . GLU B 1 117 ? 20.016 25.766 11.328 1 98.56 117 GLU B CA 1
ATOM 2897 C C . GLU B 1 117 ? 20.484 24.609 10.453 1 98.56 117 GLU B C 1
ATOM 2899 O O . GLU B 1 117 ? 21.547 24.016 10.703 1 98.56 117 GLU B O 1
ATOM 2904 N N . HIS B 1 118 ? 19.766 24.281 9.406 1 98.56 118 HIS B N 1
ATOM 2905 C CA . HIS B 1 118 ? 19.984 23.016 8.719 1 98.56 118 HIS B CA 1
ATOM 2906 C C . HIS B 1 118 ? 20.312 23.234 7.246 1 98.56 118 HIS B C 1
ATOM 2908 O O . HIS B 1 118 ? 20.609 22.281 6.523 1 98.56 118 HIS B O 1
ATOM 2914 N N . GLY B 1 119 ? 20.281 24.438 6.805 1 98.38 119 GLY B N 1
ATOM 2915 C CA . GLY B 1 119 ? 20.438 24.734 5.391 1 98.38 119 GLY B CA 1
ATOM 2916 C C . GLY B 1 119 ? 19.109 24.828 4.656 1 98.38 119 GLY B C 1
ATOM 2917 O O . GLY B 1 119 ? 18.062 24.422 5.184 1 98.38 119 GLY B O 1
ATOM 2918 N N . ASN B 1 120 ? 19.188 25.312 3.469 1 98.44 120 ASN B N 1
ATOM 2919 C CA . ASN B 1 120 ? 17.984 25.484 2.67 1 98.44 120 ASN B CA 1
ATOM 2920 C C . ASN B 1 120 ? 17.281 24.156 2.393 1 98.44 120 ASN B C 1
ATOM 2922 O O . ASN B 1 120 ? 17.953 23.141 2.133 1 98.44 120 ASN B O 1
ATOM 2926 N N . ILE B 1 121 ? 16.031 24.172 2.387 1 98.88 121 ILE B N 1
ATOM 2927 C CA . ILE B 1 121 ? 15.242 23.016 2.01 1 98.88 121 ILE B CA 1
ATOM 2928 C C . ILE B 1 121 ? 15.445 22.703 0.527 1 98.88 121 ILE B C 1
ATOM 2930 O O . ILE B 1 121 ? 15.219 23.562 -0.327 1 98.88 121 ILE B O 1
ATOM 2934 N N . PRO B 1 122 ? 15.844 21.547 0.218 1 98.38 122 PRO B N 1
ATOM 2935 C CA . PRO B 1 122 ? 16.109 21.219 -1.184 1 98.38 122 PRO B CA 1
ATOM 2936 C C . PRO B 1 122 ? 14.836 21.156 -2.027 1 98.38 122 PRO B C 1
ATOM 2938 O O . PRO B 1 122 ? 13.805 20.688 -1.562 1 98.38 122 PRO B O 1
ATOM 2941 N N . SER B 1 123 ? 14.992 21.594 -3.277 1 98.62 123 SER B N 1
ATOM 2942 C CA . SER B 1 123 ? 13.906 21.406 -4.23 1 98.62 123 SER B CA 1
ATOM 2943 C C . SER B 1 123 ? 13.586 19.922 -4.418 1 98.62 123 SER B C 1
ATOM 2945 O O . SER B 1 123 ? 14.477 19.078 -4.359 1 98.62 123 SER B O 1
ATOM 2947 N N . GLY B 1 124 ? 12.289 19.641 -4.598 1 98.69 124 GLY B N 1
ATOM 2948 C CA . GLY B 1 124 ? 11.875 18.266 -4.867 1 98.69 124 GLY B CA 1
ATOM 2949 C C . GLY B 1 124 ? 11.695 17.438 -3.609 1 98.69 124 GLY B C 1
ATOM 2950 O O . GLY B 1 124 ? 11.438 16.234 -3.686 1 98.69 124 GLY B O 1
ATOM 2951 N N . SER B 1 125 ? 11.789 18.031 -2.434 1 98.75 125 SER B N 1
ATOM 2952 C CA . SER B 1 125 ? 11.688 17.297 -1.178 1 98.75 125 SER B CA 1
ATOM 2953 C C . SER B 1 125 ? 10.234 17.094 -0.765 1 98.75 125 SER B C 1
ATOM 2955 O O . SER B 1 125 ? 9.336 17.75 -1.293 1 98.75 125 SER B O 1
ATOM 2957 N N . PHE B 1 126 ? 10.031 16.109 0.055 1 98.94 126 PHE B N 1
ATOM 2958 C CA . PHE B 1 126 ? 8.867 15.969 0.927 1 98.94 126 PHE B CA 1
ATOM 2959 C C . PHE B 1 126 ? 9.102 16.688 2.254 1 98.94 126 PHE B C 1
ATOM 2961 O O . PHE B 1 126 ? 10.07 16.391 2.957 1 98.94 126 PHE B O 1
ATOM 2968 N N . VAL B 1 127 ? 8.266 17.609 2.588 1 99 127 VAL B N 1
ATOM 2969 C CA . VAL B 1 127 ? 8.438 18.328 3.846 1 99 127 VAL B CA 1
ATOM 2970 C C . VAL B 1 127 ? 7.316 17.953 4.812 1 99 127 VAL B C 1
ATOM 2972 O O . VAL B 1 127 ? 6.137 18.109 4.5 1 99 127 VAL B O 1
ATOM 2975 N N . ALA B 1 128 ? 7.711 17.484 5.984 1 99 128 ALA B N 1
ATOM 2976 C CA . ALA B 1 128 ? 6.758 17.031 6.992 1 99 128 ALA B CA 1
ATOM 2977 C C . ALA B 1 128 ? 6.719 18 8.18 1 99 128 ALA B C 1
ATOM 2979 O O . ALA B 1 128 ? 7.762 18.438 8.664 1 99 128 ALA B O 1
ATOM 2980 N N . PHE B 1 129 ? 5.504 18.344 8.555 1 99 129 PHE B N 1
ATOM 2981 C CA . PHE B 1 129 ? 5.258 19.062 9.797 1 99 129 PHE B CA 1
ATOM 2982 C C . PHE B 1 129 ? 5.062 18.094 10.953 1 99 129 PHE B C 1
ATOM 2984 O O . PHE B 1 129 ? 4.012 17.469 11.07 1 99 129 PHE B O 1
ATOM 2991 N N . ALA B 1 130 ? 6.125 18.016 11.812 1 98.94 130 ALA B N 1
ATOM 2992 C CA . ALA B 1 130 ? 6.062 17.141 12.984 1 98.94 130 ALA B CA 1
ATOM 2993 C C . ALA B 1 130 ? 5.48 17.891 14.188 1 98.94 130 ALA B C 1
ATOM 2995 O O . ALA B 1 130 ? 6.219 18.516 14.945 1 98.94 130 ALA B O 1
ATOM 2996 N N . SER B 1 131 ? 4.262 17.703 14.359 1 98.94 131 SER B N 1
ATOM 2997 C CA . SER B 1 131 ? 3.541 18.422 15.398 1 98.94 131 SER B CA 1
ATOM 2998 C C . SER B 1 131 ? 3.498 17.625 16.703 1 98.94 131 SER B C 1
ATOM 3000 O O . SER B 1 131 ? 3.197 18.188 17.766 1 98.94 131 SER B O 1
ATOM 3002 N N . GLY B 1 132 ? 3.721 16.328 16.609 1 98.81 132 GLY B N 1
ATOM 3003 C CA . GLY B 1 132 ? 3.531 15.453 17.75 1 98.81 132 GLY B CA 1
ATOM 3004 C C . GLY B 1 132 ? 2.102 14.969 17.906 1 98.81 132 GLY B C 1
ATOM 3005 O O . GLY B 1 132 ? 1.785 14.227 18.844 1 98.81 132 GLY B O 1
ATOM 3006 N N . TRP B 1 133 ? 1.264 15.297 17 1 98.88 133 TRP B N 1
ATOM 3007 C CA . TRP B 1 133 ? -0.162 15.008 17.125 1 98.88 133 TRP B CA 1
ATOM 3008 C C . TRP B 1 133 ? -0.419 13.508 17.094 1 98.88 133 TRP B C 1
ATOM 3010 O O . TRP B 1 133 ? -1.413 13.023 17.641 1 98.88 133 TRP B O 1
ATOM 3020 N N . SER B 1 134 ? 0.478 12.742 16.438 1 98.81 134 SER B N 1
ATOM 3021 C CA . SER B 1 134 ? 0.338 11.297 16.266 1 98.81 134 SER B CA 1
ATOM 3022 C C . SER B 1 134 ? 0.275 10.594 17.625 1 98.81 134 SER B C 1
ATOM 3024 O O . SER B 1 134 ? -0.228 9.477 17.719 1 98.81 134 SER B O 1
ATOM 3026 N N . THR B 1 135 ? 0.771 11.203 18.672 1 98.38 135 THR B N 1
ATOM 3027 C CA . THR B 1 135 ? 0.773 10.594 20 1 98.38 135 THR B CA 1
ATOM 3028 C C . THR B 1 135 ? -0.647 10.477 20.531 1 98.38 135 THR B C 1
ATOM 3030 O O . THR B 1 135 ? -0.89 9.75 21.5 1 98.38 135 THR B O 1
ATOM 3033 N N . ARG B 1 136 ? -1.571 11.133 19.969 1 98.62 136 ARG B N 1
ATOM 3034 C CA . ARG B 1 136 ? -2.965 11.125 20.406 1 98.62 136 ARG B CA 1
ATOM 3035 C C . ARG B 1 136 ? -3.729 9.969 19.766 1 98.62 136 ARG B C 1
ATOM 3037 O O . ARG B 1 136 ? -4.844 9.656 20.188 1 98.62 136 ARG B O 1
ATOM 3044 N N . TRP B 1 137 ? -3.182 9.344 18.75 1 98.44 137 TRP B N 1
ATOM 3045 C CA . TRP B 1 137 ? -3.771 8.188 18.078 1 98.44 137 TRP B CA 1
ATOM 3046 C C . TRP B 1 137 ? -3.764 6.965 18.984 1 98.44 137 TRP B C 1
ATOM 3048 O O . TRP B 1 137 ? -2.791 6.73 19.719 1 98.44 137 TRP B O 1
ATOM 3058 N N . PRO B 1 138 ? -4.762 6.152 19.094 1 98.38 138 PRO B N 1
ATOM 3059 C CA . PRO B 1 138 ? -5.934 6.219 18.219 1 98.38 138 PRO B CA 1
ATOM 3060 C C . PRO B 1 138 ? -7.148 6.848 18.906 1 98.38 138 PRO B C 1
ATOM 3062 O O . PRO B 1 138 ? -8.289 6.602 18.5 1 98.38 138 PRO B O 1
ATOM 3065 N N . ASP B 1 139 ? -6.957 7.598 20 1 98.56 139 ASP B N 1
ATOM 3066 C CA . ASP B 1 139 ? -8.047 8.188 20.766 1 98.56 139 ASP B CA 1
ATOM 3067 C C . ASP B 1 139 ? -8.789 9.242 19.938 1 98.56 139 ASP B C 1
ATOM 3069 O O . ASP B 1 139 ? -8.258 10.328 19.688 1 98.56 139 ASP B O 1
ATOM 3073 N N . ILE B 1 140 ? -10.031 8.961 19.609 1 98.06 140 ILE B N 1
ATOM 3074 C CA . ILE B 1 140 ? -10.828 9.789 18.703 1 98.06 140 ILE B CA 1
ATOM 3075 C C . ILE B 1 140 ? -11.023 11.18 19.312 1 98.06 140 ILE B C 1
ATOM 3077 O O . ILE B 1 140 ? -10.82 12.188 18.641 1 98.06 140 ILE B O 1
ATOM 3081 N N . ASP B 1 141 ? -11.367 11.258 20.609 1 98 141 ASP B N 1
ATOM 3082 C CA . ASP B 1 141 ? -11.617 12.539 21.266 1 98 141 ASP B CA 1
ATOM 3083 C C . ASP B 1 141 ? -10.328 13.352 21.391 1 98 141 ASP B C 1
ATOM 3085 O O . ASP B 1 141 ? -10.328 14.555 21.141 1 98 141 ASP B O 1
ATOM 3089 N N . ALA B 1 142 ? -9.25 12.68 21.766 1 98.56 142 ALA B N 1
ATOM 3090 C CA . ALA B 1 142 ? -7.973 13.375 21.906 1 98.56 142 ALA B CA 1
ATOM 3091 C C . ALA B 1 142 ? -7.5 13.922 20.562 1 98.56 142 ALA B C 1
ATOM 3093 O O . ALA B 1 142 ? -6.945 15.023 20.5 1 98.56 142 ALA B O 1
ATOM 3094 N N . PHE B 1 143 ? -7.758 13.203 19.547 1 98.69 143 PHE B N 1
ATOM 3095 C CA . PHE B 1 143 ? -7.324 13.594 18.203 1 98.69 143 PHE B CA 1
ATOM 3096 C C . PHE B 1 143 ? -8.141 14.773 17.703 1 98.69 143 PHE B C 1
ATOM 3098 O O . PHE B 1 143 ? -7.609 15.664 17.031 1 98.69 143 PHE B O 1
ATOM 3105 N N . ALA B 1 144 ? -9.383 14.773 17.984 1 97.94 144 ALA B N 1
ATOM 3106 C CA . ALA B 1 144 ? -10.258 15.867 17.562 1 97.94 144 ALA B CA 1
ATOM 3107 C C . ALA B 1 144 ? -9.992 17.125 18.375 1 97.94 144 ALA B C 1
ATOM 3109 O O . ALA B 1 144 ? -10.102 18.25 17.875 1 97.94 144 ALA B O 1
ATOM 3110 N N . ASN B 1 145 ? -9.789 16.953 19.656 1 98.69 145 ASN B N 1
ATOM 3111 C CA . ASN B 1 145 ? -9.422 18.016 20.609 1 98.69 145 ASN B CA 1
ATOM 3112 C C . ASN B 1 145 ? -10.453 19.141 20.609 1 98.69 145 ASN B C 1
ATOM 3114 O O . ASN B 1 145 ? -10.102 20.297 20.438 1 98.69 145 ASN B O 1
ATOM 3118 N N . LYS B 1 146 ? -11.648 18.859 20.859 1 98.25 146 LYS B N 1
ATOM 3119 C CA . LYS B 1 146 ? -12.742 19.828 20.844 1 98.25 146 LYS B CA 1
ATOM 3120 C C . LYS B 1 146 ? -12.867 20.547 22.188 1 98.25 146 LYS B C 1
ATOM 3122 O O . LYS B 1 146 ? -12.68 19.938 23.234 1 98.25 146 LYS B O 1
ATOM 3127 N N . ASP B 1 147 ? -13.227 21.797 22.141 1 98.06 147 ASP B N 1
ATOM 3128 C CA . ASP B 1 147 ? -13.531 22.547 23.359 1 98.06 147 ASP B CA 1
ATOM 3129 C C . ASP B 1 147 ? -14.992 22.344 23.766 1 98.06 147 ASP B C 1
ATOM 3131 O O . ASP B 1 147 ? -15.688 21.5 23.203 1 98.06 147 ASP B O 1
ATOM 3135 N N . GLU B 1 148 ? -15.422 23.078 24.75 1 97.88 148 GLU B N 1
ATOM 3136 C CA . GLU B 1 148 ? -16.75 22.906 25.328 1 97.88 148 GLU B CA 1
ATOM 3137 C C . GLU B 1 148 ? -17.844 23.281 24.328 1 97.88 148 GLU B C 1
ATOM 3139 O O . GLU B 1 148 ? -18.984 22.812 24.438 1 97.88 148 GLU B O 1
ATOM 3144 N N . GLN B 1 149 ? -17.516 24.094 23.375 1 97.62 149 GLN B N 1
ATOM 3145 C CA . GLN B 1 149 ? -18.484 24.531 22.375 1 97.62 149 GLN B CA 1
ATOM 3146 C C . GLN B 1 149 ? -18.484 23.609 21.172 1 97.62 149 GLN B C 1
ATOM 3148 O O . GLN B 1 149 ? -19.234 23.828 20.219 1 97.62 149 GLN B O 1
ATOM 3153 N N . GLY B 1 150 ? -17.594 22.656 21.109 1 96.69 150 GLY B N 1
ATOM 3154 C CA . GLY B 1 150 ? -17.547 21.688 20.031 1 96.69 150 GLY B CA 1
ATOM 3155 C C . GLY B 1 150 ? -16.562 22.062 18.938 1 96.69 150 GLY B C 1
ATOM 3156 O O . GLY B 1 150 ? -16.516 21.391 17.906 1 96.69 150 GLY B O 1
ATOM 3157 N N . ASN B 1 151 ? -15.766 23.078 19.188 1 97.31 151 ASN B N 1
ATOM 3158 C CA . ASN B 1 151 ? -14.781 23.5 18.188 1 97.31 151 ASN B CA 1
ATOM 3159 C C . ASN B 1 151 ? -13.453 22.766 18.375 1 97.31 151 ASN B C 1
ATOM 3161 O O . ASN B 1 151 ? -12.906 22.734 19.484 1 97.31 151 ASN B O 1
ATOM 3165 N N . SER B 1 152 ? -12.984 22.234 17.328 1 98.12 152 SER B N 1
ATOM 3166 C CA . SER B 1 152 ? -11.688 21.562 17.375 1 98.12 152 SER B CA 1
ATOM 3167 C C . SER B 1 152 ? -10.547 22.562 17.453 1 98.12 152 SER B C 1
ATOM 3169 O O . SER B 1 152 ? -10.648 23.672 16.938 1 98.12 152 SER B O 1
ATOM 3171 N N . HIS B 1 153 ? -9.492 22.172 18.156 1 98.75 153 HIS B N 1
ATOM 3172 C CA . HIS B 1 153 ? -8.203 22.859 18.188 1 98.75 153 HIS B CA 1
ATOM 3173 C C . HIS B 1 153 ? -7.07 21.938 17.75 1 98.75 153 HIS B C 1
ATOM 3175 O O . HIS B 1 153 ? -6.602 21.109 18.547 1 98.75 153 HIS B O 1
ATOM 3181 N N . THR B 1 154 ? -6.652 22.047 16.562 1 98.88 154 THR B N 1
ATOM 3182 C CA . THR B 1 154 ? -5.574 21.25 15.992 1 98.88 154 THR B CA 1
ATOM 3183 C C . THR B 1 154 ? -4.59 22.125 15.227 1 98.88 154 THR B C 1
ATOM 3185 O O . THR B 1 154 ? -4.977 23.141 14.648 1 98.88 154 THR B O 1
ATOM 3188 N N . PRO B 1 155 ? -3.279 21.75 15.266 1 98.94 155 PRO B N 1
ATOM 3189 C CA . PRO B 1 155 ? -2.281 22.484 14.492 1 98.94 155 PRO B CA 1
ATOM 3190 C C . PRO B 1 155 ? -2.404 22.25 12.984 1 98.94 155 PRO B C 1
ATOM 3192 O O . PRO B 1 155 ? -3.164 21.375 12.555 1 98.94 155 PRO B O 1
ATOM 3195 N N . GLY B 1 156 ? -1.747 23.031 12.188 1 98.94 156 GLY B N 1
ATOM 3196 C CA . GLY B 1 156 ? -1.719 22.891 10.742 1 98.94 156 GLY B CA 1
ATOM 3197 C C . GLY B 1 156 ? -0.721 23.812 10.062 1 98.94 156 GLY B C 1
ATOM 3198 O O . GLY B 1 156 ? 0.017 24.531 10.734 1 98.94 156 GLY B O 1
ATOM 3199 N N . TRP B 1 157 ? -0.679 23.672 8.781 1 98.94 157 TRP B N 1
ATOM 3200 C CA . TRP B 1 157 ? 0.151 24.547 7.961 1 98.94 157 TRP B CA 1
ATOM 3201 C C . TRP B 1 157 ? -0.507 25.906 7.789 1 98.94 157 TRP B C 1
ATOM 3203 O O . TRP B 1 157 ? -1.721 26 7.59 1 98.94 157 TRP B O 1
ATOM 3213 N N . SER B 1 158 ? 0.288 26.984 7.84 1 98.88 158 SER B N 1
ATOM 3214 C CA . SER B 1 158 ? -0.25 28.234 7.324 1 98.88 158 SER B CA 1
ATOM 3215 C C . SER B 1 158 ? -0.183 28.281 5.801 1 98.88 158 SER B C 1
ATOM 3217 O O . SER B 1 158 ? 0.694 27.672 5.195 1 98.88 158 SER B O 1
ATOM 3219 N N . LEU B 1 159 ? -1.118 29.016 5.215 1 98.81 159 LEU B N 1
ATOM 3220 C CA . LEU B 1 159 ? -1.095 29.172 3.766 1 98.81 159 LEU B CA 1
ATOM 3221 C C . LEU B 1 159 ? 0.211 29.828 3.312 1 98.81 159 LEU B C 1
ATOM 3223 O O . LEU B 1 159 ? 0.761 29.453 2.271 1 98.81 159 LEU B O 1
ATOM 3227 N N . GLU B 1 160 ? 0.713 30.766 4.078 1 98.88 160 GLU B N 1
ATOM 3228 C CA . GLU B 1 160 ? 1.959 31.453 3.752 1 98.88 160 GLU B CA 1
ATOM 3229 C C . GLU B 1 160 ? 3.135 30.469 3.723 1 98.88 160 GLU B C 1
ATOM 3231 O O . GLU B 1 160 ? 3.988 30.547 2.838 1 98.88 160 GLU B O 1
ATOM 3236 N N . ALA B 1 161 ? 3.182 29.609 4.664 1 98.94 161 ALA B N 1
ATOM 3237 C CA . ALA B 1 161 ? 4.254 28.609 4.719 1 98.94 161 ALA B CA 1
ATOM 3238 C C . ALA B 1 161 ? 4.203 27.688 3.514 1 98.94 161 ALA B C 1
ATOM 3240 O O . ALA B 1 161 ? 5.227 27.406 2.889 1 98.94 161 ALA B O 1
ATOM 3241 N N . LEU B 1 162 ? 3.006 27.172 3.195 1 98.94 162 LEU B N 1
ATOM 3242 C CA . LEU B 1 162 ? 2.84 26.297 2.035 1 98.94 162 LEU B CA 1
ATOM 3243 C C . LEU B 1 162 ? 3.262 27.016 0.756 1 98.94 162 LEU B C 1
ATOM 3245 O O . LEU B 1 162 ? 3.982 26.438 -0.067 1 98.94 162 LEU B O 1
ATOM 3249 N N . THR B 1 163 ? 2.775 28.234 0.634 1 98.94 163 THR B N 1
ATOM 3250 C CA . THR B 1 163 ? 3.123 29.031 -0.542 1 98.94 163 THR B CA 1
ATOM 3251 C C . THR B 1 163 ? 4.637 29.188 -0.658 1 98.94 163 THR B C 1
ATOM 3253 O O . THR B 1 163 ? 5.207 28.984 -1.732 1 98.94 163 THR B O 1
ATOM 3256 N N . PHE B 1 164 ? 5.273 29.531 0.425 1 98.94 164 PHE B N 1
ATOM 3257 C CA . PHE B 1 164 ? 6.719 29.688 0.455 1 98.94 164 PHE B CA 1
ATOM 3258 C C . PHE B 1 164 ? 7.422 28.406 0.043 1 98.94 164 PHE B C 1
ATOM 3260 O O . PHE B 1 164 ? 8.32 28.422 -0.805 1 98.94 164 PHE B O 1
ATOM 3267 N N . LEU B 1 165 ? 7.07 27.25 0.586 1 98.94 165 LEU B N 1
ATOM 3268 C CA . LEU B 1 165 ? 7.703 25.969 0.327 1 98.94 165 LEU B CA 1
ATOM 3269 C C . LEU B 1 165 ? 7.562 25.578 -1.14 1 98.94 165 LEU B C 1
ATOM 3271 O O . LEU B 1 165 ? 8.531 25.141 -1.771 1 98.94 165 LEU B O 1
ATOM 3275 N N . PHE B 1 166 ? 6.359 25.734 -1.704 1 98.94 166 PHE B N 1
ATOM 3276 C CA . PHE B 1 166 ? 6.129 25.297 -3.072 1 98.94 166 PHE B CA 1
ATOM 3277 C C . PHE B 1 166 ? 6.695 26.297 -4.07 1 98.94 166 PHE B C 1
ATOM 3279 O O . PHE B 1 166 ? 7.348 25.922 -5.043 1 98.94 166 PHE B O 1
ATOM 3286 N N . GLU B 1 167 ? 6.52 27.578 -3.832 1 98.75 167 GLU B N 1
ATOM 3287 C CA . GLU B 1 167 ? 6.855 28.578 -4.84 1 98.75 167 GLU B CA 1
ATOM 3288 C C . GLU B 1 167 ? 8.32 29 -4.738 1 98.75 167 GLU B C 1
ATOM 3290 O O . GLU B 1 167 ? 8.953 29.312 -5.746 1 98.75 167 GLU B O 1
ATOM 3295 N N . LYS B 1 168 ? 8.844 29.078 -3.561 1 98.69 168 LYS B N 1
ATOM 3296 C CA . LYS B 1 168 ? 10.203 29.594 -3.391 1 98.69 168 LYS B CA 1
ATOM 3297 C C . LYS B 1 168 ? 11.203 28.438 -3.26 1 98.69 168 LYS B C 1
ATOM 3299 O O . LYS B 1 168 ? 12.352 28.562 -3.695 1 98.69 168 LYS B O 1
ATOM 3304 N N . ARG B 1 169 ? 10.82 27.328 -2.676 1 98.81 169 ARG B N 1
ATOM 3305 C CA . ARG B 1 169 ? 11.766 26.234 -2.48 1 98.81 169 ARG B CA 1
ATOM 3306 C C . ARG B 1 169 ? 11.516 25.109 -3.477 1 98.81 169 ARG B C 1
ATOM 3308 O O . ARG B 1 169 ? 12.367 24.234 -3.672 1 98.81 169 ARG B O 1
ATOM 3315 N N . GLY B 1 170 ? 10.383 25.047 -4.109 1 98.75 170 GLY B N 1
ATOM 3316 C CA . GLY B 1 170 ? 10.109 24.062 -5.148 1 98.75 170 GLY B CA 1
ATOM 3317 C C . GLY B 1 170 ? 10 22.641 -4.621 1 98.75 170 GLY B C 1
ATOM 3318 O O . GLY B 1 170 ? 10.516 21.703 -5.234 1 98.75 170 GLY B O 1
ATOM 3319 N N . ILE B 1 171 ? 9.367 22.469 -3.51 1 98.88 171 ILE B N 1
ATOM 3320 C CA . ILE B 1 171 ? 9.234 21.141 -2.936 1 98.88 171 ILE B CA 1
ATOM 3321 C C . ILE B 1 171 ? 8.211 20.328 -3.729 1 98.88 171 ILE B C 1
ATOM 3323 O O . ILE B 1 171 ? 7.488 20.875 -4.562 1 98.88 171 ILE B O 1
ATOM 3327 N N . SER B 1 172 ? 8.156 19 -3.502 1 98.81 172 SER B N 1
ATOM 3328 C CA . SER B 1 172 ? 7.32 18.109 -4.297 1 98.81 172 SER B CA 1
ATOM 3329 C C . SER B 1 172 ? 6.027 17.766 -3.564 1 98.81 172 SER B C 1
ATOM 3331 O O . SER B 1 172 ? 4.996 17.531 -4.195 1 98.81 172 SER B O 1
ATOM 3333 N N . ALA B 1 173 ? 6.07 17.688 -2.281 1 98.94 173 ALA B N 1
ATOM 3334 C CA . ALA B 1 173 ? 4.945 17.219 -1.481 1 98.94 173 ALA B CA 1
ATOM 3335 C C . ALA B 1 173 ? 5.102 17.625 -0.02 1 98.94 173 ALA B C 1
ATOM 3337 O O . ALA B 1 173 ? 6.188 18.016 0.408 1 98.94 173 ALA B O 1
ATOM 3338 N N . VAL B 1 174 ? 4.004 17.5 0.735 1 99 174 VAL B N 1
ATOM 3339 C CA . VAL B 1 174 ? 4.043 17.781 2.166 1 99 174 VAL B CA 1
ATOM 3340 C C . VAL B 1 174 ? 3.314 16.688 2.932 1 99 174 VAL B C 1
ATOM 3342 O O . VAL B 1 174 ? 2.617 15.859 2.336 1 99 174 VAL B O 1
ATOM 3345 N N . GLY B 1 175 ? 3.508 16.609 4.172 1 98.94 175 GLY B N 1
ATOM 3346 C CA . GLY B 1 175 ? 2.771 15.727 5.062 1 98.94 175 GLY B CA 1
ATOM 3347 C C . GLY B 1 175 ? 2.697 16.25 6.488 1 98.94 175 GLY B C 1
ATOM 3348 O O . GLY B 1 175 ? 3.385 17.203 6.844 1 98.94 175 GLY B O 1
ATOM 3349 N N . HIS B 1 176 ? 1.874 15.703 7.242 1 98.94 176 HIS B N 1
ATOM 3350 C CA . HIS B 1 176 ? 1.631 16.109 8.625 1 98.94 176 HIS B CA 1
ATOM 3351 C C . HIS B 1 176 ? 0.893 15.023 9.398 1 98.94 176 HIS B C 1
ATOM 3353 O O . HIS B 1 176 ? 0.55 13.977 8.836 1 98.94 176 HIS B O 1
ATOM 3359 N N . GLU B 1 177 ? 0.621 15.227 10.656 1 98.94 177 GLU B N 1
ATOM 3360 C CA . GLU B 1 177 ? 0.129 14.172 11.531 1 98.94 177 GLU B CA 1
ATOM 3361 C C . GLU B 1 177 ? -1.364 14.328 11.805 1 98.94 177 GLU B C 1
ATOM 3363 O O . GLU B 1 177 ? -1.999 13.43 12.352 1 98.94 177 GLU B O 1
ATOM 3368 N N . THR B 1 178 ? -1.979 15.422 11.43 1 98.81 178 THR B N 1
ATOM 3369 C CA . THR B 1 178 ? -3.385 15.703 11.695 1 98.81 178 THR B CA 1
ATOM 3370 C C . THR B 1 178 ? -4.262 15.234 10.539 1 98.81 178 THR B C 1
ATOM 3372 O O . THR B 1 178 ? -3.75 14.844 9.484 1 98.81 178 THR B O 1
ATOM 3375 N N . LEU B 1 179 ? -5.582 15.305 10.664 1 98.31 179 LEU B N 1
ATOM 3376 C CA . LEU B 1 179 ? -6.539 14.906 9.641 1 98.31 179 LEU B CA 1
ATOM 3377 C C . LEU B 1 179 ? -6.578 15.93 8.508 1 98.31 179 LEU B C 1
ATOM 3379 O O . LEU B 1 179 ? -6.898 15.586 7.367 1 98.31 179 LEU B O 1
ATOM 3383 N N . ASP B 1 180 ? -6.254 17.141 8.844 1 97.94 180 ASP B N 1
ATOM 3384 C CA . ASP B 1 180 ? -6.352 18.203 7.84 1 97.94 180 ASP B CA 1
ATOM 3385 C C . ASP B 1 180 ? -5.012 18.906 7.664 1 97.94 180 ASP B C 1
ATOM 3387 O O . ASP B 1 180 ? -4.203 18.969 8.594 1 97.94 180 ASP B O 1
ATOM 3391 N N . THR B 1 181 ? -4.816 19.453 6.504 1 98.81 181 THR B N 1
ATOM 3392 C CA . THR B 1 181 ? -3.658 20.266 6.184 1 98.81 181 THR B CA 1
ATOM 3393 C C . THR B 1 181 ? -3.695 21.578 6.973 1 98.81 181 THR B C 1
ATOM 3395 O O . THR B 1 181 ? -2.686 21.984 7.547 1 98.81 181 THR B O 1
ATOM 3398 N N . ASP B 1 182 ? -4.871 22.219 7.008 1 98.81 182 ASP B N 1
ATOM 3399 C CA . ASP B 1 182 ? -5.102 23.5 7.691 1 98.81 182 ASP B CA 1
ATOM 3400 C C . ASP B 1 182 ? -5.309 23.281 9.188 1 98.81 182 ASP B C 1
ATOM 3402 O O . ASP B 1 182 ? -5.859 22.25 9.602 1 98.81 182 ASP B O 1
ATOM 3406 N N . SER B 1 183 ? -4.922 24.234 9.984 1 98.75 183 SER B N 1
ATOM 3407 C CA . SER B 1 183 ? -5.336 24.188 11.383 1 98.75 183 SER B CA 1
ATOM 3408 C C . SER B 1 183 ? -6.855 24.297 11.508 1 98.75 183 SER B C 1
ATOM 3410 O O . SER B 1 183 ? -7.523 24.812 10.609 1 98.75 183 SER B O 1
ATOM 3412 N N . ALA B 1 184 ? -7.32 23.812 12.633 1 98.25 184 ALA B N 1
ATOM 3413 C CA . ALA B 1 184 ? -8.758 23.906 12.859 1 98.25 184 ALA B CA 1
ATOM 3414 C C . ALA B 1 184 ? -9.211 25.375 12.898 1 98.25 184 ALA B C 1
ATOM 3416 O O . ALA B 1 184 ? -10.289 25.703 12.406 1 98.25 184 ALA B O 1
ATOM 3417 N N . ALA B 1 185 ? -8.422 26.219 13.492 1 97.75 185 ALA B N 1
ATOM 3418 C CA . ALA B 1 185 ? -8.742 27.641 13.562 1 97.75 185 ALA B CA 1
ATOM 3419 C C . ALA B 1 185 ? -8.836 28.25 12.164 1 97.75 185 ALA B C 1
ATOM 3421 O O . ALA B 1 185 ? -9.773 29 11.875 1 97.75 185 ALA B O 1
ATOM 3422 N N . ASP B 1 186 ? -7.887 27.906 11.328 1 98.25 186 ASP B N 1
ATOM 3423 C CA . ASP B 1 186 ? -7.906 28.422 9.961 1 98.25 186 ASP B CA 1
ATOM 3424 C C . ASP B 1 186 ? -9.109 27.875 9.188 1 98.25 186 ASP B C 1
ATOM 3426 O O . ASP B 1 186 ? -9.727 28.594 8.414 1 98.25 186 ASP B O 1
ATOM 3430 N N . PHE B 1 187 ? -9.414 26.609 9.336 1 97.62 187 PHE B N 1
ATOM 3431 C CA . PHE B 1 187 ? -10.586 26.016 8.703 1 97.62 187 PHE B CA 1
ATOM 3432 C C . PHE B 1 187 ? -11.852 26.781 9.078 1 97.62 187 PHE B C 1
ATOM 3434 O O . PHE B 1 187 ? -12.672 27.094 8.211 1 97.62 187 PHE B O 1
ATOM 3441 N N . ARG B 1 188 ? -12 27.047 10.375 1 97.06 188 ARG B N 1
ATOM 3442 C CA . ARG B 1 188 ? -13.18 27.766 10.844 1 97.06 188 ARG B CA 1
ATOM 3443 C C . ARG B 1 188 ? -13.242 29.172 10.273 1 97.06 188 ARG B C 1
ATOM 3445 O O . ARG B 1 188 ? -14.289 29.625 9.812 1 97.06 188 ARG B O 1
ATOM 3452 N N . ARG B 1 189 ? -12.148 29.828 10.25 1 97.31 189 ARG B N 1
ATOM 3453 C CA . ARG B 1 189 ? -12.07 31.188 9.766 1 97.31 189 ARG B CA 1
ATOM 3454 C C . ARG B 1 189 ? -12.406 31.266 8.281 1 97.31 189 ARG B C 1
ATOM 3456 O O . ARG B 1 189 ? -13.102 32.188 7.84 1 97.31 189 ARG B O 1
ATOM 3463 N N . ASN B 1 190 ? -11.945 30.312 7.535 1 97.25 190 ASN B N 1
ATOM 3464 C CA . ASN B 1 190 ? -12.047 30.359 6.082 1 97.25 190 ASN B CA 1
ATOM 3465 C C . ASN B 1 190 ? -13.258 29.578 5.578 1 97.25 190 ASN B C 1
ATOM 3467 O O . ASN B 1 190 ? -13.617 29.672 4.402 1 97.25 190 ASN B O 1
ATOM 3471 N N . ASN B 1 191 ? -13.914 28.828 6.504 1 95.75 191 ASN B N 1
ATOM 3472 C CA . ASN B 1 191 ? -14.992 27.906 6.156 1 95.75 191 ASN B CA 1
ATOM 3473 C C . ASN B 1 191 ? -14.586 26.969 5.02 1 95.75 191 ASN B C 1
ATOM 3475 O O . ASN B 1 191 ? -15.305 26.844 4.027 1 95.75 191 ASN B O 1
ATOM 3479 N N . GLY B 1 192 ? -13.375 26.438 5.129 1 96 192 GLY B N 1
ATOM 3480 C CA . GLY B 1 192 ? -12.82 25.562 4.109 1 96 192 GLY B CA 1
ATOM 3481 C C . GLY B 1 192 ? -11.359 25.234 4.332 1 96 192 GLY B C 1
ATOM 3482 O O . GLY B 1 192 ? -10.711 25.828 5.199 1 96 192 GLY B O 1
ATOM 3483 N N . LEU B 1 193 ? -10.859 24.281 3.617 1 98.06 193 LEU B N 1
ATOM 3484 C CA . LEU B 1 193 ? -9.469 23.844 3.674 1 98.06 193 LEU B CA 1
ATOM 3485 C C . LEU B 1 193 ? -8.656 24.484 2.553 1 98.06 193 LEU B C 1
ATOM 3487 O O . LEU B 1 193 ? -8.258 23.812 1.604 1 98.06 193 LEU B O 1
ATOM 3491 N N . ILE B 1 194 ? -8.266 25.75 2.734 1 98.44 194 ILE B N 1
ATOM 3492 C CA . ILE B 1 194 ? -7.633 26.562 1.702 1 98.44 194 ILE B CA 1
ATOM 3493 C C . ILE B 1 194 ? -6.195 26.094 1.49 1 98.44 194 ILE B C 1
ATOM 3495 O O . ILE B 1 194 ? -5.688 26.109 0.367 1 98.44 194 ILE B O 1
ATOM 3499 N N . GLY B 1 195 ? -5.516 25.734 2.543 1 98.81 195 GLY B N 1
ATOM 3500 C CA . GLY B 1 195 ? -4.172 25.188 2.428 1 98.81 195 GLY B CA 1
ATOM 3501 C C . GLY B 1 195 ? -4.125 23.891 1.652 1 98.81 195 GLY B C 1
ATOM 3502 O O . GLY B 1 195 ? -3.27 23.703 0.785 1 98.81 195 GLY B O 1
ATOM 3503 N N . GLU B 1 196 ? -5.031 23.016 2.014 1 98.75 196 GLU B N 1
ATOM 3504 C CA . GLU B 1 196 ? -5.105 21.75 1.295 1 98.75 196 GLU B CA 1
ATOM 3505 C C . GLU B 1 196 ? -5.367 21.969 -0.192 1 98.75 196 GLU B C 1
ATOM 3507 O O . GLU B 1 196 ? -4.711 21.359 -1.041 1 98.75 196 GLU B O 1
ATOM 3512 N N . PHE B 1 197 ? -6.332 22.781 -0.483 1 98.75 197 PHE B N 1
ATOM 3513 C CA . PHE B 1 197 ? -6.613 23.109 -1.875 1 98.75 197 PHE B CA 1
ATOM 3514 C C . PHE B 1 197 ? -5.363 23.656 -2.562 1 98.75 197 PHE B C 1
ATOM 3516 O O . PHE B 1 197 ? -5.043 23.25 -3.682 1 98.75 197 PHE B O 1
ATOM 3523 N N . PHE B 1 198 ? -4.699 24.562 -1.964 1 98.88 198 PHE B N 1
ATOM 3524 C CA . PHE B 1 198 ? -3.498 25.156 -2.539 1 98.88 198 PHE B CA 1
ATOM 3525 C C . PHE B 1 198 ? -2.477 24.078 -2.896 1 98.88 198 PHE B C 1
ATOM 3527 O O . PHE B 1 198 ? -1.967 24.047 -4.02 1 98.88 198 PHE B O 1
ATOM 3534 N N . VAL B 1 199 ? -2.164 23.156 -1.913 1 98.94 199 VAL B N 1
ATOM 3535 C CA . VAL B 1 199 ? -1.172 22.109 -2.115 1 98.94 199 VAL B CA 1
ATOM 3536 C C . VAL B 1 199 ? -1.553 21.266 -3.33 1 98.94 199 VAL B C 1
ATOM 3538 O O . VAL B 1 199 ? -0.74 21.062 -4.238 1 98.94 199 VAL B O 1
ATOM 3541 N N . LEU B 1 200 ? -2.75 20.797 -3.324 1 98.94 200 LEU B N 1
ATOM 3542 C CA . LEU B 1 200 ? -3.191 19.875 -4.359 1 98.94 200 LEU B CA 1
ATOM 3543 C C . LEU B 1 200 ? -3.346 20.578 -5.699 1 98.94 200 LEU B C 1
ATOM 3545 O O . LEU B 1 200 ? -3.184 19.969 -6.754 1 98.94 200 LEU B O 1
ATOM 3549 N N . ASN B 1 201 ? -3.596 21.844 -5.645 1 98.69 201 ASN B N 1
ATOM 3550 C CA . ASN B 1 201 ? -3.695 22.641 -6.863 1 98.69 201 ASN B CA 1
ATOM 3551 C C . ASN B 1 201 ? -2.334 22.812 -7.531 1 98.69 201 ASN B C 1
ATOM 3553 O O . ASN B 1 201 ? -2.254 23.188 -8.703 1 98.69 201 ASN B O 1
ATOM 3557 N N . GLN B 1 202 ? -1.238 22.656 -6.855 1 98.38 202 GLN B N 1
ATOM 3558 C CA . GLN B 1 202 ? 0.102 22.672 -7.434 1 98.38 202 GLN B CA 1
ATOM 3559 C C . GLN B 1 202 ? 0.377 21.391 -8.211 1 98.38 202 GLN B C 1
ATOM 3561 O O . GLN B 1 202 ? 1.5 21.156 -8.672 1 98.38 202 GLN B O 1
ATOM 3566 N N . ASN B 1 203 ? -0.629 20.516 -8.273 1 98.25 203 ASN B N 1
ATOM 3567 C CA . ASN B 1 203 ? -0.482 19.172 -8.812 1 98.25 203 ASN B CA 1
ATOM 3568 C C . ASN B 1 203 ? 0.452 18.312 -7.949 1 98.25 203 ASN B C 1
ATOM 3570 O O . ASN B 1 203 ? 1.147 17.438 -8.461 1 98.25 203 ASN B O 1
ATOM 3574 N N . ALA B 1 204 ? 0.551 18.672 -6.66 1 98.81 204 ALA B N 1
ATOM 3575 C CA . ALA B 1 204 ? 1.324 17.938 -5.672 1 98.81 204 ALA B CA 1
ATOM 3576 C C . ALA B 1 204 ? 0.429 16.984 -4.871 1 98.81 204 ALA B C 1
ATOM 3578 O O . ALA B 1 204 ? -0.786 17.188 -4.801 1 98.81 204 ALA B O 1
ATOM 3579 N N . TRP B 1 205 ? 0.991 15.891 -4.391 1 98.94 205 TRP B N 1
ATOM 3580 C CA . TRP B 1 205 ? 0.31 15 -3.453 1 98.94 205 TRP B CA 1
ATOM 3581 C C . TRP B 1 205 ? 0.736 15.297 -2.018 1 98.94 205 TRP B C 1
ATOM 3583 O O . TRP B 1 205 ? 1.678 16.062 -1.785 1 98.94 205 TRP B O 1
ATOM 3593 N N . GLN B 1 206 ? 0.02 14.883 -1.047 1 98.94 206 GLN B N 1
ATOM 3594 C CA . GLN B 1 206 ? 0.372 15.008 0.364 1 98.94 2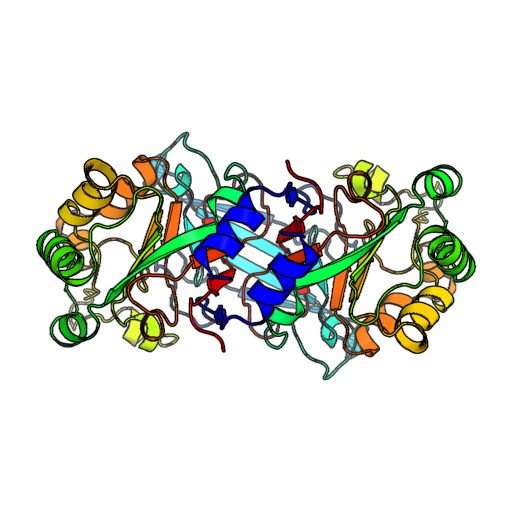06 GLN B CA 1
ATOM 3595 C C . GLN B 1 206 ? -0.016 13.758 1.143 1 98.94 206 GLN B C 1
ATOM 3597 O O . GLN B 1 206 ? -0.801 12.938 0.661 1 98.94 206 GLN B O 1
ATOM 3602 N N . VAL B 1 207 ? 0.567 13.562 2.275 1 99 207 VAL B N 1
ATOM 3603 C CA . VAL B 1 207 ? 0.206 12.477 3.18 1 99 207 VAL B CA 1
ATOM 3604 C C . VAL B 1 207 ? -0.31 13.055 4.496 1 99 207 VAL B C 1
ATOM 3606 O O . VAL B 1 207 ? 0.334 13.914 5.102 1 99 207 VAL B O 1
ATOM 3609 N N . GLU B 1 208 ? -1.458 12.602 4.883 1 98.94 208 GLU B N 1
ATOM 3610 C CA . GLU B 1 208 ? -2.064 13 6.148 1 98.94 208 GLU B CA 1
ATOM 3611 C C . GLU B 1 208 ? -1.975 11.875 7.18 1 98.94 208 GLU B C 1
ATOM 3613 O O . GLU B 1 208 ? -1.835 10.711 6.824 1 98.94 208 GLU B O 1
ATOM 3618 N N . VAL B 1 209 ? -2.029 12.297 8.438 1 98.94 209 VAL B N 1
ATOM 3619 C CA . VAL B 1 209 ? -2.105 11.383 9.57 1 98.94 209 VAL B CA 1
ATOM 3620 C C . VAL B 1 209 ? -0.849 10.516 9.617 1 98.94 209 VAL B C 1
ATOM 3622 O O . VAL B 1 209 ? -0.938 9.289 9.727 1 98.94 209 VAL B O 1
ATOM 3625 N N . LEU B 1 210 ? 0.262 11.141 9.414 1 98.94 210 LEU B N 1
ATOM 3626 C CA . LEU B 1 210 ? 1.538 10.445 9.539 1 98.94 210 LEU B CA 1
ATOM 3627 C C . LEU B 1 210 ? 1.817 10.086 10.992 1 98.94 210 LEU B C 1
ATOM 3629 O O . LEU B 1 210 ? 1.314 10.742 11.906 1 98.94 210 LEU B O 1
ATOM 3633 N N . ASN B 1 211 ? 2.605 9.07 11.164 1 98.94 211 ASN B N 1
ATOM 3634 C CA . ASN B 1 211 ? 3.035 8.594 12.477 1 98.94 211 ASN B CA 1
ATOM 3635 C C . ASN B 1 211 ? 4.551 8.695 12.641 1 98.94 211 ASN B C 1
ATOM 3637 O O . ASN B 1 211 ? 5.281 8.734 11.648 1 98.94 211 ASN B O 1
ATOM 3641 N N . ASN B 1 212 ? 5.047 8.875 13.844 1 98.88 212 ASN B N 1
ATOM 3642 C CA . ASN B 1 212 ? 6.418 8.641 14.281 1 98.88 212 ASN B CA 1
ATOM 3643 C C . ASN B 1 212 ? 7.379 9.68 13.695 1 98.88 212 ASN B C 1
ATOM 3645 O O . ASN B 1 212 ? 8.586 9.445 13.633 1 98.88 212 ASN B O 1
ATOM 3649 N N . LEU B 1 213 ? 6.895 10.828 13.336 1 98.88 213 LEU B N 1
ATOM 3650 C CA . LEU B 1 213 ? 7.773 11.859 12.805 1 98.88 213 LEU B CA 1
ATOM 3651 C C . LEU B 1 213 ? 8.766 12.328 13.859 1 98.88 213 LEU B C 1
ATOM 3653 O O . LEU B 1 213 ? 9.875 12.75 13.539 1 98.88 213 LEU B O 1
ATOM 3657 N N . HIS B 1 214 ? 8.375 12.211 15.125 1 98.62 214 HIS B N 1
ATOM 3658 C CA . HIS B 1 214 ? 9.227 12.656 16.219 1 98.62 214 HIS B CA 1
ATOM 3659 C C . HIS B 1 214 ? 10.523 11.859 16.266 1 98.62 214 HIS B C 1
ATOM 3661 O O . HIS B 1 214 ? 11.5 12.297 16.875 1 98.62 214 HIS B O 1
ATOM 3667 N N . GLN B 1 215 ? 10.586 10.695 15.633 1 98.31 215 GLN B N 1
ATOM 3668 C CA . GLN B 1 215 ? 11.75 9.812 15.68 1 98.31 215 GLN B CA 1
ATOM 3669 C C . GLN B 1 215 ? 12.742 10.156 14.578 1 98.31 215 GLN B C 1
ATOM 3671 O O . GLN B 1 215 ? 13.844 9.602 14.531 1 98.31 215 GLN B O 1
ATOM 3676 N N . LEU B 1 216 ? 12.438 11.062 13.734 1 98.75 216 LEU B N 1
ATOM 3677 C CA . LEU B 1 216 ? 13.219 11.273 12.516 1 98.75 216 LEU B CA 1
ATOM 3678 C C . LEU B 1 216 ? 14.164 12.461 12.68 1 98.75 216 LEU B C 1
ATOM 3680 O O . LEU B 1 216 ? 13.836 13.43 13.367 1 98.75 216 LEU B O 1
ATOM 3684 N N . PRO B 1 217 ? 15.336 12.398 12 1 98.5 217 PRO B N 1
ATOM 3685 C CA . PRO B 1 217 ? 16.156 13.609 11.906 1 98.5 217 PRO B CA 1
ATOM 3686 C C . PRO B 1 217 ? 15.516 14.688 11.023 1 98.5 217 PRO B C 1
ATOM 3688 O O . PRO B 1 217 ? 14.664 14.375 10.188 1 98.5 217 PRO B O 1
ATOM 3691 N N . SER B 1 218 ? 15.938 15.898 11.211 1 98.75 218 SER B N 1
ATOM 3692 C CA . SER B 1 218 ? 15.398 17.016 10.445 1 98.75 218 SER B CA 1
ATOM 3693 C C . SER B 1 218 ? 15.758 16.906 8.969 1 98.75 218 SER B C 1
ATOM 3695 O O . SER B 1 218 ? 15 17.344 8.102 1 98.75 218 SER B O 1
ATOM 3697 N N . THR B 1 219 ? 16.938 16.422 8.703 1 98.38 219 THR B N 1
ATOM 3698 C CA . THR B 1 219 ? 17.406 16.297 7.324 1 98.38 219 THR B CA 1
ATOM 3699 C C . THR B 1 219 ? 18.125 14.961 7.121 1 98.38 219 THR B C 1
ATOM 3701 O O . THR B 1 219 ? 18.422 14.258 8.086 1 98.38 219 THR B O 1
ATOM 3704 N N . GLY B 1 220 ? 18.234 14.57 5.875 1 98.12 220 GLY B N 1
ATOM 3705 C CA . GLY B 1 220 ? 19.062 13.43 5.535 1 98.12 220 GLY B CA 1
ATOM 3706 C C . GLY B 1 220 ? 18.266 12.156 5.336 1 98.12 220 GLY B C 1
ATOM 3707 O O . GLY B 1 220 ? 18.797 11.172 4.805 1 98.12 220 GLY B O 1
ATOM 3708 N N . ALA B 1 221 ? 17.047 12.094 5.727 1 98.69 221 ALA B N 1
ATOM 3709 C CA . ALA B 1 221 ? 16.203 10.914 5.562 1 98.69 221 ALA B CA 1
ATOM 3710 C C . ALA B 1 221 ? 15.492 10.938 4.215 1 98.69 221 ALA B C 1
ATOM 3712 O O . ALA B 1 221 ? 15.547 11.93 3.492 1 98.69 221 ALA B O 1
ATOM 3713 N N . TYR B 1 222 ? 14.922 9.867 3.846 1 98.88 222 TYR B N 1
ATOM 3714 C CA . TYR B 1 222 ? 14.055 9.727 2.682 1 98.88 222 TYR B CA 1
ATOM 3715 C C . TYR B 1 222 ? 12.719 9.094 3.064 1 98.88 222 TYR B C 1
ATOM 3717 O O . TYR B 1 222 ? 12.648 8.32 4.02 1 98.88 222 TYR B O 1
ATOM 3725 N N . ILE B 1 223 ? 11.703 9.43 2.375 1 98.94 223 ILE B N 1
ATOM 3726 C CA . ILE B 1 223 ? 10.391 8.828 2.57 1 98.94 223 ILE B CA 1
ATOM 3727 C C . ILE B 1 223 ? 9.977 8.07 1.31 1 98.94 223 ILE B C 1
ATOM 3729 O O . ILE B 1 223 ? 10.203 8.547 0.193 1 98.94 223 ILE B O 1
ATOM 3733 N N . HIS B 1 224 ? 9.438 6.926 1.466 1 98.94 224 HIS B N 1
ATOM 3734 C CA . HIS B 1 224 ? 8.836 6.129 0.406 1 98.94 224 HIS B CA 1
ATOM 3735 C C . HIS B 1 224 ? 7.375 5.816 0.719 1 98.94 224 HIS B C 1
ATOM 3737 O O . HIS B 1 224 ? 7.07 5.207 1.747 1 98.94 224 HIS B O 1
ATOM 3743 N N . VAL B 1 225 ? 6.461 6.262 -0.145 1 98.94 225 VAL B N 1
ATOM 3744 C CA . VAL B 1 225 ? 5.027 6.078 0.033 1 98.94 225 VAL B CA 1
ATOM 3745 C C . VAL B 1 225 ? 4.496 5.094 -1.009 1 98.94 225 VAL B C 1
ATOM 3747 O O . VAL B 1 225 ? 4.84 5.188 -2.189 1 98.94 225 VAL B O 1
ATOM 3750 N N . SER B 1 226 ? 3.717 4.117 -0.573 1 98.88 226 SER B N 1
ATOM 3751 C CA . SER B 1 226 ? 3.156 3.111 -1.469 1 98.88 226 SER B CA 1
ATOM 3752 C C . SER B 1 226 ? 1.685 2.854 -1.159 1 98.88 226 SER B C 1
ATOM 3754 O O . SER B 1 226 ? 1.263 2.945 -0.005 1 98.88 226 SER B O 1
ATOM 3756 N N . TYR B 1 227 ? 0.945 2.551 -2.129 1 98.88 227 TYR B N 1
ATOM 3757 C CA . TYR B 1 227 ? -0.484 2.275 -2.018 1 98.88 227 TYR B CA 1
ATOM 3758 C C . TYR B 1 227 ? -0.944 1.332 -3.123 1 98.88 227 TYR B C 1
ATOM 3760 O O . TYR B 1 227 ? -0.312 1.247 -4.18 1 98.88 227 TYR B O 1
ATOM 3768 N N . PRO B 1 228 ? -2.027 0.545 -2.902 1 98.81 228 PRO B N 1
ATOM 3769 C CA . PRO B 1 228 ? -2.592 -0.273 -3.977 1 98.81 228 PRO B CA 1
ATOM 3770 C C . PRO B 1 228 ? -3.066 0.559 -5.164 1 98.81 228 PRO B C 1
ATOM 3772 O O . PRO B 1 228 ? -3.293 1.764 -5.027 1 98.81 228 PRO B O 1
ATOM 3775 N N . ASN B 1 229 ? -3.197 -0.11 -6.277 1 98.75 229 ASN B N 1
ATOM 3776 C CA . ASN B 1 229 ? -3.467 0.595 -7.527 1 98.75 229 ASN B CA 1
ATOM 3777 C C . ASN B 1 229 ? -4.949 0.54 -7.895 1 98.75 229 ASN B C 1
ATOM 3779 O O . ASN B 1 229 ? -5.336 -0.177 -8.812 1 98.75 229 ASN B O 1
ATOM 3783 N N . PHE B 1 230 ? -5.766 1.363 -7.32 1 98.81 230 PHE B N 1
ATOM 3784 C CA . PHE B 1 230 ? -7.176 1.52 -7.664 1 98.81 230 PHE B CA 1
ATOM 3785 C C . PHE B 1 230 ? -7.359 2.621 -8.703 1 98.81 230 PHE B C 1
ATOM 3787 O O . PHE B 1 230 ? -6.891 3.744 -8.516 1 98.81 230 PHE B O 1
ATOM 3794 N N . ALA B 1 231 ? -8.078 2.291 -9.758 1 98.56 231 ALA B N 1
ATOM 3795 C CA . ALA B 1 231 ? -8.281 3.232 -10.852 1 98.56 231 ALA B CA 1
ATOM 3796 C C . ALA B 1 231 ? -9.023 4.477 -10.375 1 98.56 231 ALA B C 1
ATOM 3798 O O . ALA B 1 231 ? -10.062 4.375 -9.711 1 98.56 231 ALA B O 1
ATOM 3799 N N . GLY B 1 232 ? -8.445 5.59 -10.648 1 98.5 232 GLY B N 1
ATOM 3800 C CA . GLY B 1 232 ? -9.148 6.844 -10.438 1 98.5 232 GLY B CA 1
ATOM 3801 C C . GLY B 1 232 ? -9.344 7.176 -8.969 1 98.5 232 GLY B C 1
ATOM 3802 O O . GLY B 1 232 ? -10.273 7.906 -8.609 1 98.5 232 GLY B O 1
ATOM 3803 N N . ALA B 1 233 ? -8.562 6.648 -8.094 1 98.75 233 ALA B N 1
ATOM 3804 C CA . ALA B 1 233 ? -8.727 6.895 -6.66 1 98.75 233 ALA B CA 1
ATOM 3805 C C . ALA B 1 233 ? -8.234 8.289 -6.285 1 98.75 233 ALA B C 1
ATOM 3807 O O . ALA B 1 233 ? -7.109 8.664 -6.613 1 98.75 233 ALA B O 1
ATOM 3808 N N . PRO B 1 234 ? -9.016 9.086 -5.547 1 98.81 234 PRO B N 1
ATOM 3809 C CA . PRO B 1 234 ? -8.617 10.43 -5.121 1 98.81 234 PRO B CA 1
ATOM 3810 C C . PRO B 1 234 ? -7.625 10.406 -3.959 1 98.81 234 PRO B C 1
ATOM 3812 O O . PRO B 1 234 ? -6.988 11.422 -3.668 1 98.81 234 PRO B O 1
ATOM 3815 N N . GLY B 1 235 ? -7.543 9.398 -3.285 1 98.88 235 GLY B N 1
ATOM 3816 C CA . GLY B 1 235 ? -6.711 9.078 -2.139 1 98.88 235 GLY B CA 1
ATOM 3817 C C . GLY B 1 235 ? -6.816 7.621 -1.714 1 98.88 235 GLY B C 1
ATOM 3818 O O . GLY B 1 235 ? -7.629 6.871 -2.254 1 98.88 235 GLY B O 1
ATOM 3819 N N . PHE B 1 236 ? -6.012 7.246 -0.801 1 98.94 236 PHE B N 1
ATOM 3820 C CA . PHE B 1 236 ? -6.027 5.875 -0.313 1 98.94 236 PHE B CA 1
ATOM 3821 C C . PHE B 1 236 ? -5.105 5.715 0.89 1 98.94 236 PHE B C 1
ATOM 3823 O O . PHE B 1 236 ? -4.105 6.426 1.01 1 98.94 236 PHE B O 1
ATOM 3830 N N . PRO B 1 237 ? -5.457 4.797 1.807 1 98.94 237 PRO B N 1
ATOM 3831 C CA . PRO B 1 237 ? -4.473 4.43 2.826 1 98.94 237 PRO B CA 1
ATOM 3832 C C . PRO B 1 237 ? -3.145 3.967 2.227 1 98.94 237 PRO B C 1
ATOM 3834 O O . PRO B 1 237 ? -3.131 3.309 1.185 1 98.94 237 PRO B O 1
ATOM 3837 N N . VAL B 1 238 ? -2.031 4.309 2.934 1 98.94 238 VAL B N 1
ATOM 3838 C CA . VAL B 1 238 ? -0.721 4.02 2.359 1 98.94 238 VAL B CA 1
ATOM 3839 C C . VAL B 1 238 ? 0.122 3.236 3.365 1 98.94 238 VAL B C 1
ATOM 3841 O O . VAL B 1 238 ? -0.275 3.07 4.52 1 98.94 238 VAL B O 1
ATOM 3844 N N . ARG B 1 239 ? 1.186 2.676 2.932 1 98.94 239 ARG B N 1
ATOM 3845 C CA . ARG B 1 239 ? 2.371 2.455 3.752 1 98.94 239 ARG B CA 1
ATOM 3846 C C . ARG B 1 239 ? 3.428 3.521 3.486 1 98.94 239 ARG B C 1
ATOM 3848 O O . ARG B 1 239 ? 3.854 3.711 2.344 1 98.94 239 ARG B O 1
ATOM 3855 N N . ALA B 1 240 ? 3.756 4.23 4.453 1 98.94 240 ALA B N 1
ATOM 3856 C CA . ALA B 1 240 ? 4.832 5.215 4.387 1 98.94 240 ALA B CA 1
ATOM 3857 C C . ALA B 1 240 ? 6.012 4.797 5.262 1 98.94 240 ALA B C 1
ATOM 3859 O O . ALA B 1 240 ? 5.84 4.516 6.449 1 98.94 240 ALA B O 1
ATOM 3860 N N . ILE B 1 241 ? 7.211 4.766 4.691 1 98.88 241 ILE B N 1
ATOM 3861 C CA . ILE B 1 241 ? 8.43 4.359 5.383 1 98.88 241 ILE B CA 1
ATOM 3862 C C . ILE B 1 241 ? 9.492 5.449 5.246 1 98.88 241 ILE B C 1
ATOM 3864 O 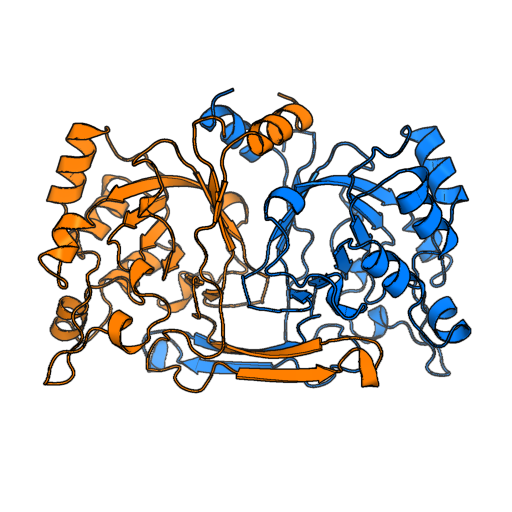O . ILE B 1 241 ? 9.664 6.02 4.168 1 98.88 241 ILE B O 1
ATOM 3868 N N . ALA B 1 242 ? 10.133 5.73 6.293 1 98.88 242 ALA B N 1
ATOM 3869 C CA . ALA B 1 242 ? 11.305 6.594 6.25 1 98.88 242 ALA B CA 1
ATOM 3870 C C . ALA B 1 242 ? 12.594 5.773 6.34 1 98.88 242 ALA B C 1
ATOM 3872 O O . ALA B 1 242 ? 12.695 4.859 7.164 1 98.88 242 ALA B O 1
ATOM 3873 N N . TYR B 1 243 ? 13.516 6.078 5.496 1 98.69 243 TYR B N 1
ATOM 3874 C CA . TYR B 1 243 ? 14.883 5.574 5.594 1 98.69 243 TYR B CA 1
ATOM 3875 C C . TYR B 1 243 ? 15.789 6.594 6.27 1 98.69 243 TYR B C 1
ATOM 3877 O O . TYR B 1 243 ? 15.867 7.746 5.84 1 98.69 243 TYR B O 1
ATOM 3885 N N . LEU B 1 244 ? 16.5 6.188 7.273 1 98.62 244 LEU B N 1
ATOM 3886 C CA . LEU B 1 244 ? 17.328 7.125 8.023 1 98.62 244 LEU B CA 1
ATOM 3887 C C . LEU B 1 244 ? 18.781 7.051 7.562 1 98.62 244 LEU B C 1
ATOM 3889 O O . LEU B 1 244 ? 19.234 6.004 7.098 1 98.62 244 LEU B O 1
ATOM 3893 N N . PRO B 1 245 ? 19.578 8.102 7.656 1 95.44 245 PRO B N 1
ATOM 3894 C CA . PRO B 1 245 ? 20.938 8.164 7.141 1 95.44 245 PRO B CA 1
ATOM 3895 C C . PRO B 1 245 ? 21.922 7.348 7.977 1 95.44 245 PRO B C 1
ATOM 3897 O O . PRO B 1 245 ? 22.984 6.957 7.48 1 95.44 245 PRO B O 1
ATOM 3900 N N . GLY B 1 246 ? 21.734 7.172 9.242 1 84.75 246 GLY B N 1
ATOM 3901 C CA . GLY B 1 246 ? 22.672 6.398 10.055 1 84.75 246 GLY B CA 1
ATOM 3902 C C . GLY B 1 246 ? 22.344 4.918 10.078 1 84.75 246 GLY B C 1
ATOM 3903 O O . GLY B 1 246 ? 21.266 4.5 9.641 1 84.75 246 GLY B O 1
ATOM 3904 N N . ASN B 1 247 ? 23.422 4.133 10.211 1 67.38 247 ASN B N 1
ATOM 3905 C CA . ASN B 1 247 ? 23.234 2.688 10.281 1 67.38 247 ASN B CA 1
ATOM 3906 C C . ASN B 1 247 ? 22.453 2.281 11.531 1 67.38 247 ASN B C 1
ATOM 3908 O O . ASN B 1 247 ? 22.484 2.988 12.539 1 67.38 247 ASN B O 1
ATOM 3912 N N . ALA B 1 248 ? 21.469 1.386 11.211 1 61.19 248 ALA B N 1
ATOM 3913 C CA . ALA B 1 248 ? 20.766 0.8 12.352 1 61.19 248 ALA B CA 1
ATOM 3914 C C . ALA B 1 248 ? 21.75 0.169 13.328 1 61.19 248 ALA B C 1
ATOM 3916 O O . ALA B 1 248 ? 22.797 -0.361 12.922 1 61.19 248 ALA B O 1
#

Nearest PDB structures (foldseek):
  5nna-assembly1_B  TM=9.189E-01  e=8.292E-27  Roseibium aggregatum
  5nmp-assembly5_J  TM=9.153E-01  e=8.455E-26  Ralstonia pseudosolanacearum GMI1000
  8f9x-assembly2_D  TM=9.407E-01  e=4.602E-25  Ruegeria pomeroyi DSS-3
  4m8d-assembly2_C  TM=9.066E-01  e=2.075E-24  Roseibium aggregatum IAM 12614
  4cob-assembly1_B  TM=8.828E-01  e=1.763E-13  Pseudomonas aeruginosa PAO1

InterPro domains:
  IPR007325 Kynurenine formamidase/cyclase-like [PF04199] (16-182)
  IPR007325 Kynurenine formamidase/cyclase-like [PTHR31118] (10-242)
  IPR037175 Kynurenine formamidase superfamily [G3DSA:3.50.30.50] (3-246)
  IPR037175 Kynurenine formamidase superfamily [SSF102198] (13-244)

Radius of gyration: 23.18 Å; Cα contacts (8 Å, |Δi|>4): 1218; chains: 2; bounding box: 48×65×50 Å